Protein AF-A0A168PJG1-F1 (afdb_monomer_lite)

pLDDT: mean 75.65, std 23.26, range [30.0, 97.81]

Organism: Absidia glauca (NCBI:txid4829)

Foldseek 3Di:
DDALLRLLVVCVVVLVVLCVLLVCLVVLVVVLVVLVVVLVVLVVVLVVLVVVLVVLVVQLVVLVVVLVCLVPVDCVPPVPPCVPVSVVVNVVSVVSSVVSVVVSVVSVVVSVVSVVVSVVSVVVSVVSVVSNVVNVVSVVVNLVSLCVSPVDPDPVDDVLVVLVVVLVQLVVQLVVLVLVLVLLVLLLVLLVVLLVLLVVLLVLLVCLLPDDDPDPPPPDPHDPVSVVSLVVSLVSLVSSQVSLVVSCVSCVVQPPSVQLHLDVVQLSNVDDDDPPDDPNCNSVSSVSSSVSSVSNSVSSVVSSVVSVVSSVVSVVLSVLSVVVSVVSSVVSSVVSVVVSVVSVVCVPDDHDDPDPPPPPPPPDPPPDPRRRDDDRDPPPPPDPDPPDPDDDPPPDDPDPDDDDDDDDDDDDDDDDDDDDDDDDDDDDDDDDDDDDDDDDDDDDDDDDDDDDDDDDDDPPDDPPPDPPPPDDDDDDDD

Secondary structure (DSSP, 8-state):
---HHHHHHHHHHHHHHHHHHHTTHHHHHHHHHHHHHHHHHHHHHHHHHHHHHHHHHHHHHHHHHHHHHHHHS-TTTTTTT-TTHHHHHHHHHHHHHHHHHHHHHHHHHHHHHHHHHHHHHHHHHHHHHHHHHHHHHHHHHHHHHHHHHTSS--TT-SHHHHHHHHHHHHHHHHHHHHHHHHHHHHHHHHHHHHHHHHHHHHHHHHHHHH-----SSS--SS-HHHHHHHHHHHHHHHHHHHHHHHHHHH-TTSS-GGGG-SSTT-GGGG---BTTB--TTHHHHHHHHHHHHHHHHHHHHHHHHHHHHHHHHHHHHHHHHHHHHHHHHHHHHHHHHHHHHHHHHTTTSSPPP--------------PPP---PPP--TT------PPPP-----------------------------------------PPPP-PPPPPPPPPP--------------------GGG----PPPP-

Structure (mmCIF, N/CA/C/O backbone):
data_AF-A0A168PJG1-F1
#
_entry.id   AF-A0A168PJG1-F1
#
loop_
_atom_site.group_PDB
_atom_site.id
_atom_site.type_symbol
_atom_site.label_atom_id
_atom_site.label_alt_id
_atom_site.label_comp_id
_atom_site.label_asym_id
_atom_site.label_entity_id
_atom_site.label_seq_id
_atom_site.pdbx_PDB_ins_code
_atom_site.Cartn_x
_atom_site.Cartn_y
_atom_site.Cartn_z
_atom_site.occupancy
_atom_site.B_iso_or_equiv
_atom_site.auth_seq_id
_atom_site.auth_comp_id
_atom_site.auth_asym_id
_atom_site.auth_atom_id
_atom_site.pdbx_PDB_model_num
ATOM 1 N N . MET A 1 1 ? 34.626 4.688 29.038 1.00 59.41 1 MET A N 1
ATOM 2 C CA . MET A 1 1 ? 33.259 4.328 28.610 1.00 59.41 1 MET A CA 1
ATOM 3 C C . MET A 1 1 ? 32.623 3.544 29.743 1.00 59.41 1 MET A C 1
ATOM 5 O O . MET A 1 1 ? 33.361 2.862 30.448 1.00 59.41 1 MET A O 1
ATOM 9 N N . ALA A 1 2 ? 31.321 3.702 29.976 1.00 73.81 2 ALA A N 1
ATOM 10 C CA . ALA A 1 2 ? 30.605 2.845 30.920 1.00 73.81 2 ALA A CA 1
ATOM 11 C C . ALA A 1 2 ? 30.409 1.465 30.273 1.00 73.81 2 ALA A C 1
ATOM 13 O O . ALA A 1 2 ? 30.165 1.398 29.072 1.00 73.81 2 ALA A O 1
ATOM 14 N N . THR A 1 3 ? 30.541 0.384 31.040 1.00 87.06 3 THR A N 1
ATOM 15 C CA . THR A 1 3 ? 30.226 -0.970 30.550 1.00 87.06 3 THR A CA 1
ATOM 16 C C . THR A 1 3 ? 28.721 -1.121 30.335 1.00 87.06 3 THR A C 1
ATOM 18 O O . THR A 1 3 ? 27.938 -0.377 30.939 1.00 87.06 3 THR A O 1
ATOM 21 N N . LEU A 1 4 ? 28.295 -2.096 29.520 1.00 87.00 4 LEU A N 1
ATOM 22 C CA . LEU A 1 4 ? 26.872 -2.400 29.348 1.00 87.00 4 LEU A CA 1
ATOM 23 C C . LEU A 1 4 ? 26.176 -2.634 30.699 1.00 87.00 4 LEU A C 1
ATOM 25 O O . LEU A 1 4 ? 25.155 -2.001 30.964 1.00 87.00 4 LEU A O 1
ATOM 29 N N . ASP A 1 5 ? 26.792 -3.412 31.596 1.00 87.88 5 ASP A N 1
ATOM 30 C CA . ASP A 1 5 ? 26.292 -3.650 32.958 1.00 87.88 5 ASP A CA 1
ATOM 31 C C . ASP A 1 5 ? 26.050 -2.349 33.733 1.00 87.88 5 ASP A C 1
ATOM 33 O O . ASP A 1 5 ? 25.015 -2.185 34.374 1.00 87.88 5 ASP A O 1
ATOM 37 N N . SER A 1 6 ? 26.969 -1.379 33.650 1.00 87.88 6 SER A N 1
ATOM 38 C CA . SER A 1 6 ? 26.800 -0.089 34.327 1.00 87.88 6 SER A CA 1
ATOM 39 C C . SER A 1 6 ? 25.634 0.715 33.745 1.00 87.88 6 SER A C 1
ATOM 41 O O . SER A 1 6 ? 24.918 1.368 34.505 1.00 87.88 6 SER A O 1
ATOM 43 N N . ARG A 1 7 ? 25.406 0.659 32.425 1.00 90.50 7 ARG A N 1
ATOM 44 C CA . ARG A 1 7 ? 24.257 1.317 31.775 1.00 90.50 7 ARG A CA 1
ATOM 45 C C . ARG A 1 7 ? 22.933 0.645 32.141 1.00 90.50 7 ARG A C 1
ATOM 47 O O . ARG A 1 7 ? 21.959 1.353 32.386 1.00 90.50 7 ARG A O 1
ATOM 54 N N . ILE A 1 8 ? 22.913 -0.685 32.236 1.00 91.25 8 ILE A N 1
ATOM 55 C CA . ILE A 1 8 ? 21.762 -1.470 32.703 1.00 91.25 8 ILE A CA 1
ATOM 56 C C . ILE A 1 8 ? 21.432 -1.115 34.161 1.00 91.25 8 ILE A C 1
ATOM 58 O O . ILE A 1 8 ? 20.304 -0.726 34.458 1.00 91.25 8 ILE A O 1
ATOM 62 N N . GLN A 1 9 ? 22.422 -1.152 35.060 1.00 90.81 9 GLN A N 1
ATOM 63 C CA . GLN A 1 9 ? 22.239 -0.838 36.484 1.00 90.81 9 GLN A CA 1
ATOM 64 C C . GLN A 1 9 ? 21.721 0.587 36.716 1.00 90.81 9 GLN A C 1
ATOM 66 O O . GLN A 1 9 ? 20.787 0.785 37.493 1.00 90.81 9 GLN A O 1
ATOM 71 N N . ASN A 1 10 ? 22.252 1.576 35.989 1.00 92.31 10 ASN A N 1
ATOM 72 C CA . ASN A 1 10 ? 21.782 2.964 36.073 1.00 92.31 10 ASN A CA 1
ATOM 73 C C . ASN A 1 10 ? 20.305 3.129 35.658 1.00 92.31 10 ASN A C 1
ATOM 75 O O . ASN A 1 10 ? 19.645 4.058 36.118 1.00 92.31 10 ASN A O 1
ATOM 79 N N . ASN A 1 11 ? 19.779 2.229 34.819 1.00 94.00 11 ASN A N 1
ATOM 80 C CA . ASN A 1 11 ? 18.418 2.277 34.280 1.00 94.00 11 ASN A CA 1
ATOM 81 C C . ASN A 1 11 ? 17.455 1.242 34.897 1.00 94.00 11 ASN A C 1
ATOM 83 O O . ASN A 1 11 ? 16.268 1.231 34.562 1.00 94.00 11 ASN A O 1
ATOM 87 N N . ALA A 1 12 ? 17.926 0.414 35.836 1.00 92.06 12 ALA A N 1
ATOM 88 C CA . ALA A 1 12 ? 17.182 -0.693 36.443 1.00 92.06 12 ALA A CA 1
ATOM 89 C C . ALA A 1 12 ? 15.795 -0.294 36.980 1.00 92.06 12 ALA A C 1
ATOM 91 O O . ALA A 1 12 ? 14.799 -0.976 36.739 1.00 92.06 12 ALA A O 1
ATOM 92 N N . GLN A 1 13 ? 15.716 0.840 37.685 1.00 92.19 13 GLN A N 1
ATOM 93 C CA . GLN A 1 13 ? 14.469 1.328 38.287 1.00 92.19 13 GLN A CA 1
ATOM 94 C C . GLN A 1 13 ? 13.431 1.740 37.235 1.00 92.19 13 GLN A C 1
ATOM 96 O O . GLN A 1 13 ? 12.239 1.490 37.414 1.00 92.19 13 GLN A O 1
ATOM 101 N N . LEU A 1 14 ? 13.879 2.359 36.137 1.00 93.31 14 LEU A N 1
ATOM 102 C CA . LEU A 1 14 ? 13.007 2.766 35.038 1.00 93.31 14 LEU A CA 1
ATOM 103 C C . LEU A 1 14 ? 12.503 1.536 34.277 1.00 93.31 14 LEU A C 1
ATOM 105 O O . LEU A 1 14 ? 11.301 1.397 34.074 1.00 93.31 14 LEU A O 1
ATOM 109 N N . TYR A 1 15 ? 13.402 0.610 33.947 1.00 93.88 15 TYR A N 1
ATOM 110 C CA . TYR A 1 15 ? 13.080 -0.652 33.282 1.00 93.88 15 TYR A CA 1
ATOM 111 C C . TYR A 1 15 ? 12.046 -1.486 34.060 1.00 93.88 15 TYR A C 1
ATOM 113 O O . TYR A 1 15 ? 11.013 -1.861 33.503 1.00 93.88 15 TYR A O 1
ATOM 121 N N . HIS A 1 16 ? 12.259 -1.704 35.365 1.00 92.50 16 HIS A N 1
ATOM 122 C CA . HIS A 1 16 ? 11.302 -2.433 36.204 1.00 92.50 16 HIS A CA 1
ATOM 123 C C . HIS A 1 16 ? 9.927 -1.764 36.252 1.00 92.50 16 HIS A C 1
ATOM 125 O O . HIS A 1 16 ? 8.914 -2.459 36.177 1.00 92.50 16 HIS A O 1
ATOM 131 N N . ARG A 1 17 ? 9.878 -0.429 36.336 1.00 93.88 17 ARG A N 1
ATOM 132 C CA . ARG A 1 17 ? 8.617 0.317 36.301 1.00 93.88 17 ARG A CA 1
ATOM 133 C C . ARG A 1 17 ? 7.884 0.121 34.972 1.00 93.88 17 ARG A C 1
ATOM 135 O O . ARG A 1 17 ? 6.704 -0.205 34.988 1.00 93.88 17 ARG A O 1
ATOM 142 N N . LEU A 1 18 ? 8.574 0.288 33.842 1.00 93.50 18 LEU A N 1
ATOM 143 C CA . LEU A 1 18 ? 7.972 0.142 32.511 1.00 93.50 18 LEU A CA 1
ATOM 144 C C . LEU A 1 18 ? 7.424 -1.280 32.295 1.00 93.50 18 LEU A C 1
ATOM 146 O O . LEU A 1 18 ? 6.314 -1.436 31.794 1.00 93.50 18 LEU A O 1
ATOM 150 N N . ILE A 1 19 ? 8.144 -2.317 32.740 1.00 92.62 19 ILE A N 1
ATOM 151 C CA . ILE A 1 19 ? 7.652 -3.706 32.695 1.00 92.62 19 ILE A CA 1
ATOM 152 C C . ILE A 1 19 ? 6.450 -3.921 33.621 1.00 92.62 19 ILE A C 1
ATOM 154 O O . ILE A 1 19 ? 5.499 -4.595 33.228 1.00 92.62 19 ILE A O 1
ATOM 158 N N . GLN A 1 20 ? 6.466 -3.356 34.831 1.00 92.50 20 GLN A N 1
ATOM 159 C CA . GLN A 1 20 ? 5.343 -3.464 35.762 1.00 92.50 20 GLN A CA 1
ATOM 160 C C . GLN A 1 20 ? 4.078 -2.793 35.205 1.00 92.50 20 GLN A C 1
ATOM 162 O O . GLN A 1 20 ? 2.995 -3.368 35.300 1.00 92.50 20 GLN A O 1
ATOM 167 N N . ASP A 1 21 ? 4.214 -1.618 34.587 1.00 89.94 21 ASP A N 1
ATOM 168 C CA . ASP A 1 21 ? 3.096 -0.897 33.975 1.00 89.94 21 ASP A CA 1
ATOM 169 C C . ASP A 1 21 ? 2.549 -1.635 32.723 1.00 89.94 21 ASP A C 1
ATOM 171 O O . ASP A 1 21 ? 1.348 -1.573 32.445 1.00 89.94 21 ASP A O 1
ATOM 175 N N . LEU A 1 22 ? 3.388 -2.402 32.006 1.00 92.44 22 LEU A N 1
ATOM 176 C CA . LEU A 1 22 ? 2.989 -3.264 30.876 1.00 92.44 22 LEU A CA 1
ATOM 177 C C . LEU A 1 22 ? 2.434 -4.643 31.279 1.00 92.44 22 LEU A C 1
ATOM 179 O O . LEU A 1 22 ? 1.875 -5.336 30.430 1.00 92.44 22 LEU A O 1
ATOM 183 N N . ALA A 1 23 ? 2.536 -5.058 32.546 1.00 91.25 23 ALA A N 1
ATOM 184 C CA . ALA A 1 23 ? 2.161 -6.413 32.975 1.00 91.25 23 ALA A CA 1
ATOM 185 C C . ALA A 1 23 ? 0.697 -6.788 32.660 1.00 91.25 23 ALA A C 1
ATOM 187 O O . ALA A 1 23 ? 0.403 -7.953 32.407 1.00 91.25 23 ALA A O 1
ATOM 188 N N . ASN A 1 24 ? -0.200 -5.797 32.621 1.00 90.38 24 ASN A N 1
ATOM 189 C CA . ASN A 1 24 ? -1.634 -5.977 32.362 1.00 90.38 24 ASN A CA 1
ATOM 190 C C . ASN A 1 24 ? -2.036 -5.662 30.901 1.00 90.38 24 ASN A C 1
ATOM 192 O O . ASN A 1 24 ? -3.224 -5.529 30.607 1.00 90.38 24 ASN A O 1
ATOM 196 N N . GLU A 1 25 ? -1.082 -5.472 29.979 1.00 91.06 25 GLU A N 1
ATOM 197 C CA . GLU A 1 25 ? -1.367 -5.012 28.606 1.00 91.06 25 GLU A CA 1
ATOM 198 C C . GLU A 1 25 ? -2.222 -6.002 27.802 1.00 91.06 25 GLU A C 1
ATOM 200 O O . GLU A 1 25 ? -3.107 -5.592 27.040 1.00 91.06 25 GLU A O 1
ATOM 205 N N . HIS A 1 26 ? -1.989 -7.303 27.993 1.00 91.38 26 HIS A N 1
ATOM 206 C CA . HIS A 1 26 ? -2.779 -8.350 27.351 1.00 91.38 26 HIS A CA 1
ATOM 207 C C . HIS A 1 26 ? -4.241 -8.304 27.817 1.00 91.38 26 HIS A C 1
ATOM 209 O O . HIS A 1 26 ? -5.141 -8.224 26.983 1.00 91.38 26 HIS A O 1
ATOM 215 N N . ASP A 1 27 ? -4.468 -8.243 29.131 1.00 92.88 27 ASP A N 1
ATOM 216 C CA . ASP A 1 27 ? -5.805 -8.201 29.733 1.00 92.88 27 ASP A CA 1
ATOM 217 C C . ASP A 1 27 ? -6.596 -6.965 29.277 1.00 92.88 27 ASP A C 1
ATOM 219 O O . ASP A 1 27 ? -7.749 -7.084 28.865 1.00 92.88 27 ASP A O 1
ATOM 223 N N . VAL A 1 28 ? -5.965 -5.781 29.269 1.00 93.81 28 VAL A N 1
ATOM 224 C CA . VAL A 1 28 ? -6.583 -4.533 28.776 1.00 93.81 28 VAL A CA 1
ATOM 225 C C . VAL A 1 28 ? -6.914 -4.622 27.283 1.00 93.81 28 VAL A C 1
ATOM 227 O O . VAL A 1 28 ? -7.952 -4.119 26.849 1.00 93.81 28 VAL A O 1
ATOM 230 N N . SER A 1 29 ? -6.057 -5.268 26.486 1.00 92.69 29 SER A N 1
ATOM 231 C CA . SER A 1 29 ? -6.284 -5.443 25.047 1.00 92.69 29 SER A CA 1
ATOM 232 C C . SER A 1 29 ? -7.447 -6.394 24.759 1.00 92.69 29 SER A C 1
ATOM 234 O O . SER A 1 29 ? -8.304 -6.052 23.944 1.00 92.69 29 SER A O 1
ATOM 236 N N . MET A 1 30 ? -7.516 -7.526 25.467 1.00 94.25 30 MET A N 1
ATOM 237 C CA . MET A 1 30 ? -8.627 -8.480 25.383 1.00 94.25 30 MET A CA 1
ATOM 238 C C . MET A 1 30 ? -9.945 -7.844 25.848 1.00 94.25 30 MET A C 1
ATOM 240 O O . MET A 1 30 ? -10.942 -7.894 25.129 1.00 94.25 30 MET A O 1
ATOM 244 N N . GLU A 1 31 ? -9.950 -7.157 26.998 1.00 95.19 31 GLU A N 1
ATOM 245 C CA . GLU A 1 31 ? -11.154 -6.497 27.519 1.00 95.19 31 GLU A CA 1
ATOM 246 C C . GLU A 1 31 ? -11.650 -5.381 26.579 1.00 95.19 31 GLU A C 1
ATOM 248 O O . GLU A 1 31 ? -12.858 -5.177 26.433 1.00 95.19 31 GLU A O 1
ATOM 253 N N . TYR A 1 32 ? -10.741 -4.668 25.902 1.00 95.06 32 TYR A N 1
ATOM 254 C CA . TYR A 1 32 ? -11.103 -3.682 24.880 1.00 95.06 32 TYR A CA 1
ATOM 255 C C . TYR A 1 32 ? -11.816 -4.325 23.681 1.00 95.06 32 TYR A C 1
ATOM 257 O O . TYR A 1 32 ? -12.836 -3.800 23.225 1.00 95.06 32 TYR A O 1
ATOM 265 N N . GLU A 1 33 ? -11.311 -5.453 23.178 1.00 95.50 33 GLU A N 1
ATOM 266 C CA . GLU A 1 33 ? -11.893 -6.160 22.030 1.00 95.50 33 GLU A CA 1
ATOM 267 C C . GLU A 1 33 ? -13.270 -6.753 22.370 1.00 95.50 33 GLU A C 1
ATOM 269 O O . GLU A 1 33 ? -14.236 -6.515 21.634 1.00 95.50 33 GLU A O 1
ATOM 274 N N . ASP A 1 34 ? -13.407 -7.387 23.538 1.00 95.44 34 ASP A N 1
ATOM 275 C CA . ASP A 1 34 ? -14.684 -7.897 24.054 1.00 95.44 34 ASP A CA 1
ATOM 276 C C . ASP A 1 34 ? -15.732 -6.782 24.216 1.00 95.44 34 ASP A C 1
ATOM 278 O O . ASP A 1 34 ? -16.891 -6.929 23.806 1.00 95.44 34 ASP A O 1
ATOM 282 N N . ILE A 1 35 ? -15.345 -5.635 24.786 1.00 95.75 35 ILE A N 1
ATOM 283 C CA . ILE A 1 35 ? -16.255 -4.500 24.989 1.00 95.75 35 ILE A CA 1
ATOM 284 C C . ILE A 1 35 ? -16.623 -3.822 23.668 1.00 95.75 35 ILE A C 1
ATOM 286 O O . ILE A 1 35 ? -17.788 -3.456 23.494 1.00 95.75 35 ILE A O 1
ATOM 290 N N . SER A 1 36 ? -15.692 -3.683 22.720 1.00 95.00 36 SER A N 1
ATOM 291 C CA . SER A 1 36 ? -15.994 -3.092 21.410 1.00 95.00 36 SER A CA 1
ATOM 292 C C . SER A 1 36 ? -16.929 -3.997 20.589 1.00 95.00 36 SER A C 1
ATOM 294 O O . SER A 1 36 ? -17.920 -3.518 20.028 1.00 95.00 36 SER A O 1
ATOM 296 N N . SER A 1 37 ? -16.712 -5.318 20.627 1.00 95.56 37 SER A N 1
ATOM 297 C CA . SER A 1 37 ? -17.612 -6.329 20.047 1.00 95.56 37 SER A CA 1
ATOM 298 C C . SER A 1 37 ? -19.011 -6.290 20.683 1.00 95.56 37 SER A C 1
ATOM 300 O O . SER A 1 37 ? -20.025 -6.150 19.990 1.00 95.56 37 SER A O 1
ATOM 302 N N . THR A 1 38 ? -19.084 -6.292 22.019 1.00 95.75 38 THR A N 1
ATOM 303 C CA . THR A 1 38 ? -20.353 -6.208 22.765 1.00 95.75 38 THR A CA 1
ATOM 304 C C . THR A 1 38 ? -21.109 -4.917 22.441 1.00 95.75 38 THR A C 1
ATOM 306 O O . THR A 1 38 ? -22.315 -4.936 22.185 1.00 95.75 38 THR A O 1
ATOM 309 N N . ARG A 1 39 ? -20.406 -3.779 22.379 1.00 95.56 39 ARG A N 1
ATOM 310 C CA . ARG A 1 39 ? -20.974 -2.481 21.993 1.00 95.56 39 ARG A CA 1
ATOM 311 C C . ARG A 1 39 ? -21.528 -2.499 20.568 1.00 95.56 39 ARG A C 1
ATOM 313 O O . ARG A 1 39 ? -22.590 -1.915 20.340 1.00 95.56 39 ARG A O 1
ATOM 320 N N . ALA A 1 40 ? -20.856 -3.153 19.619 1.00 95.38 40 ALA A N 1
ATOM 321 C CA . ALA A 1 40 ? -21.353 -3.294 18.252 1.00 95.38 40 ALA A CA 1
ATOM 322 C C . ALA A 1 40 ? -22.688 -4.064 18.218 1.00 95.38 40 ALA A C 1
ATOM 324 O O . ALA A 1 40 ? -23.660 -3.567 17.643 1.00 95.38 40 ALA A O 1
ATOM 325 N N . ALA A 1 41 ? -22.778 -5.194 18.927 1.00 96.00 41 ALA A N 1
ATOM 326 C CA . ALA A 1 41 ? -24.008 -5.982 19.038 1.00 96.00 41 ALA A CA 1
ATOM 327 C C . ALA A 1 41 ? -25.157 -5.209 19.724 1.00 96.00 41 ALA A C 1
ATOM 329 O O . ALA A 1 41 ? -26.295 -5.213 19.247 1.00 96.00 41 ALA A O 1
ATOM 330 N N . VAL A 1 42 ? -24.875 -4.481 20.812 1.00 95.94 42 VAL A N 1
ATOM 331 C CA . VAL A 1 42 ? -25.871 -3.635 21.502 1.00 95.94 42 VAL A CA 1
ATOM 332 C C . VAL A 1 42 ? -26.318 -2.456 20.620 1.00 95.94 42 VAL A C 1
ATOM 334 O O . VAL A 1 42 ? -27.495 -2.100 20.621 1.00 95.94 42 VAL A O 1
ATOM 337 N N . SER A 1 43 ? -25.424 -1.891 19.803 1.00 96.06 43 SER A N 1
ATOM 338 C CA . SER A 1 43 ? -25.742 -0.846 18.816 1.00 96.06 43 SER A CA 1
ATOM 339 C C . SER A 1 43 ? -26.664 -1.349 17.702 1.00 96.06 43 SER A C 1
ATOM 341 O O . SER A 1 43 ? -27.600 -0.653 17.304 1.00 96.06 43 SER A O 1
ATOM 343 N N . GLU A 1 44 ? -26.464 -2.576 17.223 1.00 96.12 44 GLU A N 1
ATOM 344 C CA . GLU A 1 44 ? -27.371 -3.213 16.265 1.00 96.12 44 GLU A CA 1
ATOM 345 C C . GLU A 1 44 ? -28.747 -3.505 16.884 1.00 96.12 44 GLU A C 1
ATOM 347 O O . GLU A 1 44 ? -29.776 -3.146 16.306 1.00 96.12 44 GLU A O 1
ATOM 352 N N . LYS A 1 45 ? -28.775 -4.042 18.110 1.00 94.94 45 LYS A N 1
ATOM 353 C CA . LYS A 1 45 ? -30.001 -4.259 18.898 1.00 94.94 45 LYS A CA 1
ATOM 354 C C . LYS A 1 45 ? -30.777 -2.961 19.159 1.00 94.94 45 LYS A C 1
ATOM 356 O O . LYS A 1 45 ? -32.005 -2.958 19.130 1.00 94.94 45 LYS A O 1
ATOM 361 N N . LEU A 1 46 ? -30.086 -1.843 19.388 1.00 95.50 46 LEU A N 1
ATOM 362 C CA . LEU A 1 46 ? -30.716 -0.528 19.522 1.00 95.50 46 LEU A CA 1
ATOM 363 C C . LEU A 1 46 ? -31.389 -0.096 18.209 1.00 95.50 46 LEU A C 1
ATOM 365 O O . LEU A 1 46 ? -32.535 0.350 18.233 1.00 95.50 46 LEU A O 1
ATOM 369 N N . LYS A 1 47 ? -30.713 -0.258 17.064 1.00 95.94 47 LYS A N 1
ATOM 370 C CA . LYS A 1 47 ? -31.267 0.090 15.743 1.00 95.94 47 LYS A CA 1
ATOM 371 C C . LYS A 1 47 ? -32.515 -0.731 15.415 1.00 95.94 47 LYS A C 1
ATOM 373 O O . LYS A 1 47 ? -33.502 -0.163 14.952 1.00 95.94 47 LYS A O 1
ATOM 378 N N . THR A 1 48 ? -32.505 -2.040 15.674 1.00 96.12 48 THR A N 1
ATOM 379 C CA . THR A 1 48 ? -33.675 -2.899 15.421 1.00 96.12 48 THR A CA 1
ATOM 380 C C . THR A 1 48 ? -34.857 -2.527 16.319 1.00 96.12 48 THR A C 1
ATOM 382 O O . THR A 1 48 ? -35.962 -2.346 15.808 1.00 96.12 48 THR A O 1
ATOM 385 N N . LEU A 1 49 ? -34.627 -2.280 17.615 1.00 95.31 49 LEU A N 1
ATOM 386 C CA . LEU A 1 49 ? -35.664 -1.791 18.536 1.00 95.31 49 LEU A CA 1
ATOM 387 C C . LEU A 1 49 ? -36.197 -0.395 18.164 1.00 95.31 49 LEU A C 1
ATOM 389 O O . LEU A 1 49 ? -37.378 -0.122 18.357 1.00 95.31 49 LEU A O 1
ATOM 393 N N . GLN A 1 50 ? -35.368 0.494 17.605 1.00 95.50 50 GLN A N 1
ATOM 394 C CA . GLN A 1 50 ? -35.825 1.793 17.091 1.00 95.50 50 GLN A CA 1
ATOM 395 C C . GLN A 1 50 ? -36.734 1.644 15.860 1.00 95.50 50 GLN A C 1
ATOM 397 O O . GLN A 1 50 ? -37.716 2.375 15.734 1.00 95.50 50 GLN A O 1
ATOM 402 N N . VAL A 1 51 ? -36.450 0.691 14.965 1.00 96.12 51 VAL A N 1
ATOM 403 C CA . VAL A 1 51 ? -37.336 0.371 13.830 1.00 96.12 51 VAL A CA 1
ATOM 404 C C . VAL A 1 51 ? -38.663 -0.220 14.322 1.00 96.12 51 VAL A C 1
ATOM 406 O O . VAL A 1 51 ? -39.719 0.228 13.875 1.00 96.12 51 VAL A O 1
ATOM 409 N N . GLU A 1 52 ? -38.626 -1.148 15.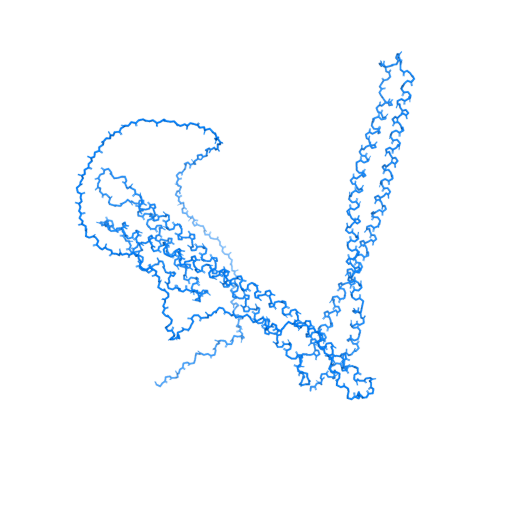285 1.00 95.12 52 GLU A N 1
ATOM 410 C CA . GLU A 1 52 ? -39.824 -1.712 15.931 1.00 95.12 52 GLU A CA 1
ATOM 411 C C . GLU A 1 52 ? -40.674 -0.615 16.595 1.00 95.12 52 GLU A C 1
ATOM 413 O O . GLU A 1 52 ? -41.877 -0.530 16.351 1.00 95.12 52 GLU A O 1
ATOM 418 N N . LEU A 1 53 ? -40.051 0.285 17.364 1.00 95.19 53 LEU A N 1
ATOM 419 C CA . LEU A 1 53 ? -40.728 1.410 18.012 1.00 95.19 53 LEU A CA 1
ATOM 420 C C . LEU A 1 53 ? -41.392 2.351 17.001 1.00 95.19 53 LEU A C 1
ATOM 422 O O . LEU A 1 53 ? -42.533 2.757 17.207 1.00 95.19 53 LEU A O 1
ATOM 426 N N . ASN A 1 54 ? -40.717 2.675 15.895 1.00 94.69 54 ASN A N 1
ATOM 427 C CA . ASN A 1 54 ? -41.295 3.514 14.843 1.00 94.69 54 ASN A CA 1
ATOM 428 C C . ASN A 1 54 ? -42.525 2.854 14.193 1.00 94.69 54 ASN A C 1
ATOM 430 O O . ASN A 1 54 ? -43.511 3.537 13.913 1.00 94.69 54 ASN A O 1
ATOM 434 N N . PHE A 1 55 ? -42.498 1.534 13.986 1.00 95.50 55 PHE A N 1
ATOM 435 C CA . PHE A 1 55 ? -43.637 0.771 13.468 1.00 95.50 55 PHE A CA 1
ATOM 436 C C . PHE A 1 55 ? -44.804 0.705 14.471 1.00 95.50 55 PHE A C 1
ATOM 438 O O . PHE A 1 55 ? -45.959 0.942 14.102 1.00 95.50 55 PHE A O 1
ATOM 445 N N . LEU A 1 56 ? -44.518 0.447 15.751 1.00 93.19 56 LEU A N 1
ATOM 446 C CA . LEU A 1 56 ? -45.527 0.441 16.815 1.00 93.19 56 LEU A CA 1
ATOM 447 C C . LEU A 1 56 ? -46.158 1.826 17.007 1.00 93.19 56 LEU A C 1
ATOM 449 O O . LEU A 1 56 ? -47.375 1.914 17.115 1.00 93.19 56 LEU A O 1
ATOM 453 N N . SER A 1 57 ? -45.373 2.905 16.948 1.00 93.38 57 SER A N 1
ATOM 454 C CA . SER A 1 57 ? -45.880 4.281 17.051 1.00 93.38 57 SER A CA 1
ATOM 455 C C . SER A 1 57 ? -46.785 4.662 15.869 1.00 93.38 57 SER A C 1
ATOM 457 O O . SER A 1 57 ? -47.845 5.263 16.052 1.00 93.38 57 SER A O 1
ATOM 459 N N . GLN A 1 58 ? -46.444 4.235 14.644 1.00 94.81 58 GLN A N 1
ATOM 460 C CA . GLN A 1 58 ? -47.340 4.371 13.485 1.00 94.81 58 GLN A CA 1
ATOM 461 C C . GLN A 1 58 ? -48.641 3.573 13.661 1.00 94.81 58 GLN A C 1
ATOM 463 O O . GLN A 1 58 ? -49.712 4.064 13.301 1.00 94.81 58 GLN A O 1
ATOM 468 N N . THR A 1 59 ? -48.560 2.373 14.241 1.00 92.88 59 THR A N 1
ATOM 469 C CA . THR A 1 59 ? -49.725 1.520 14.515 1.00 92.88 59 THR A CA 1
ATOM 470 C C . THR A 1 59 ? -50.627 2.148 15.580 1.00 92.88 59 THR A C 1
ATOM 472 O O . THR A 1 59 ? -51.802 2.379 15.313 1.00 92.88 59 THR A O 1
ATOM 475 N N . ALA A 1 60 ? -50.083 2.534 16.737 1.00 90.88 60 ALA A N 1
ATOM 476 C CA . ALA A 1 60 ? -50.825 3.196 17.812 1.00 90.88 60 ALA A CA 1
ATOM 477 C C . ALA A 1 60 ? -51.483 4.506 17.344 1.00 90.88 60 ALA A C 1
ATOM 479 O O . ALA A 1 60 ? -52.638 4.771 17.677 1.00 90.88 60 ALA A O 1
ATOM 480 N N . LYS A 1 61 ? -50.799 5.290 16.497 1.00 94.19 61 LYS A N 1
ATOM 481 C CA . LYS A 1 61 ? -51.379 6.481 15.863 1.00 94.19 61 LYS A CA 1
ATOM 482 C C . LYS A 1 61 ? -52.545 6.146 14.925 1.00 94.19 61 LYS A C 1
ATOM 484 O O . LYS A 1 61 ? -53.545 6.858 14.935 1.00 94.19 61 LYS A O 1
ATOM 489 N N . LYS A 1 62 ? -52.442 5.077 14.130 1.00 94.12 62 LYS A N 1
ATOM 490 C CA . LYS A 1 62 ? -53.536 4.627 13.258 1.00 94.12 62 LYS A CA 1
ATOM 491 C C . LYS A 1 62 ? -54.758 4.198 14.078 1.00 94.12 62 LYS A C 1
ATOM 493 O O . LYS A 1 62 ? -55.857 4.662 13.787 1.00 94.12 62 LYS A O 1
ATOM 498 N N . GLU A 1 63 ? -54.569 3.373 15.108 1.00 89.94 63 GLU A N 1
ATOM 499 C CA . GLU A 1 63 ? -55.669 2.931 15.978 1.00 89.94 63 GLU A CA 1
ATOM 500 C C . GLU A 1 63 ? -56.298 4.113 16.744 1.00 89.94 63 GLU A C 1
ATOM 502 O O . GLU A 1 63 ? -57.516 4.173 16.898 1.00 89.94 63 GLU A O 1
ATOM 507 N N . TYR A 1 64 ? -55.503 5.120 17.134 1.00 90.94 64 TYR A N 1
ATOM 508 C CA . TYR A 1 64 ? -56.012 6.382 17.685 1.00 90.94 64 TYR A CA 1
ATOM 509 C C . TYR A 1 64 ? -56.889 7.153 16.686 1.00 90.94 64 TYR A C 1
ATOM 511 O O . TYR A 1 64 ? -57.980 7.610 17.038 1.00 90.94 64 TYR A O 1
ATOM 519 N N . ASP A 1 65 ? -56.432 7.299 15.437 1.00 90.50 65 ASP A N 1
ATOM 520 C CA . ASP A 1 65 ? -57.182 7.984 14.381 1.00 90.50 65 ASP A CA 1
ATOM 521 C C . ASP A 1 65 ? -58.491 7.244 14.049 1.00 90.50 65 ASP A C 1
ATOM 523 O O . ASP A 1 65 ? -59.501 7.889 13.754 1.00 90.50 65 ASP A O 1
ATOM 527 N N . ASP A 1 66 ? -58.502 5.909 14.101 1.00 86.12 66 ASP A N 1
ATOM 528 C CA . ASP A 1 66 ? -59.694 5.083 13.878 1.00 86.12 66 ASP A CA 1
ATOM 529 C C . ASP A 1 66 ? -60.686 5.186 15.060 1.00 86.12 66 ASP A C 1
ATOM 531 O O . ASP A 1 66 ? -61.841 5.563 14.835 1.00 86.12 66 ASP A O 1
ATOM 535 N N . LEU A 1 67 ? -60.223 5.073 16.314 1.00 86.81 67 LEU A N 1
ATOM 536 C CA . LEU A 1 67 ? -61.020 5.356 17.521 1.00 86.81 67 LEU A CA 1
ATOM 537 C C . LEU A 1 67 ? -61.637 6.767 17.493 1.00 86.81 67 LEU A C 1
ATOM 539 O O . LEU A 1 67 ? -62.815 6.975 17.820 1.00 86.81 67 LEU A O 1
ATOM 543 N N . HIS A 1 68 ? -60.856 7.766 17.071 1.00 86.44 68 HIS A N 1
ATOM 544 C CA . HIS A 1 68 ? -61.334 9.135 16.902 1.00 86.44 68 HIS A CA 1
ATOM 545 C C . HIS A 1 68 ? -62.420 9.215 15.813 1.00 86.44 68 HIS A C 1
ATOM 547 O O . HIS A 1 68 ? -63.453 9.862 16.022 1.00 86.44 68 HIS A O 1
ATOM 553 N N . LYS A 1 69 ? -62.268 8.509 14.683 1.00 85.12 69 LYS A N 1
ATOM 554 C CA . LYS A 1 69 ? -63.312 8.410 13.648 1.00 85.12 69 LYS A CA 1
ATOM 555 C C . LYS A 1 69 ? -64.593 7.782 14.203 1.00 85.12 69 LYS A C 1
ATOM 557 O O . LYS A 1 69 ? -65.641 8.411 14.063 1.00 85.12 69 LYS A O 1
ATOM 562 N N . ALA A 1 70 ? -64.580 6.623 14.866 1.00 79.12 70 ALA A N 1
ATOM 563 C CA . ALA A 1 70 ? -65.829 6.022 15.365 1.00 79.12 70 ALA A CA 1
ATOM 564 C C . ALA A 1 70 ? -66.525 6.872 16.441 1.00 79.12 70 ALA A C 1
ATOM 566 O O . ALA A 1 70 ? -67.766 6.942 16.497 1.00 79.12 70 ALA A O 1
ATOM 567 N N . ARG A 1 71 ? -65.744 7.586 17.261 1.00 78.25 71 ARG A N 1
ATOM 568 C CA . ARG A 1 71 ? -66.261 8.570 18.219 1.00 78.25 71 ARG A CA 1
ATOM 569 C C . ARG A 1 71 ? -66.953 9.738 17.504 1.00 78.25 71 ARG A C 1
ATOM 571 O O . ARG A 1 71 ? -68.097 10.049 17.847 1.00 78.25 71 ARG A O 1
ATOM 578 N N . HIS A 1 72 ? -66.319 10.318 16.481 1.00 73.75 72 HIS A N 1
ATOM 579 C CA . HIS A 1 72 ? -66.747 11.567 15.834 1.00 73.75 72 HIS A CA 1
ATOM 580 C C . HIS A 1 72 ? -67.570 11.425 14.534 1.00 73.75 72 HIS A C 1
ATOM 582 O O . HIS A 1 72 ? -68.146 12.418 14.085 1.00 73.75 72 HIS A O 1
ATOM 588 N N . PHE A 1 73 ? -67.722 10.227 13.953 1.00 63.78 73 PHE A N 1
ATOM 589 C CA . PHE A 1 73 ? -68.593 10.014 12.787 1.00 63.78 73 PHE A CA 1
ATOM 590 C C . PHE A 1 73 ? -70.047 10.409 13.107 1.00 63.78 73 PHE A C 1
ATOM 592 O O . PHE A 1 73 ? -70.653 9.935 14.079 1.00 63.78 73 PHE A O 1
ATOM 599 N N . SER A 1 74 ? -70.583 11.314 12.280 1.00 54.91 74 SER A N 1
ATOM 600 C CA . SER A 1 74 ? -71.791 12.089 12.576 1.00 54.91 74 SER A CA 1
ATOM 601 C C . SER A 1 74 ? -73.044 11.229 12.739 1.00 54.91 74 SER A C 1
ATOM 603 O O . SER A 1 74 ? -73.393 10.397 11.905 1.00 54.9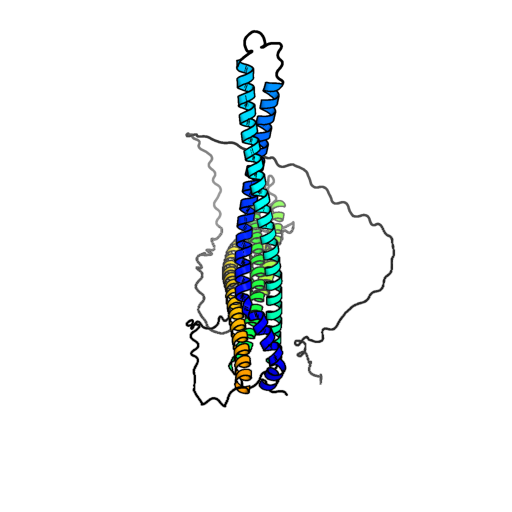1 74 SER A O 1
ATOM 605 N N . VAL A 1 75 ? -73.775 11.496 13.820 1.00 50.97 75 VAL A N 1
ATOM 606 C CA . VAL A 1 75 ? -74.934 10.716 14.279 1.00 50.97 75 VAL A CA 1
ATOM 607 C C . VAL A 1 75 ? -76.149 10.829 13.337 1.00 50.97 75 VAL A C 1
ATOM 609 O O . VAL A 1 75 ? -77.063 10.013 13.422 1.00 50.97 75 VAL A O 1
ATOM 612 N N . ARG A 1 76 ? -76.188 11.803 12.415 1.00 49.50 76 ARG A N 1
ATOM 613 C CA . ARG A 1 76 ? -77.439 12.204 11.741 1.00 49.50 76 ARG A CA 1
ATOM 614 C C . ARG A 1 76 ? -77.947 11.265 10.633 1.00 49.50 76 ARG A C 1
ATOM 616 O O . ARG A 1 76 ? -79.143 11.304 10.372 1.00 49.50 76 ARG A O 1
ATOM 623 N N . SER A 1 77 ? -77.113 10.413 10.022 1.00 48.28 77 SER A N 1
ATOM 624 C CA . SER A 1 77 ? -77.562 9.442 8.994 1.00 48.28 77 SER A CA 1
ATOM 625 C C . SER A 1 77 ? -77.718 7.997 9.496 1.00 48.28 77 SER A C 1
ATOM 627 O O . SER A 1 77 ? -78.422 7.215 8.865 1.00 48.28 77 SER A O 1
ATOM 629 N N . ALA A 1 78 ? -77.121 7.636 10.640 1.00 52.66 78 ALA A N 1
ATOM 630 C CA . ALA A 1 78 ? -77.138 6.267 11.183 1.00 52.66 78 ALA A CA 1
ATOM 631 C C . ALA A 1 78 ? -78.036 6.080 12.430 1.00 52.66 78 ALA A C 1
ATOM 633 O O . ALA A 1 78 ? -78.174 4.967 12.944 1.00 52.66 78 ALA A O 1
ATOM 634 N N . ALA A 1 79 ? -78.655 7.151 12.945 1.00 50.06 79 ALA A N 1
ATOM 635 C CA . ALA A 1 79 ? -79.406 7.123 14.206 1.00 50.06 79 ALA A CA 1
ATOM 636 C C . ALA A 1 79 ? -80.699 6.280 14.198 1.00 50.06 79 ALA A C 1
ATOM 638 O O . ALA A 1 79 ? -81.215 5.985 15.275 1.00 50.06 79 ALA A O 1
ATOM 639 N N . ALA A 1 80 ? -81.218 5.879 13.033 1.00 49.06 80 ALA A N 1
ATOM 640 C CA . ALA A 1 80 ? -82.506 5.186 12.936 1.00 49.06 80 ALA A CA 1
ATOM 641 C C . ALA A 1 80 ? -82.479 3.703 13.373 1.00 49.06 80 ALA A C 1
ATOM 643 O O . ALA A 1 80 ? -83.532 3.165 13.701 1.00 49.06 80 ALA A O 1
ATOM 644 N N . THR A 1 81 ? -81.317 3.030 13.393 1.00 53.16 81 THR A N 1
ATOM 645 C CA . THR A 1 81 ? -81.258 1.555 13.568 1.00 53.16 81 THR A CA 1
ATOM 646 C C . THR A 1 81 ? -80.097 0.999 14.415 1.00 53.16 81 THR A C 1
ATOM 648 O O . THR A 1 81 ? -80.068 -0.204 14.666 1.00 53.16 81 THR A O 1
ATOM 651 N N . LEU A 1 82 ? -79.138 1.812 14.891 1.00 53.66 82 LEU A N 1
ATOM 652 C CA . LEU A 1 82 ? -77.823 1.301 15.351 1.00 53.66 82 LEU A CA 1
ATOM 653 C C . LEU A 1 82 ? -77.396 1.603 16.809 1.00 53.66 82 LEU A C 1
ATOM 655 O O . LEU A 1 82 ? -76.231 1.411 17.167 1.00 53.66 82 LEU A O 1
ATOM 659 N N . LYS A 1 83 ? -78.321 2.029 17.682 1.00 55.47 83 LYS A N 1
ATOM 660 C CA . LYS A 1 83 ? -78.012 2.603 19.016 1.00 55.47 83 LYS A CA 1
ATOM 661 C C . LYS A 1 83 ? -77.253 1.679 19.998 1.00 55.47 83 LYS A C 1
ATOM 663 O O . LYS A 1 83 ? -76.613 2.187 20.914 1.00 55.47 83 LYS A O 1
ATOM 668 N N . GLY A 1 84 ? -77.287 0.354 19.806 1.00 60.16 84 GLY A N 1
ATOM 669 C CA . GLY A 1 84 ? -76.500 -0.619 20.588 1.00 60.16 84 GLY A CA 1
ATOM 670 C C . GLY A 1 84 ? -75.127 -0.949 19.985 1.00 60.16 84 GLY A C 1
ATOM 671 O O . GLY A 1 84 ? -74.114 -0.902 20.681 1.00 60.16 84 GLY A O 1
ATOM 672 N N . LYS A 1 85 ? -75.071 -1.216 18.671 1.00 69.94 85 LYS A N 1
ATOM 673 C CA . LYS A 1 85 ? -73.842 -1.636 17.970 1.00 69.94 85 LYS A CA 1
ATOM 674 C C . LYS A 1 85 ? -72.735 -0.571 18.003 1.00 69.94 85 LYS A C 1
ATOM 676 O O . LYS A 1 85 ? -71.571 -0.940 18.110 1.00 69.94 85 LYS A O 1
ATOM 681 N N . LYS A 1 86 ? -73.069 0.733 18.006 1.00 70.50 86 LYS A N 1
ATOM 682 C CA . LYS A 1 86 ? -72.058 1.811 18.113 1.00 70.50 86 LYS A CA 1
ATOM 683 C C . LYS A 1 86 ? -71.257 1.759 19.425 1.00 70.50 86 LYS A C 1
ATOM 685 O O . LYS A 1 86 ? -70.059 2.007 19.392 1.00 70.50 86 LYS A O 1
ATOM 690 N N . LYS A 1 87 ? -71.879 1.415 20.564 1.00 74.88 87 LYS A N 1
ATOM 691 C CA . LYS A 1 87 ? -71.150 1.296 21.844 1.00 74.88 87 LYS A CA 1
ATOM 692 C C . LYS A 1 87 ? -70.157 0.132 21.831 1.00 74.88 87 LYS A C 1
ATOM 694 O O . LYS A 1 87 ? -69.037 0.305 22.285 1.00 74.88 87 LYS A O 1
ATOM 699 N N . ALA A 1 88 ? -70.563 -1.016 21.287 1.00 77.38 88 ALA A N 1
ATOM 700 C CA . ALA A 1 88 ? -69.690 -2.184 21.164 1.00 77.38 88 ALA A CA 1
ATOM 701 C C . ALA A 1 88 ? -68.504 -1.929 20.218 1.00 77.38 88 ALA A C 1
ATOM 703 O O . ALA A 1 88 ? -67.402 -2.387 20.489 1.00 77.38 88 ALA A O 1
ATOM 704 N N . LEU A 1 89 ? -68.722 -1.170 19.138 1.00 78.62 89 LEU A N 1
ATOM 705 C CA . LEU A 1 89 ? -67.676 -0.815 18.177 1.00 78.62 89 LEU A CA 1
ATOM 706 C C . LEU A 1 89 ? -66.647 0.152 18.793 1.00 78.62 89 LEU A C 1
ATOM 708 O O . LEU A 1 89 ? -65.459 -0.134 18.736 1.00 78.62 89 LEU A O 1
ATOM 712 N N . ILE A 1 90 ? -67.096 1.212 19.482 1.00 82.19 90 ILE A N 1
ATOM 713 C CA . ILE A 1 90 ? -66.190 2.126 20.207 1.00 82.19 90 ILE A CA 1
ATOM 714 C C . ILE A 1 90 ? -65.402 1.380 21.292 1.00 82.19 90 ILE A C 1
ATOM 716 O O . ILE A 1 90 ? -64.196 1.552 21.373 1.00 82.19 90 ILE A O 1
ATOM 720 N N . ALA A 1 91 ? -66.050 0.524 22.089 1.00 85.50 91 ALA A N 1
ATOM 721 C CA . ALA A 1 91 ? -65.364 -0.238 23.137 1.00 85.50 91 ALA A CA 1
ATOM 722 C C . ALA A 1 91 ? -64.327 -1.235 22.579 1.00 85.50 91 ALA A C 1
ATOM 724 O O . ALA A 1 91 ? -63.351 -1.546 23.258 1.00 85.50 91 ALA A O 1
ATOM 725 N N . LYS A 1 92 ? -64.524 -1.730 21.348 1.00 87.50 92 LYS A N 1
ATOM 726 C CA . LYS A 1 92 ? -63.545 -2.568 20.647 1.00 87.50 92 LYS A CA 1
ATOM 727 C C . LYS A 1 92 ? -62.328 -1.747 20.213 1.00 87.50 92 LYS A C 1
ATOM 729 O O . LYS A 1 92 ? -61.214 -2.117 20.558 1.00 87.50 92 LYS A O 1
ATOM 734 N N . GLU A 1 93 ? -62.542 -0.628 19.523 1.00 86.00 93 GLU A N 1
ATOM 735 C CA . GLU A 1 93 ? -61.449 0.248 19.069 1.00 86.00 93 GLU A CA 1
ATOM 736 C C . GLU A 1 93 ? -60.694 0.896 20.244 1.00 86.00 93 GLU A C 1
ATOM 738 O O . GLU A 1 93 ? -59.487 1.097 20.172 1.00 86.00 93 GLU A O 1
ATOM 743 N N . GLU A 1 94 ? -61.373 1.173 21.362 1.00 88.44 94 GLU A N 1
ATOM 744 C CA . GLU A 1 94 ? -60.752 1.667 22.598 1.00 88.44 94 GLU A CA 1
ATOM 745 C C . GLU A 1 94 ? -59.812 0.619 23.214 1.00 88.44 94 GLU A C 1
ATOM 747 O O . GLU A 1 94 ? -58.709 0.963 23.638 1.00 88.44 94 GLU A O 1
ATOM 752 N N . ALA A 1 95 ? -60.195 -0.663 23.193 1.00 90.88 95 ALA A N 1
ATOM 753 C CA . ALA A 1 95 ? -59.331 -1.761 23.626 1.00 90.88 95 ALA A CA 1
ATOM 754 C C . ALA A 1 95 ? -58.150 -2.000 22.664 1.00 90.88 95 ALA A C 1
ATOM 756 O O . ALA A 1 95 ? -57.028 -2.216 23.122 1.00 90.88 95 ALA A O 1
ATOM 757 N N . GLU A 1 96 ? -58.379 -1.922 21.348 1.00 88.50 96 GLU A N 1
ATOM 758 C CA . GLU A 1 96 ? -57.333 -2.070 20.321 1.00 88.50 96 GLU A CA 1
ATOM 759 C C . GLU A 1 96 ? -56.299 -0.928 20.405 1.00 88.50 96 GLU A C 1
ATOM 761 O O . GLU A 1 96 ? -55.094 -1.193 20.433 1.00 88.50 96 GLU A O 1
ATOM 766 N N . TYR A 1 97 ? -56.744 0.324 20.573 1.00 91.88 97 TYR A N 1
ATOM 767 C CA . TYR A 1 97 ? -55.860 1.464 20.836 1.00 91.88 97 TYR A CA 1
ATOM 768 C C . TYR A 1 97 ? -55.094 1.321 22.160 1.00 91.88 97 TYR A C 1
ATOM 770 O O . TYR A 1 97 ? -53.881 1.531 22.182 1.00 91.88 97 TYR A O 1
ATOM 778 N N . GLN A 1 98 ? -55.764 0.946 23.257 1.00 93.06 98 GLN A N 1
ATOM 779 C CA . GLN A 1 98 ? -55.115 0.789 24.564 1.00 93.06 98 GLN A CA 1
ATOM 780 C C . GLN A 1 98 ? -54.003 -0.272 24.511 1.00 93.06 98 GLN A C 1
ATOM 782 O O . GLN A 1 98 ? -52.900 -0.031 25.001 1.00 93.06 98 GLN A O 1
ATOM 787 N N . GLN A 1 99 ? -54.252 -1.407 23.848 1.00 94.00 99 GLN A N 1
ATOM 788 C CA . GLN A 1 99 ? -53.247 -2.449 23.631 1.00 94.00 99 GLN A CA 1
ATOM 789 C C . GLN A 1 99 ? -52.074 -1.942 22.771 1.00 94.00 99 GLN A C 1
ATOM 791 O O . GLN A 1 99 ? -50.910 -2.158 23.124 1.00 94.00 99 GLN A O 1
ATOM 796 N N . ALA A 1 100 ? -52.351 -1.239 21.667 1.00 90.25 100 ALA A N 1
ATOM 797 C CA . ALA A 1 100 ? -51.311 -0.667 20.811 1.00 90.25 100 ALA A CA 1
ATOM 798 C C . ALA A 1 100 ? -50.436 0.347 21.576 1.00 90.25 100 ALA A C 1
ATOM 800 O O . ALA A 1 100 ? -49.209 0.263 21.531 1.00 90.25 100 ALA A O 1
ATOM 801 N N . PHE A 1 101 ? -51.047 1.236 22.360 1.00 92.94 101 PHE A N 1
ATOM 802 C CA . PHE A 1 101 ? -50.340 2.211 23.188 1.00 92.94 101 PHE A CA 1
ATOM 803 C C . PHE A 1 101 ? -49.491 1.553 24.291 1.00 92.94 101 PHE A C 1
ATOM 805 O O . PHE A 1 101 ? -48.345 1.944 24.506 1.00 92.94 101 PHE A O 1
ATOM 812 N N . GLU A 1 102 ? -49.997 0.521 24.973 1.00 94.62 102 GLU A N 1
ATOM 813 C CA . GLU A 1 102 ? -49.223 -0.205 25.991 1.00 94.62 102 GLU A CA 1
ATOM 814 C C . GLU A 1 102 ? -47.998 -0.913 25.391 1.00 94.62 102 GLU A C 1
ATOM 816 O O . GLU A 1 102 ? -46.907 -0.856 25.970 1.00 94.62 102 GLU A O 1
ATOM 821 N N . THR A 1 103 ? -48.138 -1.509 24.200 1.00 93.69 103 THR A N 1
ATOM 822 C CA . THR A 1 103 ? -47.004 -2.119 23.480 1.00 93.69 103 THR A CA 1
ATOM 823 C C . THR A 1 103 ? -45.974 -1.089 23.007 1.00 93.69 103 THR A C 1
ATOM 825 O O . THR A 1 103 ? -44.776 -1.320 23.184 1.00 93.69 103 THR A O 1
ATOM 828 N N . GLU A 1 104 ? -46.400 0.081 22.516 1.00 92.69 104 GLU A N 1
ATOM 829 C CA . GLU A 1 104 ? -45.508 1.207 22.196 1.00 92.69 104 GLU A CA 1
ATOM 830 C C . GLU A 1 104 ? -44.725 1.676 23.437 1.00 92.69 104 GLU A C 1
ATOM 832 O O . GLU A 1 104 ? -43.498 1.795 23.396 1.00 92.69 104 GLU A O 1
ATOM 837 N N . GLN A 1 105 ? -45.400 1.882 24.575 1.00 95.06 105 GLN A N 1
ATOM 838 C CA . GLN A 1 105 ? -44.742 2.298 25.821 1.00 95.06 105 GLN A CA 1
ATOM 839 C C . GLN A 1 105 ? -43.769 1.234 26.349 1.00 95.06 105 GLN A C 1
ATOM 841 O O . GLN A 1 105 ? -42.710 1.573 26.887 1.00 95.06 105 GLN A O 1
ATOM 846 N N . GLN A 1 106 ? -44.081 -0.055 26.184 1.00 94.50 106 GLN A N 1
ATOM 847 C CA . GLN A 1 106 ? -43.161 -1.135 26.538 1.00 94.50 106 GLN A CA 1
ATOM 848 C C . GLN A 1 106 ? -41.929 -1.151 25.619 1.00 94.50 106 GLN A C 1
ATOM 850 O O . GLN A 1 106 ? -40.809 -1.291 26.115 1.00 94.50 106 GLN A O 1
ATOM 855 N N . ALA A 1 107 ? -42.107 -0.972 24.307 1.00 92.94 107 ALA A N 1
ATOM 856 C CA . ALA A 1 107 ? -41.005 -0.860 23.351 1.00 92.94 107 ALA A CA 1
ATOM 857 C C . ALA A 1 107 ? -40.114 0.355 23.652 1.00 92.94 107 ALA A C 1
ATOM 859 O O . ALA A 1 107 ? -38.890 0.229 23.668 1.00 92.94 107 ALA A O 1
ATOM 860 N N . LYS A 1 108 ? -40.709 1.499 24.010 1.00 95.19 108 LYS A N 1
ATOM 861 C CA . LYS A 1 108 ? -39.976 2.702 24.423 1.00 95.19 108 LYS A CA 1
ATOM 862 C C . LYS A 1 108 ? -39.071 2.453 25.627 1.00 95.19 108 LYS A C 1
ATOM 864 O O . LYS A 1 108 ? -37.878 2.723 25.550 1.00 95.19 108 LYS A O 1
ATOM 869 N N . ARG A 1 109 ? -39.586 1.813 26.684 1.00 95.56 109 ARG A N 1
ATOM 870 C CA . ARG A 1 109 ? -38.770 1.425 27.852 1.00 95.56 109 ARG A CA 1
ATOM 871 C C . ARG A 1 109 ? -37.618 0.480 27.486 1.00 95.56 109 ARG A C 1
ATOM 873 O O . ARG A 1 109 ? -36.543 0.597 28.069 1.00 95.56 109 ARG A O 1
ATOM 880 N N . LYS A 1 110 ? -37.811 -0.440 26.527 1.00 94.62 110 LYS A N 1
ATOM 881 C CA . LYS A 1 110 ? -36.727 -1.307 26.019 1.00 94.62 110 LYS A CA 1
ATOM 882 C C . LYS A 1 110 ? -35.654 -0.493 25.287 1.00 94.62 110 LYS A C 1
ATOM 884 O O . LYS A 1 110 ? -34.474 -0.732 25.525 1.00 94.62 110 LYS A O 1
ATOM 889 N N . VAL A 1 111 ? -36.045 0.462 24.436 1.00 95.75 111 VAL A N 1
ATOM 890 C CA . VAL A 1 111 ? -35.109 1.373 23.748 1.00 95.75 111 VAL A CA 1
ATOM 891 C C . VAL A 1 111 ? -34.326 2.206 24.764 1.00 95.75 111 VAL A C 1
ATOM 893 O O . VAL A 1 111 ? -33.101 2.233 24.691 1.00 95.75 111 VAL A O 1
ATOM 896 N N . ASP A 1 112 ? -34.998 2.807 25.749 1.00 95.81 112 ASP A N 1
ATOM 897 C CA . ASP A 1 112 ? -34.357 3.624 26.787 1.00 95.81 112 ASP A CA 1
ATOM 898 C C . ASP A 1 112 ? -33.340 2.797 27.603 1.00 95.81 112 ASP A C 1
ATOM 900 O O . ASP A 1 112 ? -32.205 3.230 27.811 1.00 95.81 112 ASP A O 1
ATOM 904 N N . MET A 1 113 ? -33.697 1.563 27.981 1.00 96.12 113 MET A N 1
ATOM 905 C CA . MET A 1 113 ? -32.812 0.625 28.684 1.00 96.12 113 MET A CA 1
ATOM 906 C C . MET A 1 113 ? -31.569 0.258 27.855 1.00 96.12 113 MET A C 1
ATOM 908 O O . MET A 1 113 ? -30.449 0.381 28.348 1.00 96.12 113 MET A O 1
ATOM 912 N N . VAL A 1 114 ? -31.750 -0.144 26.592 1.00 95.81 114 VAL A N 1
ATOM 913 C CA . VAL A 1 114 ? -30.644 -0.518 25.689 1.00 95.81 114 VAL A CA 1
ATOM 914 C C . VAL A 1 114 ? -29.786 0.701 25.315 1.00 95.81 114 VAL A C 1
ATOM 916 O O . VAL A 1 114 ? -28.581 0.571 25.116 1.00 95.81 114 VAL A O 1
ATOM 919 N N . SER A 1 115 ? -30.359 1.908 25.288 1.00 96.19 115 SER A N 1
ATOM 920 C CA . SER A 1 115 ? -29.603 3.151 25.080 1.00 96.19 115 SER A CA 1
ATOM 921 C C . SER A 1 115 ? -28.712 3.504 26.276 1.00 96.19 115 SER A C 1
ATOM 923 O O . SER A 1 115 ? -27.580 3.949 26.089 1.00 96.19 115 SER A O 1
ATOM 925 N N . SER A 1 116 ? -29.182 3.228 27.498 1.00 95.75 116 SER A N 1
ATOM 926 C CA . SER A 1 116 ? -28.400 3.374 28.729 1.00 95.75 116 SER A CA 1
ATOM 927 C C . SER A 1 116 ? -27.255 2.355 28.788 1.00 95.75 116 SER A C 1
ATOM 929 O O . SER A 1 116 ? -26.111 2.724 29.047 1.00 95.75 116 SER A O 1
ATOM 931 N N . GLU A 1 117 ? -27.530 1.091 28.443 1.00 95.50 117 GLU A N 1
ATOM 932 C CA . GLU A 1 117 ? -26.522 0.028 28.293 1.00 95.50 117 GLU A CA 1
ATOM 933 C C . GLU A 1 117 ? -25.441 0.407 27.261 1.00 95.50 117 GLU A C 1
ATOM 935 O O . GLU A 1 117 ? -24.244 0.313 27.529 1.00 95.50 117 GLU A O 1
ATOM 940 N N . LEU A 1 118 ? -25.838 0.933 26.098 1.00 95.62 118 LEU A N 1
ATOM 941 C CA . LEU A 1 118 ? -24.897 1.406 25.081 1.00 95.62 118 LEU A CA 1
ATOM 942 C C . LEU A 1 118 ? -24.033 2.578 25.573 1.00 95.62 118 LEU A C 1
ATOM 944 O O . LEU A 1 118 ? -22.851 2.661 25.221 1.00 95.62 118 LEU A O 1
ATOM 948 N N . ALA A 1 119 ? -24.595 3.481 26.380 1.00 96.00 119 ALA A N 1
ATOM 949 C CA . ALA A 1 119 ? -23.858 4.600 26.959 1.00 96.00 119 ALA A CA 1
ATOM 950 C C . ALA A 1 119 ? -22.806 4.130 27.981 1.00 96.00 119 ALA A C 1
ATOM 952 O O . ALA A 1 119 ? -21.671 4.611 27.939 1.00 96.00 119 ALA A O 1
ATOM 953 N N . THR A 1 120 ? -23.130 3.158 28.845 1.00 96.06 120 THR A N 1
ATOM 954 C CA . THR A 1 120 ? -22.158 2.598 29.803 1.00 96.06 120 THR A CA 1
ATOM 955 C C . THR A 1 120 ? -21.048 1.819 29.098 1.00 96.06 120 THR A C 1
ATOM 957 O O . THR A 1 120 ? -19.874 2.024 29.414 1.00 96.06 120 THR A O 1
ATOM 960 N N . LEU A 1 121 ? -21.380 1.012 28.083 1.00 95.94 121 LEU A N 1
ATOM 961 C CA . LEU A 1 121 ? -20.392 0.317 27.249 1.00 95.94 121 LEU A CA 1
ATOM 962 C C . LEU A 1 121 ? -19.482 1.295 26.497 1.00 95.94 121 LEU A C 1
ATOM 964 O O . LEU A 1 121 ? -18.271 1.105 26.486 1.00 95.94 121 LEU A O 1
ATOM 968 N N . SER A 1 122 ? -20.028 2.375 25.929 1.00 95.44 122 SER A N 1
ATOM 969 C CA . SER A 1 122 ? -19.229 3.390 25.220 1.00 95.44 122 SER A CA 1
ATOM 970 C C . SER A 1 122 ? -18.295 4.168 26.160 1.00 95.44 122 SER A C 1
ATOM 972 O O . SER A 1 122 ? -17.176 4.506 25.779 1.00 95.44 122 SER A O 1
ATOM 974 N N . ALA A 1 123 ? -18.711 4.422 27.407 1.00 96.31 123 ALA A N 1
ATOM 975 C CA . ALA A 1 123 ? -17.839 5.016 28.422 1.00 96.31 123 ALA A CA 1
ATOM 976 C C . ALA A 1 123 ? -16.705 4.060 28.844 1.00 96.31 123 ALA A C 1
ATOM 978 O O . ALA A 1 123 ? -15.564 4.498 29.015 1.00 96.31 123 ALA A O 1
ATOM 979 N N . LYS A 1 124 ? -16.998 2.756 28.969 1.00 95.81 124 LYS A N 1
ATOM 980 C CA . LYS A 1 124 ? -15.997 1.724 29.279 1.00 95.81 124 LYS A CA 1
ATOM 981 C C . LYS A 1 124 ? -15.008 1.514 28.126 1.00 95.81 124 LYS A C 1
ATOM 983 O O . LYS A 1 124 ? -13.808 1.514 28.375 1.00 95.81 124 LYS A O 1
ATOM 988 N N . GLU A 1 125 ? -15.493 1.417 26.887 1.00 95.56 125 GLU A N 1
ATOM 989 C CA . GLU A 1 125 ? -14.669 1.326 25.671 1.00 95.56 125 GLU A CA 1
ATOM 990 C C . GLU A 1 125 ? -13.687 2.500 25.588 1.00 95.56 125 GLU A C 1
ATOM 992 O O . GLU A 1 125 ? -12.496 2.287 25.377 1.00 95.56 125 GLU A O 1
ATOM 997 N N . LYS A 1 126 ? -14.159 3.734 25.829 1.00 96.19 126 LYS A N 1
ATOM 998 C CA . LYS A 1 126 ? -13.286 4.912 25.848 1.00 96.19 126 LYS A CA 1
ATOM 999 C C . LYS A 1 126 ? -12.187 4.790 26.908 1.00 96.19 126 LYS A C 1
ATOM 1001 O O . LYS A 1 126 ? -11.027 5.007 26.586 1.00 96.19 126 LYS A O 1
ATOM 1006 N N . LYS A 1 127 ? -12.529 4.407 28.144 1.00 96.00 127 LYS A N 1
ATOM 1007 C CA . LYS A 1 127 ? -11.539 4.230 29.219 1.00 96.00 127 LYS A CA 1
ATOM 1008 C C . LYS A 1 127 ? -10.488 3.172 28.854 1.00 96.00 127 LYS A C 1
ATOM 1010 O O . LYS A 1 127 ? -9.302 3.411 29.053 1.00 96.00 127 LYS A O 1
ATOM 1015 N N . LEU A 1 128 ? -10.916 2.030 28.314 1.00 94.69 128 LEU A N 1
ATOM 1016 C CA . LEU A 1 128 ? -10.014 0.960 27.879 1.00 94.69 128 LEU A CA 1
ATOM 1017 C C . LEU A 1 128 ? -9.132 1.402 26.707 1.00 94.69 128 LEU A C 1
ATOM 1019 O O . LEU A 1 128 ? -7.953 1.066 26.675 1.00 94.69 128 LEU A O 1
ATOM 1023 N N . LYS A 1 129 ? -9.665 2.218 25.791 1.00 95.56 129 LYS A N 1
ATOM 1024 C CA . LYS A 1 129 ? -8.871 2.847 24.735 1.00 95.56 129 LYS A CA 1
ATOM 1025 C C . LYS A 1 129 ? -7.804 3.779 25.307 1.00 95.56 129 LYS A C 1
ATOM 1027 O O . LYS A 1 129 ? -6.642 3.631 24.957 1.00 95.56 129 LYS A O 1
ATOM 1032 N N . ASP A 1 130 ? -8.181 4.682 26.213 1.00 95.62 130 ASP A N 1
ATOM 1033 C CA . ASP A 1 130 ? -7.246 5.614 26.855 1.00 95.62 130 ASP A CA 1
ATOM 1034 C C . ASP A 1 130 ? -6.124 4.840 27.602 1.00 95.62 130 ASP A C 1
ATOM 1036 O O . ASP A 1 130 ? -4.968 5.263 27.605 1.00 95.62 130 ASP A O 1
ATOM 1040 N N . GLN A 1 131 ? -6.434 3.667 28.179 1.00 93.94 131 GLN A N 1
ATOM 1041 C CA . GLN A 1 131 ? -5.448 2.753 28.782 1.00 93.94 131 GLN A CA 1
ATOM 1042 C C . GLN A 1 131 ? -4.561 2.044 27.740 1.00 93.94 131 GLN A C 1
ATOM 1044 O O . GLN A 1 131 ? -3.349 1.974 27.934 1.00 93.94 131 GLN A O 1
ATOM 1049 N N . LYS A 1 132 ? -5.127 1.565 26.625 1.00 93.88 132 LYS A N 1
ATOM 1050 C CA . LYS A 1 132 ? -4.381 0.939 25.518 1.00 93.88 132 LYS A CA 1
ATOM 1051 C C . LYS A 1 132 ? -3.416 1.930 24.856 1.00 93.88 132 LYS A C 1
ATOM 1053 O O . LYS A 1 132 ? -2.245 1.613 24.672 1.00 93.88 132 LYS A O 1
ATOM 1058 N N . ASP A 1 133 ? -3.872 3.153 24.588 1.00 93.56 133 ASP A N 1
ATOM 1059 C CA . ASP A 1 133 ? -3.050 4.239 24.039 1.00 93.56 133 ASP A CA 1
ATOM 1060 C C . ASP A 1 133 ? -1.918 4.635 25.019 1.00 93.56 133 ASP A C 1
ATOM 1062 O O . ASP A 1 133 ? -0.793 4.923 24.600 1.00 93.56 133 ASP A O 1
ATOM 1066 N N . HIS A 1 134 ? -2.167 4.580 26.335 1.00 93.81 134 HIS A N 1
ATOM 1067 C CA . HIS A 1 134 ? -1.130 4.763 27.357 1.00 93.81 134 HIS A CA 1
ATOM 1068 C C . HIS A 1 134 ? -0.090 3.630 27.353 1.00 93.81 134 HIS A C 1
ATOM 1070 O O . HIS A 1 134 ? 1.106 3.914 27.398 1.00 93.81 134 HIS A O 1
ATOM 1076 N N . MET A 1 135 ? -0.514 2.368 27.242 1.00 93.31 135 MET A N 1
ATOM 1077 C CA . MET A 1 135 ? 0.390 1.211 27.190 1.00 93.31 135 MET A CA 1
ATOM 1078 C C . MET A 1 135 ? 1.256 1.195 25.924 1.00 93.31 135 MET A C 1
ATOM 1080 O O . MET A 1 135 ? 2.451 0.928 26.021 1.00 93.31 135 MET A O 1
ATOM 1084 N N . ILE A 1 136 ? 0.719 1.609 24.771 1.00 92.94 136 ILE A N 1
ATOM 1085 C CA . ILE A 1 136 ? 1.505 1.809 23.538 1.00 92.94 136 ILE A CA 1
ATOM 1086 C C . ILE A 1 136 ? 2.632 2.836 23.759 1.00 92.94 136 ILE A C 1
ATOM 1088 O O . ILE A 1 136 ? 3.761 2.626 23.317 1.00 92.94 136 ILE A O 1
ATOM 1092 N N . ASN A 1 137 ? 2.361 3.927 24.486 1.00 93.69 137 ASN A N 1
ATOM 1093 C CA . ASN A 1 137 ? 3.380 4.920 24.843 1.00 93.69 137 ASN A CA 1
ATOM 1094 C C . ASN A 1 137 ? 4.450 4.325 25.783 1.00 93.69 137 ASN A C 1
ATOM 1096 O O . ASN A 1 137 ? 5.642 4.508 25.545 1.00 93.69 137 ASN A O 1
ATOM 1100 N N . ILE A 1 138 ? 4.050 3.554 26.800 1.00 93.81 138 ILE A N 1
ATOM 1101 C CA . ILE A 1 138 ? 4.985 2.872 27.715 1.00 93.81 138 ILE A CA 1
ATOM 1102 C C . ILE A 1 138 ? 5.857 1.852 26.968 1.00 93.81 138 ILE A C 1
ATOM 1104 O O . ILE A 1 138 ? 7.062 1.798 27.209 1.00 93.81 138 ILE A O 1
ATOM 1108 N N . ARG A 1 139 ? 5.295 1.101 26.012 1.00 92.12 139 ARG A N 1
ATOM 1109 C CA . ARG A 1 139 ? 6.069 0.205 25.142 1.00 92.12 139 ARG A CA 1
ATOM 1110 C C . ARG A 1 139 ? 7.108 0.978 24.327 1.00 92.12 139 ARG A C 1
ATOM 1112 O O . ARG A 1 139 ? 8.270 0.593 24.335 1.00 92.12 139 ARG A O 1
ATOM 1119 N N . GLY A 1 140 ? 6.732 2.108 23.724 1.00 92.94 140 GLY A N 1
ATOM 1120 C CA . GLY A 1 140 ? 7.678 2.982 23.019 1.00 92.94 140 GLY A CA 1
ATOM 1121 C C . GLY A 1 140 ? 8.783 3.554 23.921 1.00 92.94 140 GLY A C 1
ATOM 1122 O O . GLY A 1 140 ? 9.924 3.687 23.485 1.00 92.94 140 GLY A O 1
ATOM 1123 N N . GLN A 1 141 ? 8.485 3.842 25.194 1.00 93.75 141 GLN A N 1
ATOM 1124 C CA . GLN A 1 141 ? 9.496 4.239 26.186 1.00 93.75 141 GLN A CA 1
ATOM 1125 C C . GLN A 1 141 ? 10.444 3.085 26.542 1.00 93.75 141 GLN A C 1
ATOM 1127 O O . GLN A 1 141 ? 11.639 3.316 26.708 1.00 93.75 141 GLN A O 1
ATOM 1132 N N . LEU A 1 142 ? 9.937 1.852 26.639 1.00 93.81 142 LEU A N 1
ATOM 1133 C CA . LEU A 1 142 ? 10.749 0.664 26.904 1.00 93.81 142 LEU A CA 1
ATOM 1134 C C . LEU A 1 142 ? 11.644 0.308 25.709 1.00 93.81 142 LEU A C 1
ATOM 1136 O O . LEU A 1 142 ? 12.834 0.077 25.896 1.00 93.81 142 LEU A O 1
ATOM 1140 N N . GLU A 1 143 ? 11.107 0.326 24.489 1.00 93.00 143 GLU A N 1
ATOM 1141 C CA . GLU A 1 143 ? 11.883 0.146 23.255 1.00 93.00 143 GLU A CA 1
ATOM 1142 C C . GLU A 1 143 ? 12.982 1.214 23.134 1.00 93.00 143 GLU A C 1
ATOM 1144 O O . GLU A 1 143 ? 14.147 0.866 22.946 1.00 93.00 143 GLU A O 1
ATOM 1149 N N . GLY A 1 144 ? 12.651 2.493 23.360 1.00 92.62 144 GLY A N 1
ATOM 1150 C CA . GLY A 1 144 ? 13.625 3.589 23.353 1.00 92.62 144 GLY A CA 1
ATOM 1151 C C . GLY A 1 144 ? 14.710 3.463 24.430 1.00 92.62 144 GLY A C 1
ATOM 1152 O O . GLY A 1 144 ? 15.876 3.741 24.156 1.00 92.62 144 GLY A O 1
ATOM 1153 N N . LEU A 1 145 ? 14.361 2.986 25.631 1.00 93.88 145 LEU A N 1
ATOM 1154 C CA . LEU A 1 145 ? 15.326 2.704 26.699 1.00 93.88 145 LEU A CA 1
ATOM 1155 C C . LEU A 1 145 ? 16.291 1.573 26.315 1.00 93.88 145 LEU A C 1
ATOM 1157 O O . LEU A 1 145 ? 17.491 1.660 26.583 1.00 93.88 145 LEU A O 1
ATOM 1161 N N . LEU A 1 146 ? 15.780 0.512 25.685 1.00 93.12 146 LEU A N 1
ATOM 1162 C CA . LEU A 1 146 ? 16.610 -0.580 25.179 1.00 93.12 146 LEU A CA 1
ATOM 1163 C C . LEU A 1 146 ? 17.512 -0.093 24.032 1.00 93.12 146 LEU A C 1
ATOM 1165 O O . LEU A 1 146 ? 18.699 -0.407 24.029 1.00 93.12 146 LEU A O 1
ATOM 1169 N N . ASP A 1 147 ? 17.013 0.723 23.103 1.00 91.62 147 ASP A N 1
ATOM 1170 C CA . ASP A 1 147 ? 17.847 1.331 22.056 1.00 91.62 147 ASP A CA 1
ATOM 1171 C C . ASP A 1 147 ? 18.959 2.232 22.625 1.00 91.62 147 ASP A C 1
ATOM 1173 O O . ASP A 1 147 ? 20.086 2.186 22.130 1.00 91.62 147 ASP A O 1
ATOM 1177 N N . GLU A 1 148 ? 18.691 3.010 23.681 1.00 91.81 148 GLU A N 1
ATOM 1178 C CA . GLU A 1 148 ? 19.695 3.859 24.339 1.00 91.81 148 GLU A CA 1
ATOM 1179 C C . GLU A 1 148 ? 20.777 3.029 25.053 1.00 91.81 148 GLU A C 1
ATOM 1181 O O . GLU A 1 148 ? 21.974 3.262 24.867 1.00 91.81 148 GLU A O 1
ATOM 1186 N N . VAL A 1 149 ? 20.382 2.021 25.839 1.00 91.50 149 VAL A N 1
ATOM 1187 C CA . VAL A 1 149 ? 21.320 1.182 26.608 1.00 91.50 149 VAL A CA 1
ATOM 1188 C C . VAL A 1 149 ? 22.191 0.303 25.703 1.00 91.50 149 VAL A C 1
ATOM 1190 O O . VAL A 1 149 ? 23.360 0.073 26.023 1.00 91.50 149 VAL A O 1
ATOM 1193 N N . PHE A 1 150 ? 21.661 -0.142 24.560 1.00 90.94 150 PHE A N 1
ATOM 1194 C CA . PHE A 1 150 ? 22.380 -0.930 23.552 1.00 90.94 150 PHE A CA 1
ATOM 1195 C C . PHE A 1 150 ? 22.927 -0.074 22.387 1.00 90.94 150 PHE A C 1
ATOM 1197 O O . PHE A 1 150 ? 23.370 -0.610 21.368 1.00 90.94 150 PHE A O 1
ATOM 1204 N N . ALA A 1 151 ? 22.951 1.260 22.518 1.00 87.50 151 ALA A N 1
ATOM 1205 C CA . ALA A 1 151 ? 23.404 2.157 21.454 1.00 87.50 151 ALA A CA 1
ATOM 1206 C C . ALA A 1 151 ? 24.862 1.894 21.037 1.00 87.50 151 ALA A C 1
ATOM 1208 O O . ALA A 1 151 ? 25.127 1.725 19.841 1.00 87.50 151 ALA A O 1
ATOM 1209 N N . GLU A 1 152 ? 25.785 1.813 22.009 1.00 84.38 152 GLU A N 1
ATOM 1210 C CA . GLU A 1 152 ? 27.190 1.439 21.779 1.00 84.38 152 GLU A CA 1
ATOM 1211 C C . GLU A 1 152 ? 27.375 -0.079 21.984 1.00 84.38 152 GLU A C 1
ATOM 1213 O O . GLU A 1 152 ? 26.983 -0.578 23.048 1.00 84.38 152 GLU A O 1
ATOM 1218 N N . PRO A 1 153 ? 27.995 -0.801 21.030 1.00 75.62 153 PRO A N 1
ATOM 1219 C CA . PRO A 1 153 ? 28.184 -2.247 21.115 1.00 75.62 153 PRO A CA 1
ATOM 1220 C C . PRO A 1 153 ? 29.179 -2.626 22.219 1.00 75.62 153 PRO A C 1
ATOM 1222 O O . PRO A 1 153 ? 30.258 -2.042 22.324 1.00 75.62 153 PRO A O 1
ATOM 1225 N N . ASP A 1 154 ? 28.833 -3.645 23.003 1.00 75.44 154 ASP A N 1
ATOM 1226 C CA . ASP A 1 154 ? 29.713 -4.256 24.001 1.00 75.44 154 ASP A CA 1
ATOM 1227 C C . ASP A 1 154 ? 30.210 -5.611 23.469 1.00 75.44 154 ASP A C 1
ATOM 1229 O O . ASP A 1 154 ? 29.421 -6.435 23.007 1.00 75.44 154 ASP A O 1
ATOM 1233 N N . GLY A 1 155 ? 31.525 -5.845 23.511 1.00 69.25 155 GLY A N 1
ATOM 1234 C CA . GLY A 1 155 ? 32.155 -7.055 22.962 1.00 69.25 155 GLY A CA 1
ATOM 1235 C C . GLY A 1 155 ? 31.858 -8.343 23.739 1.00 69.25 155 GLY A C 1
ATOM 1236 O O . GLY A 1 155 ? 32.311 -9.411 23.335 1.00 69.25 155 GLY A O 1
ATOM 1237 N N . SER A 1 156 ? 31.129 -8.247 24.853 1.00 73.38 156 SER A N 1
ATOM 1238 C CA . SER A 1 156 ? 30.647 -9.385 25.641 1.00 73.38 156 SER A CA 1
ATOM 1239 C C . SER A 1 156 ? 29.445 -10.111 25.020 1.00 73.38 156 SER A C 1
ATOM 1241 O O . SER A 1 156 ? 29.237 -11.285 25.325 1.00 73.38 156 SER A O 1
ATOM 1243 N N . GLN A 1 157 ? 28.676 -9.452 24.144 1.00 77.00 157 GLN A N 1
ATOM 1244 C CA . GLN A 1 157 ? 27.445 -9.992 23.556 1.00 77.00 157 GLN A CA 1
ATOM 1245 C C . GLN A 1 157 ? 27.613 -10.239 22.053 1.00 77.00 157 GLN A C 1
ATOM 1247 O O . GLN A 1 157 ? 27.989 -9.340 21.305 1.00 77.00 157 GLN A O 1
ATOM 1252 N N . VAL A 1 158 ? 27.321 -11.462 21.597 1.00 78.69 158 VAL A N 1
ATOM 1253 C CA . VAL A 1 158 ? 27.504 -11.865 20.185 1.00 78.69 158 VAL A CA 1
ATOM 1254 C C . VAL A 1 158 ? 26.197 -11.792 19.386 1.00 78.69 158 VAL A C 1
ATOM 1256 O O . VAL A 1 158 ? 26.220 -11.431 18.211 1.00 78.69 158 VAL A O 1
ATOM 1259 N N . LEU A 1 159 ? 25.056 -12.096 20.016 1.00 86.69 159 LEU A N 1
ATOM 1260 C CA . LEU A 1 159 ? 23.771 -12.246 19.325 1.00 86.69 159 LEU A CA 1
ATOM 1261 C C . LEU A 1 159 ? 23.067 -10.906 19.036 1.00 86.69 159 LEU A C 1
ATOM 1263 O O . LEU A 1 159 ? 22.583 -10.711 17.923 1.00 86.69 159 LEU A O 1
ATOM 1267 N N . GLU A 1 160 ? 23.061 -9.952 19.977 1.00 89.88 160 GLU A N 1
ATOM 1268 C CA . GLU A 1 160 ? 22.460 -8.619 19.757 1.00 89.88 160 GLU A CA 1
ATOM 1269 C C . GLU A 1 160 ? 23.090 -7.876 18.558 1.00 89.88 160 GLU A C 1
ATOM 1271 O O . GLU A 1 160 ? 22.331 -7.450 17.679 1.00 89.88 160 GLU A O 1
ATOM 1276 N N . PRO A 1 161 ? 24.434 -7.801 18.408 1.00 87.81 161 PRO A N 1
ATOM 1277 C CA . PRO A 1 161 ? 25.040 -7.152 17.247 1.00 87.81 161 PRO A CA 1
ATOM 1278 C C . PRO A 1 161 ? 24.739 -7.871 15.927 1.00 87.81 161 PRO A C 1
ATOM 1280 O O . PRO A 1 161 ? 24.599 -7.211 14.896 1.00 87.81 161 PRO A O 1
ATOM 1283 N N . GLN A 1 162 ? 24.609 -9.204 15.947 1.00 89.31 162 GLN A N 1
ATOM 1284 C CA . GLN A 1 162 ? 24.236 -9.993 14.771 1.00 89.31 162 GLN A CA 1
ATOM 1285 C C . GLN A 1 162 ? 22.804 -9.671 14.323 1.00 89.31 162 GLN A C 1
ATOM 1287 O O . GLN A 1 162 ? 22.605 -9.312 13.163 1.00 89.31 162 GLN A O 1
ATOM 1292 N N . LEU A 1 163 ? 21.827 -9.714 15.236 1.00 91.19 163 LEU A N 1
ATOM 1293 C CA . LEU A 1 163 ? 20.426 -9.378 14.948 1.00 91.19 163 LEU A CA 1
ATOM 1294 C C . LEU A 1 163 ? 20.271 -7.922 14.479 1.00 91.19 163 LEU A C 1
ATOM 1296 O O . LEU A 1 163 ? 19.496 -7.632 13.567 1.00 91.19 163 LEU A O 1
ATOM 1300 N N . ARG A 1 164 ? 21.047 -6.993 15.052 1.00 90.69 164 ARG A N 1
ATOM 1301 C CA . ARG A 1 164 ? 21.073 -5.583 14.635 1.00 90.69 164 ARG A CA 1
ATOM 1302 C C . ARG A 1 164 ? 21.643 -5.400 13.223 1.00 90.69 164 ARG A C 1
ATOM 1304 O O . ARG A 1 164 ? 21.105 -4.604 12.452 1.00 90.69 164 ARG A O 1
ATOM 1311 N N . ALA A 1 165 ? 22.701 -6.131 12.869 1.00 90.81 165 ALA A N 1
ATOM 1312 C CA . ALA A 1 165 ? 23.272 -6.122 11.521 1.00 90.81 165 ALA A CA 1
ATOM 1313 C C . ALA A 1 165 ? 22.333 -6.777 10.489 1.00 90.81 165 ALA A C 1
ATOM 1315 O O . ALA A 1 165 ? 22.185 -6.269 9.378 1.00 90.81 165 ALA A O 1
ATOM 1316 N N . GLU A 1 166 ? 21.657 -7.862 10.867 1.00 92.31 166 GLU A N 1
ATOM 1317 C CA . GLU A 1 166 ? 20.660 -8.540 10.036 1.00 92.31 166 GLU A CA 1
ATOM 1318 C C . GLU A 1 166 ? 19.443 -7.640 9.762 1.00 92.31 166 GLU A C 1
ATOM 1320 O O . GLU A 1 166 ? 19.017 -7.498 8.615 1.00 92.31 166 GLU A O 1
ATOM 1325 N N . LEU A 1 167 ? 18.941 -6.941 10.785 1.00 93.44 167 LEU A N 1
ATOM 1326 C CA . LEU A 1 167 ? 17.856 -5.973 10.631 1.00 93.44 167 LEU A CA 1
ATOM 1327 C C . LEU A 1 167 ? 18.231 -4.833 9.670 1.00 93.44 167 LEU A C 1
ATOM 1329 O O . LEU A 1 167 ? 17.420 -4.461 8.819 1.00 93.44 167 LEU A O 1
ATOM 1333 N N . LEU A 1 168 ? 19.455 -4.300 9.770 1.00 93.75 168 LEU A N 1
ATOM 1334 C CA . LEU A 1 168 ? 19.958 -3.280 8.844 1.00 93.75 168 LEU A CA 1
ATOM 1335 C C . LEU A 1 168 ? 20.010 -3.815 7.402 1.00 93.75 168 LEU A C 1
ATOM 1337 O O . LEU A 1 168 ? 19.514 -3.162 6.486 1.00 93.75 168 LEU A O 1
ATOM 1341 N N . ASN A 1 169 ? 20.518 -5.035 7.214 1.00 94.31 169 ASN A N 1
ATOM 1342 C CA . ASN A 1 169 ? 20.557 -5.717 5.920 1.00 94.31 169 ASN A CA 1
ATOM 1343 C C . ASN A 1 169 ? 19.150 -5.880 5.305 1.00 94.31 169 ASN A C 1
ATOM 1345 O O . ASN A 1 169 ? 18.953 -5.557 4.133 1.00 94.31 169 ASN A O 1
ATOM 1349 N N . TYR A 1 170 ? 18.136 -6.292 6.077 1.00 94.69 170 TYR A N 1
ATOM 1350 C CA . TYR A 1 170 ? 16.761 -6.369 5.562 1.00 94.69 170 TYR A CA 1
ATOM 1351 C C . TYR A 1 170 ? 16.151 -4.999 5.234 1.00 94.69 170 TYR A C 1
ATOM 1353 O O . TYR A 1 170 ? 15.314 -4.908 4.328 1.00 94.69 170 TYR A O 1
ATOM 1361 N N . VAL A 1 171 ? 16.538 -3.931 5.940 1.00 94.56 171 VAL A N 1
ATOM 1362 C CA . VAL A 1 171 ? 16.132 -2.554 5.607 1.00 94.56 171 VAL A CA 1
ATOM 1363 C C . VAL A 1 171 ? 16.751 -2.129 4.275 1.00 94.56 171 VAL A C 1
ATOM 1365 O O . VAL A 1 171 ? 16.023 -1.684 3.385 1.00 94.56 171 VAL A O 1
ATOM 1368 N N . ASP A 1 172 ? 18.051 -2.348 4.086 1.00 94.94 172 ASP A N 1
ATOM 1369 C CA . ASP A 1 172 ? 18.754 -2.014 2.845 1.00 94.94 172 ASP A CA 1
ATOM 1370 C C . ASP A 1 172 ? 18.229 -2.815 1.643 1.00 94.94 172 ASP A C 1
ATOM 1372 O O . ASP A 1 172 ? 17.957 -2.238 0.586 1.00 94.94 172 ASP A O 1
ATOM 1376 N N . GLN A 1 173 ? 17.966 -4.115 1.811 1.00 94.06 173 GLN A N 1
ATOM 1377 C CA . GLN A 1 173 ? 17.327 -4.941 0.780 1.00 94.06 173 GLN A CA 1
ATOM 1378 C C . GLN A 1 173 ? 15.901 -4.479 0.453 1.00 94.06 173 GLN A C 1
ATOM 1380 O O . GLN A 1 173 ? 15.512 -4.465 -0.714 1.00 94.06 173 GLN A O 1
ATOM 1385 N N . THR A 1 174 ? 15.125 -4.038 1.449 1.00 95.81 174 THR A N 1
ATOM 1386 C CA . THR A 1 174 ? 13.771 -3.498 1.217 1.00 95.81 174 THR A CA 1
ATOM 1387 C C . THR A 1 174 ? 13.818 -2.180 0.453 1.00 95.81 174 THR A C 1
ATOM 1389 O O . THR A 1 174 ? 12.996 -1.953 -0.438 1.00 95.81 174 THR A O 1
ATOM 1392 N N . ASN A 1 175 ? 14.799 -1.324 0.749 1.00 94.69 175 ASN A N 1
ATOM 1393 C CA . ASN A 1 175 ? 15.041 -0.089 0.007 1.00 94.69 175 ASN A CA 1
ATOM 1394 C C . ASN A 1 175 ? 15.441 -0.384 -1.450 1.00 94.69 175 ASN A C 1
ATOM 1396 O O . ASN A 1 175 ? 14.910 0.246 -2.369 1.00 94.69 175 ASN A O 1
ATOM 1400 N N . LEU A 1 176 ? 16.313 -1.377 -1.673 1.00 95.19 176 LEU A N 1
ATOM 1401 C CA . LEU A 1 176 ? 16.719 -1.838 -3.005 1.00 95.19 176 LEU A CA 1
ATOM 1402 C C . LEU A 1 176 ? 15.516 -2.358 -3.809 1.00 95.19 176 LEU A C 1
ATOM 1404 O O . LEU A 1 176 ? 15.233 -1.850 -4.895 1.00 95.19 176 LEU A O 1
ATOM 1408 N N . ALA A 1 177 ? 14.749 -3.286 -3.233 1.00 94.88 177 ALA A N 1
ATOM 1409 C CA . ALA A 1 177 ? 13.557 -3.854 -3.852 1.00 94.88 177 ALA A CA 1
ATOM 1410 C C . ALA A 1 177 ? 12.481 -2.786 -4.127 1.00 94.88 177 ALA A C 1
ATOM 1412 O O . ALA A 1 177 ? 11.856 -2.791 -5.183 1.00 94.88 177 ALA A O 1
ATOM 1413 N N . THR A 1 178 ? 12.293 -1.811 -3.231 1.00 95.81 178 THR A N 1
ATOM 1414 C CA . THR A 1 178 ? 11.338 -0.703 -3.437 1.00 95.81 178 THR A CA 1
ATOM 1415 C C . THR A 1 178 ? 11.756 0.206 -4.598 1.00 95.81 178 THR A C 1
ATOM 1417 O O . THR A 1 178 ? 10.911 0.618 -5.398 1.00 95.81 178 THR A O 1
ATOM 1420 N N . ARG A 1 179 ? 13.058 0.492 -4.740 1.00 95.25 179 ARG A N 1
ATOM 1421 C CA . ARG A 1 179 ? 13.605 1.234 -5.887 1.00 95.25 179 ARG A CA 1
ATOM 1422 C C . ARG A 1 179 ? 13.380 0.471 -7.193 1.00 95.25 179 ARG A C 1
ATOM 1424 O O . ARG A 1 179 ? 12.937 1.060 -8.180 1.00 95.25 179 ARG A O 1
ATOM 1431 N N . ASP A 1 180 ? 13.667 -0.826 -7.204 1.00 94.81 180 ASP A N 1
ATOM 1432 C CA . ASP A 1 180 ? 13.546 -1.650 -8.407 1.00 94.81 180 ASP A CA 1
ATOM 1433 C C . ASP A 1 180 ? 12.073 -1.884 -8.790 1.00 94.81 180 ASP A C 1
ATOM 1435 O O . ASP A 1 180 ? 11.727 -1.785 -9.966 1.00 94.81 180 ASP A O 1
ATOM 1439 N N . LEU A 1 181 ? 11.164 -2.011 -7.815 1.00 96.12 181 LEU A N 1
ATOM 1440 C CA . LEU A 1 181 ? 9.713 -2.002 -8.040 1.00 96.12 181 LEU A CA 1
ATOM 1441 C C . LEU A 1 181 ? 9.251 -0.749 -8.800 1.00 96.12 181 LEU A C 1
ATOM 1443 O O . LEU A 1 181 ? 8.450 -0.850 -9.733 1.00 96.12 181 LEU A O 1
ATOM 1447 N N . GLN A 1 182 ? 9.765 0.429 -8.436 1.00 96.19 182 GLN A N 1
ATOM 1448 C CA . GLN A 1 182 ? 9.447 1.667 -9.146 1.00 96.19 182 GLN A CA 1
ATOM 1449 C C . GLN A 1 182 ? 9.996 1.647 -10.584 1.00 96.19 182 GLN A C 1
ATOM 1451 O O . GLN A 1 182 ? 9.249 1.952 -11.515 1.00 96.19 182 GLN A O 1
ATOM 1456 N N . ARG A 1 183 ? 11.243 1.186 -10.793 1.00 95.81 183 ARG A N 1
ATOM 1457 C CA . ARG A 1 183 ? 11.827 0.997 -12.140 1.00 95.81 183 ARG A CA 1
ATOM 1458 C C . ARG A 1 183 ? 10.966 0.070 -13.007 1.00 95.81 183 ARG A C 1
ATOM 1460 O O . ARG A 1 183 ? 10.695 0.398 -14.164 1.00 95.81 183 ARG A O 1
ATOM 1467 N N . PHE A 1 184 ? 10.483 -1.051 -12.463 1.00 96.44 184 PHE A N 1
ATOM 1468 C CA . PHE A 1 184 ? 9.606 -1.978 -13.187 1.00 96.44 184 PHE A CA 1
ATOM 1469 C C . PHE A 1 184 ? 8.242 -1.358 -13.522 1.00 96.44 184 PHE A C 1
ATOM 1471 O O . PHE A 1 184 ? 7.774 -1.504 -14.651 1.00 96.44 184 PHE A O 1
ATOM 1478 N N . ARG A 1 185 ? 7.621 -0.618 -12.592 1.00 97.38 185 ARG A N 1
ATOM 1479 C CA . ARG A 1 185 ? 6.330 0.063 -12.813 1.00 97.38 185 ARG A CA 1
ATOM 1480 C C . ARG A 1 185 ? 6.413 1.146 -13.891 1.00 97.38 185 ARG A C 1
ATOM 1482 O O . ARG A 1 185 ? 5.577 1.169 -14.798 1.00 97.38 185 ARG A O 1
ATOM 1489 N N . ASP A 1 186 ? 7.441 1.991 -13.846 1.00 96.44 186 ASP A N 1
ATOM 1490 C CA . ASP A 1 186 ? 7.677 3.019 -14.870 1.00 96.44 186 ASP A CA 1
ATOM 1491 C C . ASP A 1 186 ? 7.981 2.394 -16.240 1.00 96.44 186 ASP A C 1
ATOM 1493 O O . ASP A 1 186 ? 7.582 2.920 -17.288 1.00 96.44 186 ASP A O 1
ATOM 1497 N N . THR A 1 187 ? 8.633 1.231 -16.247 1.00 96.00 187 THR A N 1
ATOM 1498 C CA . THR A 1 187 ? 8.924 0.488 -17.472 1.00 96.00 187 THR A CA 1
ATOM 1499 C C . THR A 1 187 ? 7.678 -0.174 -18.070 1.00 96.00 187 THR A C 1
ATOM 1501 O O . THR A 1 187 ? 7.437 0.005 -19.266 1.00 96.00 187 THR A O 1
ATOM 1504 N N . ASP A 1 188 ? 6.836 -0.859 -17.279 1.00 97.12 188 ASP A N 1
ATOM 1505 C CA . ASP A 1 188 ? 5.556 -1.414 -17.763 1.00 97.12 188 ASP A CA 1
ATOM 1506 C C . ASP A 1 188 ? 4.661 -0.305 -18.325 1.00 97.12 188 ASP A C 1
ATOM 1508 O O . ASP A 1 188 ? 4.143 -0.439 -19.435 1.00 97.12 188 ASP A O 1
ATOM 1512 N N . HIS A 1 189 ? 4.564 0.837 -17.629 1.00 97.19 189 HIS A N 1
ATOM 1513 C CA . HIS A 1 189 ? 3.821 1.992 -18.127 1.00 97.19 189 HIS A CA 1
ATOM 1514 C C . HIS A 1 189 ? 4.302 2.409 -19.522 1.00 97.19 189 HIS A C 1
ATOM 1516 O O . HIS A 1 189 ? 3.494 2.548 -20.444 1.00 97.19 189 HIS A O 1
ATOM 1522 N N . ASN A 1 190 ? 5.612 2.595 -19.711 1.00 96.44 190 ASN A N 1
ATOM 1523 C CA . ASN A 1 190 ? 6.149 3.005 -21.006 1.00 96.44 190 ASN A CA 1
ATOM 1524 C C . ASN A 1 190 ? 5.945 1.934 -22.090 1.00 96.44 190 ASN A C 1
ATOM 1526 O O . ASN A 1 190 ? 5.539 2.290 -23.198 1.00 96.44 190 ASN A O 1
ATOM 1530 N N . LEU A 1 191 ? 6.126 0.645 -21.782 1.00 96.06 191 LEU A N 1
ATOM 1531 C CA . LEU A 1 191 ? 5.864 -0.464 -22.711 1.00 96.06 191 LEU A CA 1
ATOM 1532 C C . LEU A 1 191 ? 4.383 -0.532 -23.131 1.00 96.06 191 LEU A C 1
ATOM 1534 O O . LEU A 1 191 ? 4.085 -0.699 -24.315 1.00 96.06 191 LEU A O 1
ATOM 1538 N N . VAL A 1 192 ? 3.440 -0.310 -22.209 1.00 97.81 192 VAL A N 1
ATOM 1539 C CA . VAL A 1 192 ? 2.000 -0.233 -22.516 1.00 97.81 192 VAL A CA 1
ATOM 1540 C C . VAL A 1 192 ? 1.684 0.943 -23.448 1.00 97.81 192 VAL A C 1
ATOM 1542 O O . VAL A 1 192 ? 0.915 0.779 -24.401 1.00 97.81 192 VAL A O 1
ATOM 1545 N N . GLN A 1 193 ? 2.286 2.120 -23.234 1.00 97.62 193 GLN A N 1
ATOM 1546 C CA . GLN A 1 193 ? 2.108 3.255 -24.154 1.00 97.62 193 GLN A CA 1
ATOM 1547 C C . GLN A 1 193 ? 2.741 2.985 -25.527 1.00 97.62 193 GLN A C 1
ATOM 1549 O O . GLN A 1 193 ? 2.156 3.351 -26.546 1.00 97.62 193 GLN A O 1
ATOM 1554 N N . VAL A 1 194 ? 3.888 2.297 -25.582 1.00 96.94 194 VAL A N 1
ATOM 1555 C CA . VAL A 1 194 ? 4.494 1.853 -26.847 1.00 96.94 194 VAL A CA 1
ATOM 1556 C C . VAL A 1 194 ? 3.551 0.920 -27.603 1.00 96.94 194 VAL A C 1
ATOM 1558 O O . VAL A 1 194 ? 3.315 1.157 -28.783 1.00 96.94 194 VAL A O 1
ATOM 1561 N N . LEU A 1 195 ? 2.952 -0.089 -26.957 1.00 96.94 195 LEU A N 1
ATOM 1562 C CA . LEU A 1 195 ? 2.008 -0.996 -27.629 1.00 96.94 195 LEU A CA 1
ATOM 1563 C C . LEU A 1 195 ? 0.804 -0.253 -28.222 1.00 96.94 195 LEU A C 1
ATOM 1565 O O . LEU A 1 195 ? 0.392 -0.555 -29.343 1.00 96.94 195 LEU A O 1
ATOM 1569 N N . ARG A 1 196 ? 0.270 0.750 -27.515 1.00 97.56 196 ARG A N 1
ATOM 1570 C CA . ARG A 1 196 ? -0.812 1.614 -28.024 1.00 97.56 196 ARG A CA 1
ATOM 1571 C C . ARG A 1 196 ? -0.368 2.420 -29.248 1.00 97.56 196 ARG A C 1
ATOM 1573 O O . ARG A 1 196 ? -1.092 2.464 -30.242 1.00 97.56 196 ARG A O 1
ATOM 1580 N N . SER A 1 197 ? 0.823 3.015 -29.204 1.00 96.62 197 SER A N 1
ATOM 1581 C CA . SER A 1 197 ? 1.381 3.777 -30.328 1.00 96.62 197 SER A CA 1
ATOM 1582 C C . SER A 1 197 ? 1.723 2.888 -31.529 1.00 96.62 197 SER A C 1
ATOM 1584 O O . SER A 1 197 ? 1.409 3.266 -32.655 1.00 96.62 197 SER A O 1
ATOM 1586 N N . ILE A 1 198 ? 2.256 1.678 -31.319 1.00 96.56 198 ILE A N 1
ATOM 1587 C CA . ILE A 1 198 ? 2.493 0.691 -32.384 1.00 96.56 198 ILE A CA 1
ATOM 1588 C C . ILE A 1 198 ? 1.165 0.264 -33.018 1.00 96.56 198 ILE A C 1
ATOM 1590 O O . ILE A 1 198 ? 1.054 0.261 -34.242 1.00 96.56 198 ILE A O 1
ATOM 1594 N N . ALA A 1 199 ? 0.134 -0.041 -32.222 1.00 97.50 199 ALA A N 1
ATOM 1595 C CA . ALA A 1 199 ? -1.189 -0.387 -32.746 1.00 97.50 199 ALA A CA 1
ATOM 1596 C C . ALA A 1 199 ? -1.778 0.748 -33.606 1.00 97.50 199 ALA A C 1
ATOM 1598 O O . ALA A 1 199 ? -2.262 0.495 -34.710 1.00 97.50 199 ALA A O 1
ATOM 1599 N N . LYS A 1 200 ? -1.654 2.004 -33.152 1.00 97.31 200 LYS A N 1
ATOM 1600 C CA . LYS A 1 200 ? -2.056 3.193 -33.918 1.00 97.31 200 LYS A CA 1
ATOM 1601 C C . LYS A 1 200 ? -1.256 3.348 -35.219 1.00 97.31 200 LYS A C 1
ATOM 1603 O O . LYS A 1 200 ? -1.856 3.550 -36.270 1.00 97.31 200 LYS A O 1
ATOM 1608 N N . ALA A 1 201 ? 0.073 3.230 -35.173 1.00 95.94 201 ALA A N 1
ATOM 1609 C CA . ALA A 1 201 ? 0.938 3.330 -36.352 1.00 95.94 201 ALA A CA 1
ATOM 1610 C C . ALA A 1 201 ? 0.619 2.239 -37.390 1.00 95.94 201 ALA A C 1
ATOM 1612 O O . ALA A 1 201 ? 0.505 2.524 -38.583 1.00 95.94 201 ALA A O 1
ATOM 1613 N N . LYS A 1 202 ? 0.392 1.001 -36.934 1.00 96.38 202 LYS A N 1
ATOM 1614 C CA . LYS A 1 202 ? -0.048 -0.115 -37.779 1.00 96.38 202 LYS A CA 1
ATOM 1615 C C . LYS A 1 202 ? -1.385 0.164 -38.457 1.00 96.38 202 LYS A C 1
ATOM 1617 O O . LYS A 1 202 ? -1.522 -0.146 -39.635 1.00 96.38 202 LYS A O 1
ATOM 1622 N N . GLU A 1 203 ? -2.358 0.734 -37.750 1.00 97.44 203 GLU A N 1
ATOM 1623 C CA . GLU A 1 203 ? -3.668 1.015 -38.344 1.00 97.44 203 GLU A CA 1
ATOM 1624 C C . GLU A 1 203 ? -3.592 2.150 -39.374 1.00 97.44 203 GLU A C 1
ATOM 1626 O O . GLU A 1 203 ? -4.080 1.990 -40.489 1.00 97.44 203 GLU A O 1
ATOM 1631 N N . ILE A 1 204 ? -2.866 3.234 -39.074 1.00 96.12 204 ILE A N 1
ATOM 1632 C CA . ILE A 1 204 ? -2.600 4.312 -40.044 1.00 96.12 204 ILE A CA 1
ATOM 1633 C C . ILE A 1 204 ? -1.862 3.763 -41.282 1.00 96.12 204 ILE A C 1
ATOM 1635 O O . ILE A 1 204 ? -2.226 4.092 -42.410 1.00 96.12 204 ILE A O 1
ATOM 1639 N N . SER A 1 205 ? -0.878 2.875 -41.090 1.00 93.69 205 SER A N 1
ATOM 1640 C CA . SER A 1 205 ? -0.168 2.202 -42.191 1.00 93.69 205 SER A CA 1
ATOM 1641 C C . SER A 1 205 ? -1.111 1.387 -43.078 1.00 93.69 205 SER A C 1
ATOM 1643 O O . SER A 1 205 ? -1.020 1.477 -44.298 1.00 93.69 205 SER A O 1
ATOM 1645 N N . LYS A 1 206 ? -2.034 0.606 -42.495 1.00 94.81 206 LYS A N 1
ATOM 1646 C CA . LYS A 1 206 ? -3.032 -0.150 -43.272 1.00 94.81 206 LYS A CA 1
ATOM 1647 C C . LYS A 1 206 ? -3.945 0.773 -44.068 1.00 94.81 206 LYS A C 1
ATOM 1649 O O . LYS A 1 206 ? -4.216 0.475 -45.226 1.00 94.81 206 LYS A O 1
ATOM 1654 N N . VAL A 1 207 ? -4.413 1.870 -43.465 1.00 94.50 207 VAL A N 1
ATOM 1655 C CA . VAL A 1 207 ? -5.246 2.860 -44.161 1.00 94.50 207 VAL A CA 1
ATOM 1656 C C . VAL A 1 207 ? -4.484 3.427 -45.359 1.00 94.50 207 VAL A C 1
ATOM 1658 O O . VAL A 1 207 ? -5.015 3.391 -46.461 1.00 94.50 207 VAL A O 1
ATOM 1661 N N . ALA A 1 208 ? -3.219 3.829 -45.194 1.00 91.06 208 ALA A N 1
ATOM 1662 C CA . ALA A 1 208 ? -2.384 4.307 -46.302 1.00 91.06 208 ALA A CA 1
ATOM 1663 C C . ALA A 1 208 ? -2.167 3.247 -47.407 1.00 91.06 208 ALA A C 1
ATOM 1665 O O . ALA A 1 208 ? -2.275 3.561 -48.591 1.00 91.06 208 ALA A O 1
ATOM 1666 N N . LEU A 1 209 ? -1.894 1.989 -47.035 1.00 90.19 209 LEU A N 1
ATOM 1667 C CA . LEU A 1 209 ? -1.643 0.874 -47.966 1.00 90.19 209 LEU A CA 1
ATOM 1668 C C . LEU A 1 209 ? -2.885 0.437 -48.763 1.00 90.19 209 LEU A C 1
ATOM 1670 O O . LEU A 1 209 ? -2.751 -0.006 -49.911 1.00 90.19 209 LEU A O 1
ATOM 1674 N N . ASN A 1 210 ? -4.065 0.540 -48.147 1.00 90.12 210 ASN A N 1
ATOM 1675 C CA . ASN A 1 210 ? -5.356 0.153 -48.721 1.00 90.12 210 ASN A CA 1
ATOM 1676 C C . ASN A 1 210 ? -6.110 1.327 -49.363 1.00 90.12 210 ASN A C 1
ATOM 1678 O O . ASN A 1 210 ? -7.147 1.103 -49.984 1.00 90.12 210 ASN A O 1
ATOM 1682 N N . TYR A 1 211 ? -5.620 2.560 -49.216 1.00 88.06 211 TYR A N 1
ATOM 1683 C CA . TYR A 1 211 ? -6.210 3.728 -49.856 1.00 88.06 211 TYR A CA 1
ATOM 1684 C C . TYR A 1 211 ? -6.128 3.590 -51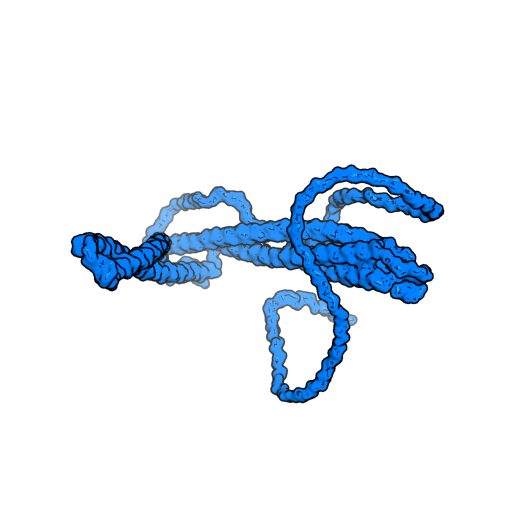.380 1.00 88.06 211 TYR A C 1
ATOM 1686 O O . TYR A 1 211 ? -5.053 3.356 -51.940 1.00 88.06 211 TYR A O 1
ATOM 1694 N N . VAL A 1 212 ? -7.275 3.740 -52.037 1.00 80.94 212 VAL A N 1
ATOM 1695 C CA . VAL A 1 212 ? -7.395 3.771 -53.495 1.00 80.94 212 VAL A CA 1
ATOM 1696 C C . VAL A 1 212 ? -7.608 5.232 -53.887 1.00 80.94 212 VAL A C 1
ATOM 1698 O O . VAL A 1 212 ? -8.669 5.768 -53.560 1.00 80.94 212 VAL A O 1
ATOM 1701 N N . PRO A 1 213 ? -6.634 5.897 -54.537 1.00 75.75 213 PRO A N 1
ATOM 1702 C CA . PRO A 1 213 ? -6.815 7.273 -54.978 1.00 75.75 213 PRO A CA 1
ATOM 1703 C C . PRO A 1 213 ? -7.924 7.347 -56.028 1.00 75.75 213 PRO A C 1
ATOM 1705 O O . PRO A 1 213 ? -7.998 6.523 -56.943 1.00 75.75 213 PRO A O 1
ATOM 1708 N N . PHE A 1 214 ? -8.799 8.341 -55.889 1.00 68.12 214 PHE A N 1
ATOM 1709 C CA . PHE A 1 214 ? -9.857 8.616 -56.855 1.00 68.12 214 PHE A CA 1
ATOM 1710 C C . PHE A 1 214 ? -9.296 9.463 -58.003 1.00 68.12 214 PHE A C 1
ATOM 1712 O O . PHE A 1 214 ? -9.486 10.676 -58.050 1.00 68.12 214 PHE A O 1
ATOM 1719 N N . ASP A 1 215 ? -8.563 8.820 -58.913 1.00 65.38 215 ASP A N 1
ATOM 1720 C CA . ASP A 1 215 ? -7.951 9.497 -60.056 1.00 65.38 215 ASP A CA 1
ATOM 1721 C C . ASP A 1 215 ? -8.792 9.321 -61.335 1.00 65.38 215 ASP A C 1
ATOM 1723 O O . ASP A 1 215 ? -8.877 8.233 -61.905 1.00 65.38 215 ASP A O 1
ATOM 1727 N N . ILE A 1 216 ? -9.426 10.411 -61.781 1.00 62.47 216 ILE A N 1
ATOM 1728 C CA . ILE A 1 216 ? -10.153 10.492 -63.063 1.00 62.47 216 ILE A CA 1
ATOM 1729 C C . ILE A 1 216 ? -9.203 10.840 -64.228 1.00 62.47 216 ILE A C 1
ATOM 1731 O O . ILE A 1 216 ? -9.531 10.573 -65.384 1.00 62.47 216 ILE A O 1
ATOM 1735 N N . PHE A 1 217 ? -8.039 11.436 -63.950 1.00 65.81 217 PHE A N 1
ATOM 1736 C CA . PHE A 1 217 ? -7.195 12.100 -64.953 1.00 65.81 217 PHE A CA 1
ATOM 1737 C C . PHE A 1 217 ? -5.797 11.476 -65.128 1.00 65.81 217 PHE A C 1
ATOM 1739 O O . PHE A 1 217 ? -5.086 11.838 -66.064 1.00 65.81 217 PHE A O 1
ATOM 1746 N N . GLY A 1 218 ? -5.437 10.487 -64.308 1.00 59.59 218 GLY A N 1
ATOM 1747 C CA . GLY A 1 218 ? -4.259 9.626 -64.465 1.00 59.59 218 GLY A CA 1
ATOM 1748 C C . GLY A 1 218 ? -2.928 10.281 -64.087 1.00 59.59 218 GLY A C 1
ATOM 1749 O O . GLY A 1 218 ? -1.884 9.869 -64.593 1.00 59.59 218 GLY A O 1
ATOM 1750 N N . THR A 1 219 ? -2.954 11.322 -63.254 1.00 60.41 219 THR A N 1
ATOM 1751 C CA . THR A 1 219 ? -1.805 12.207 -63.000 1.00 60.41 219 THR A CA 1
ATOM 1752 C C . THR A 1 219 ? -1.159 12.069 -61.620 1.00 60.41 219 THR A C 1
ATOM 1754 O O . THR A 1 219 ? -0.085 12.637 -61.429 1.00 60.41 219 THR A O 1
ATOM 1757 N N . ALA A 1 220 ? -1.739 11.324 -60.668 1.00 60.81 220 ALA A N 1
ATOM 1758 C CA . ALA A 1 220 ? -1.199 11.218 -59.304 1.00 60.81 220 ALA A CA 1
ATOM 1759 C C . ALA A 1 220 ? -0.999 9.760 -58.836 1.00 60.81 220 ALA A C 1
ATOM 1761 O O . ALA A 1 220 ? -1.937 9.056 -58.475 1.00 60.81 220 ALA A O 1
ATOM 1762 N N . LEU A 1 221 ? 0.265 9.317 -58.773 1.00 68.50 221 LEU A N 1
ATOM 1763 C CA . LEU A 1 221 ? 0.670 8.005 -58.222 1.00 68.50 221 LEU A CA 1
ATOM 1764 C C . LEU A 1 221 ? 0.524 7.898 -56.686 1.00 68.50 221 LEU A C 1
ATOM 1766 O O . LEU A 1 221 ? 0.630 6.800 -56.128 1.00 68.50 221 LEU A O 1
ATOM 1770 N N . ILE A 1 222 ? 0.339 9.030 -56.007 1.00 76.31 222 ILE A N 1
ATOM 1771 C CA . ILE A 1 222 ? 0.006 9.136 -54.587 1.00 76.31 222 ILE A CA 1
ATOM 1772 C C . ILE A 1 222 ? -0.846 10.394 -54.386 1.00 76.31 222 ILE A C 1
ATOM 1774 O O . ILE A 1 222 ? -0.574 11.420 -55.005 1.00 76.31 222 ILE A O 1
ATOM 1778 N N . ASP A 1 223 ? -1.871 10.298 -53.547 1.00 82.94 223 ASP A N 1
ATOM 1779 C CA . ASP A 1 223 ? -2.744 11.416 -53.175 1.00 82.94 223 ASP A CA 1
ATOM 1780 C C . ASP A 1 223 ? -2.253 12.131 -51.898 1.00 82.94 223 ASP A C 1
ATOM 1782 O O . ASP A 1 223 ? -1.622 11.513 -51.031 1.00 82.94 223 ASP A O 1
ATOM 1786 N N . ASP A 1 224 ? -2.588 13.415 -51.740 1.00 84.88 224 ASP A N 1
ATOM 1787 C CA . ASP A 1 224 ? -2.227 14.232 -50.571 1.00 84.88 224 ASP A CA 1
ATOM 1788 C C . ASP A 1 224 ? -2.696 13.573 -49.262 1.00 84.88 224 ASP A C 1
ATOM 1790 O O . ASP A 1 224 ? -1.968 13.545 -48.263 1.00 84.88 224 ASP A O 1
ATOM 1794 N N . GLN A 1 225 ? -3.880 12.947 -49.265 1.00 86.62 225 GLN A N 1
ATOM 1795 C CA . GLN A 1 225 ? -4.403 12.241 -48.098 1.00 86.62 225 GLN A CA 1
ATOM 1796 C C . GLN A 1 225 ? -3.538 11.021 -47.723 1.00 86.62 225 GLN A C 1
ATOM 1798 O O . GLN A 1 225 ? -3.369 10.720 -46.537 1.00 86.62 225 GLN A O 1
ATOM 1803 N N . GLN A 1 226 ? -2.936 10.333 -48.701 1.00 87.12 226 GLN A N 1
ATOM 1804 C CA . GLN A 1 226 ? -2.002 9.229 -48.446 1.00 87.12 226 GLN A CA 1
ATOM 1805 C C . GLN A 1 226 ? -0.687 9.735 -47.854 1.00 87.12 226 GLN A C 1
ATOM 1807 O O . GLN A 1 226 ? -0.190 9.134 -46.897 1.00 87.12 226 GLN A O 1
ATOM 1812 N N . VAL A 1 227 ? -0.156 10.852 -48.365 1.00 88.12 227 VAL A N 1
ATOM 1813 C CA . VAL A 1 227 ? 1.034 11.513 -47.802 1.00 88.12 227 VAL A CA 1
ATOM 1814 C C . VAL A 1 227 ? 0.786 11.871 -46.333 1.00 88.12 227 VAL A C 1
ATOM 1816 O O . VAL A 1 227 ? 1.561 11.459 -45.466 1.00 88.12 227 VAL A O 1
ATOM 1819 N N . MET A 1 228 ? -0.353 12.500 -46.018 1.00 90.56 228 MET A N 1
ATOM 1820 C CA . MET A 1 228 ? -0.742 12.823 -44.639 1.00 90.56 228 MET A CA 1
ATOM 1821 C C . MET A 1 228 ? -0.797 11.591 -43.719 1.00 90.56 228 MET A C 1
ATOM 1823 O O . MET A 1 228 ? -0.344 11.662 -42.570 1.00 90.56 228 MET A O 1
ATOM 1827 N N . TYR A 1 229 ? -1.326 10.451 -44.187 1.00 92.88 229 TYR A N 1
ATOM 1828 C CA . TYR A 1 229 ? -1.321 9.211 -43.400 1.00 92.88 229 TYR A CA 1
ATOM 1829 C C . TYR A 1 229 ? 0.099 8.670 -43.179 1.00 92.88 229 TYR A C 1
ATOM 1831 O O . TYR A 1 229 ? 0.429 8.268 -42.060 1.00 92.88 229 TYR A O 1
ATOM 1839 N N . ILE A 1 230 ? 0.963 8.690 -44.196 1.00 90.94 230 ILE A N 1
ATOM 1840 C CA . ILE A 1 230 ? 2.346 8.207 -44.070 1.00 90.94 230 ILE A CA 1
ATOM 1841 C C . ILE A 1 230 ? 3.129 9.085 -43.083 1.00 90.94 230 ILE A C 1
ATOM 1843 O O . ILE A 1 230 ? 3.737 8.549 -42.157 1.00 90.94 230 ILE A O 1
ATOM 1847 N N . GLU A 1 231 ? 3.031 10.412 -43.172 1.00 91.81 231 GLU A N 1
ATOM 1848 C CA . GLU A 1 231 ? 3.645 11.339 -42.209 1.00 91.81 231 GLU A CA 1
ATOM 1849 C C . GLU A 1 231 ? 3.100 11.175 -40.780 1.00 91.81 231 GLU A C 1
ATOM 1851 O O . GLU A 1 231 ? 3.837 11.284 -39.793 1.00 91.81 231 GLU A O 1
ATOM 1856 N N . ALA A 1 232 ? 1.797 10.921 -40.624 1.00 93.69 232 ALA A N 1
ATOM 1857 C CA . ALA A 1 232 ? 1.198 10.630 -39.322 1.00 93.69 232 ALA A CA 1
ATOM 1858 C C . ALA A 1 232 ? 1.725 9.304 -38.738 1.00 93.69 232 ALA A C 1
ATOM 1860 O O . ALA A 1 232 ? 1.961 9.203 -37.526 1.00 93.69 232 ALA A O 1
ATOM 1861 N N . CYS A 1 233 ? 1.971 8.303 -39.586 1.00 93.69 233 CYS A N 1
ATOM 1862 C CA . CYS A 1 233 ? 2.590 7.046 -39.185 1.00 93.69 233 CYS A CA 1
ATOM 1863 C C . CYS A 1 233 ? 4.073 7.219 -38.811 1.00 93.69 233 CYS A C 1
ATOM 1865 O O . CYS A 1 233 ? 4.494 6.739 -37.755 1.00 93.69 233 CYS A O 1
ATOM 1867 N N . GLN A 1 234 ? 4.852 7.958 -39.611 1.00 93.12 234 GLN A N 1
ATOM 1868 C CA . GLN A 1 234 ? 6.251 8.293 -39.312 1.00 93.12 234 GLN A CA 1
ATOM 1869 C C . GLN A 1 234 ? 6.366 8.983 -37.943 1.00 93.12 234 GLN A C 1
ATOM 1871 O O . GLN A 1 234 ? 7.111 8.518 -37.081 1.00 93.12 234 GLN A O 1
ATOM 1876 N N . ARG A 1 235 ? 5.558 10.026 -37.688 1.00 94.12 235 ARG A N 1
ATOM 1877 C CA . ARG A 1 235 ? 5.495 10.717 -36.383 1.00 94.12 235 ARG A CA 1
ATOM 1878 C C . ARG A 1 235 ? 5.157 9.770 -35.228 1.00 94.12 235 ARG A C 1
ATOM 1880 O O . ARG A 1 235 ? 5.792 9.831 -34.178 1.00 94.12 235 ARG A O 1
ATOM 1887 N N . THR A 1 236 ? 4.196 8.865 -35.422 1.00 94.44 236 THR A N 1
ATOM 1888 C CA . THR A 1 236 ? 3.816 7.880 -34.392 1.00 94.44 236 THR A CA 1
ATOM 1889 C C . THR A 1 236 ? 4.937 6.859 -34.138 1.00 94.44 236 THR A C 1
ATOM 1891 O O . THR A 1 236 ? 5.165 6.463 -32.996 1.00 94.44 236 THR A O 1
ATOM 1894 N N . THR A 1 237 ? 5.690 6.474 -35.172 1.00 94.50 237 THR A N 1
ATOM 1895 C CA . THR A 1 237 ? 6.842 5.560 -35.067 1.00 94.50 237 THR A CA 1
ATOM 1896 C C . THR A 1 237 ? 8.005 6.196 -34.297 1.00 94.50 237 THR A C 1
ATOM 1898 O O . THR A 1 237 ? 8.589 5.549 -33.427 1.00 94.50 237 THR A O 1
ATOM 1901 N N . TRP A 1 238 ? 8.293 7.481 -34.529 1.00 93.56 238 TRP A N 1
ATOM 1902 C CA . TRP A 1 238 ? 9.286 8.228 -33.745 1.00 93.56 238 TRP A CA 1
ATOM 1903 C C . TRP A 1 238 ? 8.925 8.314 -32.255 1.00 93.56 238 TRP A C 1
ATOM 1905 O O . TRP A 1 238 ? 9.794 8.134 -31.402 1.00 93.56 238 TRP A O 1
ATOM 1915 N N . GLU A 1 239 ? 7.645 8.505 -31.926 1.00 94.56 239 GLU A N 1
ATOM 1916 C CA . GLU A 1 239 ? 7.163 8.483 -30.537 1.00 94.56 239 GLU A CA 1
ATOM 1917 C C . GLU A 1 239 ? 7.290 7.086 -29.892 1.00 94.56 239 GLU A C 1
ATOM 1919 O O . GLU A 1 239 ? 7.624 6.983 -28.708 1.00 94.56 239 GLU A O 1
ATOM 1924 N N . CYS A 1 240 ? 7.106 6.001 -30.661 1.00 94.56 240 CYS A N 1
ATOM 1925 C CA . CYS A 1 240 ? 7.402 4.641 -30.188 1.00 94.56 240 CYS A CA 1
ATOM 1926 C C . CYS A 1 240 ? 8.884 4.506 -29.808 1.00 94.56 240 CYS A C 1
ATOM 1928 O O . CYS A 1 240 ? 9.192 4.082 -28.693 1.00 94.56 240 CYS A O 1
ATOM 1930 N N . GLN A 1 241 ? 9.797 4.918 -30.695 1.00 94.25 241 GLN A N 1
ATOM 1931 C CA . GLN A 1 241 ? 11.239 4.831 -30.445 1.00 94.25 241 GLN A CA 1
ATOM 1932 C C . GLN A 1 241 ? 11.673 5.680 -29.250 1.00 94.25 241 GLN A C 1
ATOM 1934 O O . GLN A 1 241 ? 12.445 5.213 -28.416 1.00 94.25 241 GLN A O 1
ATOM 1939 N N . ARG A 1 242 ? 11.153 6.909 -29.127 1.00 94.75 242 ARG A N 1
ATOM 1940 C CA . ARG A 1 242 ? 11.418 7.787 -27.978 1.00 94.75 242 ARG A CA 1
ATOM 1941 C C . ARG A 1 242 ? 11.109 7.072 -26.660 1.00 94.75 242 ARG A C 1
ATOM 1943 O O . ARG A 1 242 ? 11.922 7.113 -25.741 1.00 94.75 242 ARG A O 1
ATOM 1950 N N . ARG A 1 243 ? 9.958 6.401 -26.566 1.00 94.94 243 ARG A N 1
ATOM 1951 C CA . ARG A 1 243 ? 9.559 5.659 -25.359 1.00 94.94 243 ARG A CA 1
ATOM 1952 C C . ARG A 1 243 ? 10.380 4.394 -25.140 1.00 94.94 243 ARG A C 1
ATOM 1954 O O . ARG A 1 243 ? 10.717 4.100 -24.001 1.00 94.94 243 ARG A O 1
ATOM 1961 N N . LEU A 1 244 ? 10.767 3.691 -26.202 1.00 94.44 244 LEU A N 1
ATOM 1962 C CA . LEU A 1 244 ? 11.655 2.527 -26.098 1.00 94.44 244 LEU A CA 1
ATOM 1963 C C . LEU A 1 244 ? 13.073 2.921 -25.654 1.00 94.44 244 LEU A C 1
ATOM 1965 O O . LEU A 1 244 ? 13.703 2.187 -24.900 1.00 94.44 244 LEU A O 1
ATOM 1969 N N . ASN A 1 245 ? 13.542 4.118 -26.009 1.00 93.06 245 ASN A N 1
ATOM 1970 C CA . ASN A 1 245 ? 14.783 4.680 -25.471 1.00 93.06 245 ASN A CA 1
ATOM 1971 C C . ASN A 1 245 ? 14.665 5.047 -23.981 1.00 93.06 245 ASN A C 1
ATOM 1973 O O . ASN A 1 245 ? 15.610 4.814 -23.235 1.00 93.06 245 ASN A O 1
ATOM 1977 N N . ILE A 1 246 ? 13.511 5.557 -23.527 1.00 94.19 246 ILE A N 1
ATOM 1978 C CA . ILE A 1 246 ? 13.242 5.768 -22.091 1.00 94.19 246 ILE A CA 1
ATOM 1979 C C . ILE A 1 246 ? 13.272 4.427 -21.343 1.00 94.19 246 ILE A C 1
ATOM 1981 O O . ILE A 1 246 ? 13.950 4.317 -20.328 1.00 94.19 246 ILE A O 1
ATOM 1985 N N . VAL A 1 247 ? 12.611 3.393 -21.879 1.00 94.44 247 VAL A N 1
ATOM 1986 C CA . VAL A 1 247 ? 12.632 2.026 -21.326 1.00 94.44 247 VAL A CA 1
ATOM 1987 C C . VAL A 1 247 ? 14.063 1.500 -21.176 1.00 94.44 247 VAL A C 1
ATOM 1989 O O . VAL A 1 247 ? 14.437 1.094 -20.082 1.00 94.44 247 VAL A O 1
ATOM 1992 N N . ARG A 1 248 ? 14.888 1.583 -22.230 1.00 91.38 248 ARG A N 1
ATOM 1993 C CA . ARG A 1 248 ? 16.310 1.180 -22.190 1.00 91.38 248 ARG A CA 1
ATOM 1994 C C . ARG A 1 248 ? 17.132 1.951 -21.151 1.00 91.38 248 ARG A C 1
ATOM 1996 O O . ARG A 1 248 ? 18.089 1.404 -20.622 1.00 91.38 248 ARG A O 1
ATOM 2003 N N . GLY A 1 249 ? 16.788 3.213 -20.884 1.00 91.00 249 GLY A N 1
ATOM 2004 C CA . GLY A 1 249 ? 17.466 4.038 -19.880 1.00 91.00 249 GLY A CA 1
ATOM 2005 C C . GLY A 1 249 ? 17.068 3.716 -18.436 1.00 91.00 249 GLY A C 1
ATOM 2006 O O . GLY A 1 249 ? 17.886 3.877 -17.537 1.00 91.00 249 GLY A O 1
ATOM 2007 N N . ILE A 1 250 ? 15.833 3.258 -18.205 1.00 92.88 250 ILE A N 1
ATOM 2008 C CA . ILE A 1 250 ? 15.350 2.838 -16.876 1.00 92.88 250 ILE A CA 1
ATOM 2009 C C . ILE A 1 250 ? 15.799 1.405 -16.563 1.00 92.88 250 ILE A C 1
ATOM 2011 O O . ILE A 1 250 ? 16.176 1.111 -15.424 1.00 92.88 250 ILE A O 1
ATOM 2015 N N . LEU A 1 251 ? 15.737 0.525 -17.565 1.00 92.50 251 LEU A N 1
ATOM 2016 C CA . LEU A 1 251 ? 15.880 -0.921 -17.429 1.00 92.50 251 LEU A CA 1
ATOM 2017 C C . LEU A 1 251 ? 16.741 -1.498 -18.578 1.00 92.50 251 LEU A C 1
ATOM 2019 O O . LEU A 1 251 ? 16.209 -2.163 -19.476 1.00 92.50 251 LEU A O 1
ATOM 2023 N N . PRO A 1 252 ? 18.061 -1.209 -18.605 1.00 88.00 252 PRO A N 1
ATOM 2024 C CA . PRO A 1 252 ? 18.987 -1.768 -19.595 1.00 88.00 252 PRO A CA 1
ATOM 2025 C C . PRO A 1 252 ? 19.024 -3.305 -19.594 1.00 88.00 252 PRO A C 1
ATOM 2027 O O . PRO A 1 252 ? 19.290 -3.897 -20.637 1.00 88.00 252 PRO A O 1
ATOM 2030 N N . GLU A 1 253 ? 18.694 -3.939 -18.464 1.00 86.25 253 GLU A N 1
ATOM 2031 C CA . GLU A 1 253 ? 18.650 -5.391 -18.268 1.00 86.25 253 GLU A CA 1
ATOM 2032 C C . GLU A 1 253 ? 17.471 -6.109 -18.964 1.00 86.25 253 GLU A C 1
ATOM 2034 O O . GLU A 1 253 ? 17.359 -7.334 -18.882 1.00 86.25 253 GLU A O 1
ATOM 2039 N N . ILE A 1 254 ? 16.596 -5.393 -19.689 1.00 86.00 254 ILE A N 1
ATOM 2040 C CA . ILE A 1 254 ? 15.550 -6.036 -20.503 1.00 86.00 254 ILE A CA 1
ATOM 2041 C C . ILE A 1 254 ? 16.171 -6.963 -21.563 1.00 86.00 254 ILE A C 1
ATOM 2043 O O . ILE A 1 254 ? 17.040 -6.525 -22.319 1.00 86.00 254 ILE A O 1
ATOM 2047 N N . PRO A 1 255 ? 15.663 -8.204 -21.725 1.00 78.81 255 PRO A N 1
ATOM 2048 C CA . PRO A 1 255 ? 16.134 -9.122 -22.754 1.00 78.81 255 PRO A CA 1
ATOM 2049 C C . PRO A 1 255 ? 16.121 -8.517 -24.165 1.00 78.81 255 PRO A C 1
ATOM 2051 O O . PRO A 1 255 ? 15.103 -8.018 -24.645 1.00 78.81 255 PRO A O 1
ATOM 2054 N N . TYR A 1 256 ? 17.257 -8.639 -24.855 1.00 75.00 256 TYR A N 1
ATOM 2055 C CA . TYR A 1 256 ? 17.452 -8.218 -26.246 1.00 75.00 256 TYR A CA 1
ATOM 2056 C C . TYR A 1 256 ? 17.082 -6.742 -26.522 1.00 75.00 256 TYR A C 1
ATOM 2058 O O . TYR A 1 256 ? 16.270 -6.472 -27.416 1.00 75.00 256 TYR A O 1
ATOM 2066 N N . PRO A 1 257 ? 17.709 -5.754 -25.850 1.00 71.56 257 PRO A N 1
ATOM 2067 C CA . PRO A 1 257 ? 17.320 -4.342 -25.957 1.00 71.56 257 PRO A CA 1
ATOM 2068 C C . PRO A 1 257 ? 17.494 -3.779 -27.378 1.00 71.56 257 PRO A C 1
ATOM 2070 O O . PRO A 1 257 ? 16.793 -2.844 -27.771 1.00 71.56 257 PRO A O 1
ATOM 2073 N N . ASN A 1 258 ? 18.362 -4.388 -28.192 1.00 72.44 258 ASN A N 1
ATOM 2074 C CA . ASN A 1 258 ? 18.547 -4.071 -29.612 1.00 72.44 258 ASN A CA 1
ATOM 2075 C C . ASN A 1 258 ? 17.315 -4.430 -30.470 1.00 72.44 258 ASN A C 1
ATOM 2077 O O . ASN A 1 258 ? 17.065 -3.788 -31.483 1.00 72.44 258 ASN A O 1
ATOM 2081 N N . THR A 1 259 ? 16.507 -5.414 -30.058 1.00 76.56 259 THR A N 1
ATOM 2082 C CA . THR A 1 259 ? 15.294 -5.846 -30.787 1.00 76.56 259 THR A CA 1
ATOM 2083 C C . THR A 1 259 ? 14.082 -4.943 -30.541 1.00 76.56 259 THR A C 1
ATOM 2085 O O . THR A 1 259 ? 13.077 -5.041 -31.244 1.00 76.56 259 THR A O 1
ATOM 2088 N N . LEU A 1 260 ? 14.183 -4.029 -29.574 1.00 76.19 260 LEU A N 1
ATOM 2089 C CA . LEU A 1 260 ? 13.203 -2.978 -29.292 1.00 76.19 260 LEU A CA 1
ATOM 2090 C C . LEU A 1 260 ? 13.411 -1.730 -30.173 1.00 76.19 260 LEU A C 1
ATOM 2092 O O . LEU A 1 260 ? 13.086 -0.616 -29.770 1.00 76.19 260 LEU A O 1
ATOM 2096 N N . ASP A 1 261 ? 14.050 -1.870 -31.335 1.00 84.50 261 ASP A N 1
ATOM 2097 C CA . ASP A 1 261 ? 14.249 -0.782 -32.294 1.00 84.50 261 ASP A CA 1
ATOM 2098 C C . ASP A 1 261 ? 13.181 -0.835 -33.395 1.00 84.50 261 ASP A C 1
ATOM 2100 O O . ASP A 1 261 ? 12.933 -1.878 -33.998 1.00 84.50 261 ASP A O 1
ATOM 2104 N N . VAL A 1 262 ? 12.526 0.301 -33.628 1.00 82.69 262 VAL A N 1
ATOM 2105 C CA . VAL A 1 262 ? 11.447 0.488 -34.611 1.00 82.69 262 VAL A CA 1
ATOM 2106 C C . VAL A 1 262 ? 11.862 1.474 -35.714 1.00 82.69 262 VAL A C 1
ATOM 2108 O O . VAL A 1 262 ? 11.122 1.685 -36.678 1.00 82.69 262 VAL A O 1
ATOM 2111 N N . VAL A 1 263 ? 13.038 2.095 -35.575 1.00 83.94 263 VAL A N 1
ATOM 2112 C CA . VAL A 1 263 ? 13.571 3.130 -36.471 1.00 83.94 263 VAL A CA 1
ATOM 2113 C C . VAL A 1 263 ? 14.694 2.579 -37.341 1.00 83.94 263 VAL A C 1
ATOM 2115 O O . VAL A 1 263 ? 14.679 2.793 -38.555 1.00 83.94 263 VAL A O 1
ATOM 2118 N N . THR A 1 264 ? 15.653 1.855 -36.763 1.00 82.31 264 THR A N 1
ATOM 2119 C CA . THR A 1 264 ? 16.782 1.313 -37.531 1.00 82.31 264 THR A CA 1
ATOM 2120 C C . THR A 1 264 ? 16.290 0.276 -38.544 1.00 82.31 264 THR A C 1
ATOM 2122 O O . THR A 1 264 ? 15.565 -0.655 -38.205 1.00 82.31 264 THR A O 1
ATOM 2125 N N . GLY A 1 265 ? 16.651 0.460 -39.819 1.00 76.62 265 GLY A N 1
ATOM 2126 C CA . GLY A 1 265 ? 16.163 -0.369 -40.930 1.00 76.62 265 GLY A CA 1
ATOM 2127 C C . GLY A 1 265 ? 14.730 -0.063 -41.395 1.00 76.62 265 GLY A C 1
ATOM 2128 O O . GLY A 1 265 ? 14.233 -0.723 -42.310 1.00 76.62 265 GLY A O 1
ATOM 2129 N N . ASN A 1 266 ? 14.050 0.937 -40.820 1.00 83.31 266 ASN A N 1
ATOM 2130 C CA . ASN A 1 266 ? 12.682 1.280 -41.199 1.00 83.31 266 ASN A CA 1
ATOM 2131 C C . ASN A 1 266 ? 12.627 2.208 -42.424 1.00 83.31 266 ASN A C 1
ATOM 2133 O O . ASN A 1 266 ? 12.567 3.433 -42.316 1.00 83.31 266 ASN A O 1
ATOM 2137 N N . HIS A 1 267 ? 12.596 1.593 -43.608 1.00 83.81 267 HIS A N 1
ATOM 2138 C CA . HIS A 1 267 ? 12.549 2.261 -44.913 1.00 83.81 267 HIS A CA 1
ATOM 2139 C C . HIS A 1 267 ? 11.385 3.256 -45.085 1.00 83.81 267 HIS A C 1
ATOM 2141 O O . HIS A 1 267 ? 11.504 4.192 -45.873 1.00 83.81 267 HIS A O 1
ATOM 2147 N N . MET A 1 268 ? 10.287 3.111 -44.330 1.00 87.19 268 MET A N 1
ATOM 2148 C CA . MET A 1 268 ? 9.176 4.072 -44.322 1.00 87.19 268 MET A CA 1
ATOM 2149 C C . MET A 1 268 ? 9.598 5.449 -43.780 1.00 87.19 268 MET A C 1
ATOM 2151 O O . MET A 1 268 ? 9.070 6.467 -44.220 1.00 87.19 268 MET A O 1
ATOM 2155 N N . LEU A 1 269 ? 10.550 5.508 -42.842 1.00 85.00 269 LEU A N 1
ATOM 2156 C CA . LEU A 1 269 ? 11.020 6.766 -42.243 1.00 85.00 269 LEU A CA 1
ATOM 2157 C C . LEU A 1 269 ? 11.936 7.569 -43.178 1.00 85.00 269 LEU A C 1
ATOM 2159 O O . LEU A 1 269 ? 12.123 8.763 -42.969 1.00 85.00 269 LEU A O 1
ATOM 2163 N N . GLY A 1 270 ? 12.491 6.920 -44.207 1.00 82.31 270 GLY A N 1
ATOM 2164 C CA . GLY A 1 270 ? 13.276 7.562 -45.263 1.00 82.31 270 GLY A CA 1
ATOM 2165 C C . GLY A 1 270 ? 12.445 8.073 -46.445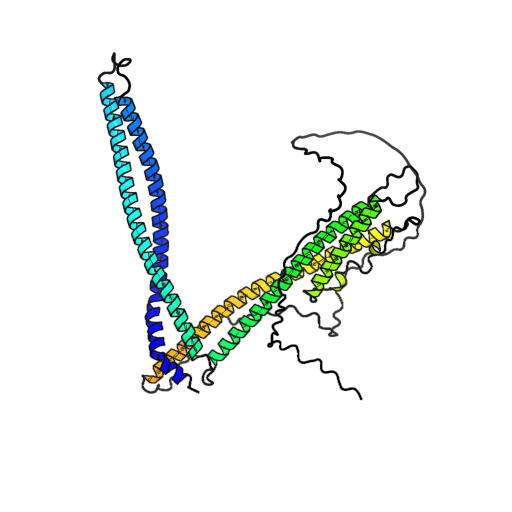 1.00 82.31 270 GLY A C 1
ATOM 2166 O O . GLY A 1 270 ? 13.020 8.627 -47.379 1.00 82.31 270 GLY A O 1
ATOM 2167 N N . LEU A 1 271 ? 11.120 7.876 -46.439 1.00 82.69 271 LEU A N 1
ATOM 2168 C CA . LEU A 1 271 ? 10.233 8.388 -47.486 1.00 82.69 271 LEU A CA 1
ATOM 2169 C C . LEU A 1 271 ? 10.175 9.917 -47.437 1.00 82.69 271 LEU A C 1
ATOM 2171 O O . LEU A 1 271 ? 9.806 10.495 -46.413 1.00 82.69 271 LEU A O 1
ATOM 2175 N N . ARG A 1 272 ? 10.500 10.546 -48.569 1.00 78.31 272 ARG A N 1
ATOM 2176 C CA . ARG A 1 272 ? 10.306 11.973 -48.838 1.00 78.31 272 ARG A CA 1
ATOM 2177 C C . ARG A 1 272 ? 9.427 12.112 -50.070 1.00 78.31 272 ARG A C 1
ATOM 2179 O O . ARG A 1 272 ? 9.713 11.493 -51.092 1.00 78.31 272 ARG A O 1
ATOM 2186 N N . PHE A 1 273 ? 8.382 12.922 -49.965 1.00 74.38 273 PHE A N 1
ATOM 2187 C CA . PHE A 1 273 ? 7.470 13.222 -51.063 1.00 74.38 273 PHE A CA 1
ATOM 2188 C C . PHE A 1 273 ? 7.792 14.627 -51.576 1.00 74.38 273 PHE A C 1
ATOM 2190 O O . PHE A 1 273 ? 7.244 15.618 -51.106 1.00 74.38 273 PHE A O 1
ATOM 2197 N N . GLU A 1 274 ? 8.758 14.715 -52.490 1.00 66.44 274 GLU A N 1
ATOM 2198 C CA . GLU A 1 274 ? 9.145 15.975 -53.132 1.00 66.44 274 GLU A CA 1
ATOM 2199 C C . GLU A 1 274 ? 8.369 16.116 -54.454 1.00 66.44 274 GLU A C 1
ATOM 2201 O O . GLU A 1 274 ? 8.325 15.184 -55.257 1.00 66.44 274 GLU A O 1
ATOM 2206 N N . GLY A 1 275 ? 7.731 17.274 -54.671 1.00 53.38 275 GLY A N 1
ATOM 2207 C CA . GLY A 1 275 ? 6.616 17.483 -55.619 1.00 53.38 275 GLY A CA 1
ATOM 2208 C C . GLY A 1 275 ? 6.889 17.332 -57.126 1.00 53.38 275 GLY A C 1
ATOM 2209 O O . GLY A 1 275 ? 6.107 17.829 -57.929 1.00 53.38 275 GLY A O 1
ATOM 2210 N N . GLY A 1 276 ? 7.983 16.680 -57.520 1.00 55.94 276 GLY A N 1
ATOM 2211 C CA . GLY A 1 276 ? 8.283 16.292 -58.902 1.00 55.94 276 GLY A CA 1
ATOM 2212 C C . GLY A 1 276 ? 8.538 14.792 -59.103 1.00 55.94 276 GLY A C 1
ATOM 2213 O O . GLY A 1 276 ? 8.705 14.367 -60.243 1.00 55.94 276 GLY A O 1
ATOM 2214 N N . TYR A 1 277 ? 8.586 13.985 -58.034 1.00 54.69 277 TYR A N 1
ATOM 2215 C CA . TYR A 1 277 ? 8.846 12.546 -58.125 1.00 54.69 277 TYR A CA 1
ATOM 2216 C C . TYR A 1 277 ? 8.048 11.779 -57.067 1.00 54.69 277 TYR A C 1
ATOM 2218 O O . TYR A 1 277 ? 8.351 11.832 -55.875 1.00 54.69 277 TYR A O 1
ATOM 2226 N N . VAL A 1 278 ? 7.049 11.009 -57.504 1.00 58.12 278 VAL A N 1
ATOM 2227 C CA . VAL A 1 278 ? 6.423 10.013 -56.629 1.00 58.12 278 VAL A CA 1
ATOM 2228 C C . VAL A 1 278 ? 7.328 8.789 -56.587 1.00 58.12 278 VAL A C 1
ATOM 2230 O O . VAL A 1 278 ? 7.597 8.170 -57.616 1.00 58.12 278 VAL A O 1
ATOM 2233 N N . ASP A 1 279 ? 7.799 8.430 -55.395 1.00 63.72 279 ASP A N 1
ATOM 2234 C CA . ASP A 1 279 ? 8.555 7.200 -55.175 1.00 63.72 279 ASP A CA 1
ATOM 2235 C C . ASP A 1 279 ? 7.679 5.989 -55.531 1.00 63.72 279 ASP A C 1
ATOM 2237 O O . ASP A 1 279 ? 6.806 5.594 -54.763 1.00 63.72 279 ASP A O 1
ATOM 2241 N N . ILE A 1 280 ? 7.908 5.383 -56.698 1.00 68.06 280 ILE A N 1
ATOM 2242 C CA . ILE A 1 280 ? 7.138 4.228 -57.194 1.00 68.06 280 ILE A CA 1
ATOM 2243 C C . ILE A 1 280 ? 7.214 3.043 -56.204 1.00 68.06 280 ILE A C 1
ATOM 2245 O O . ILE A 1 280 ? 6.308 2.212 -56.145 1.00 68.06 280 ILE A O 1
ATOM 2249 N N . ALA A 1 281 ? 8.252 2.988 -55.359 1.00 80.56 281 ALA A N 1
ATOM 2250 C CA . ALA A 1 281 ? 8.407 1.989 -54.309 1.00 80.56 281 ALA A CA 1
ATOM 2251 C C . ALA A 1 281 ? 7.774 2.388 -52.957 1.00 80.56 281 ALA A C 1
ATOM 2253 O O . ALA A 1 281 ? 7.941 1.642 -51.985 1.00 80.56 281 ALA A O 1
ATOM 2254 N N . TRP A 1 282 ? 7.026 3.502 -52.856 1.00 84.75 282 TRP A N 1
ATOM 2255 C CA . TRP A 1 282 ? 6.447 3.973 -51.586 1.00 84.75 282 TRP A CA 1
ATOM 2256 C C . TRP A 1 282 ? 5.628 2.881 -50.895 1.00 84.75 282 TRP A C 1
ATOM 2258 O O . TRP A 1 282 ? 5.817 2.621 -49.706 1.00 84.75 282 TRP A O 1
ATOM 2268 N N . LYS A 1 283 ? 4.787 2.165 -51.653 1.00 86.94 283 LYS A N 1
ATOM 2269 C CA . LYS A 1 283 ? 3.924 1.101 -51.124 1.00 86.94 283 LYS A CA 1
ATOM 2270 C C . LYS A 1 283 ? 4.734 -0.065 -50.551 1.00 86.94 283 LYS A C 1
ATOM 2272 O O . LYS A 1 283 ? 4.392 -0.588 -49.494 1.00 86.94 283 LYS A O 1
ATOM 2277 N N . VAL A 1 284 ? 5.850 -0.421 -51.192 1.00 88.62 284 VAL A N 1
ATOM 2278 C CA . VAL A 1 284 ? 6.779 -1.458 -50.709 1.00 88.62 284 VAL A CA 1
ATOM 2279 C C . VAL A 1 284 ? 7.479 -1.001 -49.425 1.00 88.62 284 VAL A C 1
ATOM 2281 O O . VAL A 1 284 ? 7.541 -1.762 -48.461 1.00 88.62 284 VAL A O 1
ATOM 2284 N N . LYS A 1 285 ? 7.942 0.253 -49.365 1.00 89.50 285 LYS A N 1
ATOM 2285 C CA . LYS A 1 285 ? 8.608 0.826 -48.181 1.00 89.50 285 LYS A CA 1
ATOM 2286 C C . LYS A 1 285 ? 7.661 0.963 -46.981 1.00 89.50 285 LYS A C 1
ATOM 2288 O O . LYS A 1 285 ? 8.052 0.624 -45.865 1.00 89.50 285 LYS A O 1
ATOM 2293 N N . VAL A 1 286 ? 6.406 1.376 -47.194 1.00 89.44 286 VAL A N 1
ATOM 2294 C CA . VAL A 1 286 ? 5.366 1.387 -46.144 1.00 89.44 286 VAL A CA 1
ATOM 2295 C C . VAL A 1 286 ? 5.029 -0.041 -45.697 1.00 89.44 286 VAL A C 1
ATOM 2297 O O . VAL A 1 286 ? 4.932 -0.290 -44.498 1.00 89.44 286 VAL A O 1
ATOM 2300 N N . GLN A 1 287 ? 4.929 -1.010 -46.615 1.00 93.12 287 GLN A N 1
ATOM 2301 C CA . GLN A 1 287 ? 4.691 -2.418 -46.269 1.00 93.12 287 GLN A CA 1
ATOM 2302 C C . GLN A 1 287 ? 5.844 -3.023 -45.444 1.00 93.12 287 GLN A C 1
ATOM 2304 O O . GLN A 1 287 ? 5.602 -3.768 -44.493 1.00 93.12 287 GLN A O 1
ATOM 2309 N N . GLN A 1 288 ? 7.096 -2.676 -45.758 1.00 91.00 288 GLN A N 1
ATOM 2310 C CA . GLN A 1 288 ? 8.266 -3.047 -44.956 1.00 91.00 288 GLN A CA 1
ATOM 2311 C C . GLN A 1 288 ? 8.227 -2.395 -43.564 1.00 91.00 288 GLN A C 1
ATOM 2313 O O . GLN A 1 288 ? 8.417 -3.089 -42.565 1.00 91.00 288 GLN A O 1
ATOM 2318 N N . GLY A 1 289 ? 7.909 -1.098 -43.475 1.00 90.06 289 GLY A N 1
ATOM 2319 C CA . GLY A 1 289 ? 7.738 -0.396 -42.197 1.00 90.06 289 GLY A CA 1
ATOM 2320 C C . GLY A 1 289 ? 6.620 -0.987 -41.329 1.00 90.06 289 GLY A C 1
ATOM 2321 O O . GLY A 1 289 ? 6.797 -1.168 -40.124 1.00 90.06 289 GLY A O 1
ATOM 2322 N N . TYR A 1 290 ? 5.504 -1.393 -41.942 1.00 93.62 290 TYR A N 1
ATOM 2323 C CA . TYR A 1 290 ? 4.429 -2.125 -41.269 1.00 93.62 290 TYR A CA 1
ATOM 2324 C C . TYR A 1 290 ? 4.911 -3.470 -40.702 1.00 93.62 290 TYR A C 1
ATOM 2326 O O . TYR A 1 290 ? 4.595 -3.808 -39.560 1.00 93.62 290 TYR A O 1
ATOM 2334 N N . ASN A 1 291 ? 5.711 -4.227 -41.459 1.00 92.38 291 ASN A N 1
ATOM 2335 C CA . ASN A 1 291 ? 6.264 -5.500 -40.989 1.00 92.38 291 ASN A CA 1
ATOM 2336 C C . ASN A 1 291 ? 7.233 -5.300 -39.805 1.00 92.38 291 ASN A C 1
ATOM 2338 O O . ASN A 1 291 ? 7.208 -6.087 -38.858 1.00 92.38 291 ASN A O 1
ATOM 2342 N N . ILE A 1 292 ? 8.021 -4.219 -39.801 1.00 91.94 292 ILE A N 1
ATOM 2343 C CA . ILE A 1 292 ? 8.873 -3.836 -38.661 1.00 91.94 292 ILE A CA 1
ATOM 2344 C C . ILE A 1 292 ? 8.016 -3.511 -37.430 1.00 91.94 292 ILE A C 1
ATOM 2346 O O . ILE A 1 292 ? 8.296 -4.022 -36.348 1.00 91.94 292 ILE A O 1
ATOM 2350 N N . LEU A 1 293 ? 6.920 -2.759 -37.589 1.00 93.56 293 LEU A N 1
ATOM 2351 C CA . LEU A 1 293 ? 5.964 -2.492 -36.504 1.00 93.56 293 LEU A CA 1
ATOM 2352 C C . LEU A 1 293 ? 5.319 -3.780 -35.949 1.00 93.56 293 LEU A C 1
ATOM 2354 O O . LEU A 1 293 ? 5.116 -3.887 -34.741 1.00 93.56 293 LEU A O 1
ATOM 2358 N N . VAL A 1 294 ? 5.023 -4.774 -36.797 1.00 94.50 294 VAL A N 1
ATOM 2359 C CA . VAL A 1 294 ? 4.519 -6.097 -36.366 1.00 94.50 294 VAL A CA 1
ATOM 2360 C C . VAL A 1 294 ? 5.558 -6.856 -35.533 1.00 94.50 294 VAL A C 1
ATOM 2362 O O . VAL A 1 294 ? 5.199 -7.463 -34.523 1.00 94.50 294 VAL A O 1
ATOM 2365 N N . THR A 1 295 ? 6.833 -6.828 -35.924 1.00 92.56 295 THR A N 1
ATOM 2366 C CA . THR A 1 295 ? 7.919 -7.469 -35.164 1.00 92.56 295 THR A CA 1
ATOM 2367 C C . THR A 1 295 ? 8.179 -6.743 -33.844 1.00 92.56 295 THR A C 1
ATOM 2369 O O . THR A 1 295 ? 8.217 -7.385 -32.795 1.00 92.56 295 THR A O 1
ATOM 2372 N N . ALA A 1 296 ? 8.243 -5.409 -33.863 1.00 91.50 296 ALA A N 1
ATOM 2373 C CA . ALA A 1 296 ? 8.381 -4.590 -32.662 1.00 91.50 296 ALA A CA 1
ATOM 2374 C C . ALA A 1 296 ? 7.248 -4.851 -31.654 1.00 91.50 296 ALA A C 1
ATOM 2376 O O . ALA A 1 296 ? 7.510 -4.983 -30.463 1.00 91.50 296 ALA A O 1
ATOM 2377 N N . GLU A 1 297 ? 5.999 -5.018 -32.109 1.00 94.88 297 GLU A N 1
ATOM 2378 C CA . GLU A 1 297 ? 4.874 -5.374 -31.233 1.00 94.88 297 GLU A CA 1
ATOM 2379 C C . GLU A 1 297 ? 5.107 -6.693 -30.474 1.00 94.88 297 GLU A C 1
ATOM 2381 O O . GLU A 1 297 ? 4.789 -6.785 -29.287 1.00 94.88 297 GLU A O 1
ATOM 2386 N N . LYS A 1 298 ? 5.668 -7.716 -31.136 1.00 93.81 298 LYS A N 1
ATOM 2387 C CA . LYS A 1 298 ? 5.995 -9.004 -30.500 1.00 93.81 298 LYS A CA 1
ATOM 2388 C C . LYS A 1 298 ? 7.101 -8.837 -29.457 1.00 93.81 298 LYS A C 1
ATOM 2390 O O . LYS A 1 298 ? 6.951 -9.319 -28.337 1.00 93.81 298 LYS A O 1
ATOM 2395 N N . ASN A 1 299 ? 8.162 -8.108 -29.801 1.00 92.00 299 ASN A N 1
ATOM 2396 C CA . ASN A 1 299 ? 9.311 -7.890 -28.918 1.00 92.00 299 ASN A CA 1
ATOM 2397 C C . ASN A 1 299 ? 8.905 -7.087 -27.670 1.00 92.00 299 ASN A C 1
ATOM 2399 O O . ASN A 1 299 ? 9.225 -7.476 -26.550 1.00 92.00 299 ASN A O 1
ATOM 2403 N N . VAL A 1 300 ? 8.100 -6.032 -27.843 1.00 94.31 300 VAL A N 1
ATOM 2404 C CA . VAL A 1 300 ? 7.553 -5.224 -26.740 1.00 94.31 300 VAL A CA 1
ATOM 2405 C C . VAL A 1 300 ? 6.612 -6.048 -25.851 1.00 94.31 300 VAL A C 1
ATOM 2407 O O . VAL A 1 300 ? 6.672 -5.913 -24.631 1.00 94.31 300 VAL A O 1
ATOM 2410 N N . LYS A 1 301 ? 5.784 -6.946 -26.411 1.00 95.00 301 LYS A N 1
ATOM 2411 C CA . LYS A 1 301 ? 4.964 -7.876 -25.606 1.00 95.00 301 LYS A CA 1
ATOM 2412 C C . LYS A 1 301 ? 5.814 -8.852 -24.791 1.00 95.00 301 LYS A C 1
ATOM 2414 O O . LYS A 1 301 ? 5.486 -9.080 -23.631 1.00 95.00 301 LYS A O 1
ATOM 2419 N N . SER A 1 302 ? 6.893 -9.384 -25.368 1.00 92.38 302 SER A N 1
ATOM 2420 C CA . SER A 1 302 ? 7.839 -10.264 -24.666 1.00 92.38 302 SER A CA 1
ATOM 2421 C C . SER A 1 302 ? 8.530 -9.532 -23.506 1.00 92.38 302 SER A C 1
ATOM 2423 O O . SER A 1 302 ? 8.482 -9.986 -22.364 1.00 92.38 302 SER A O 1
ATOM 2425 N N . GLY A 1 303 ? 9.057 -8.327 -23.759 1.00 92.00 303 GLY A N 1
ATOM 2426 C CA . GLY A 1 303 ? 9.633 -7.471 -22.716 1.00 92.00 303 GLY A CA 1
ATOM 2427 C C . GLY A 1 303 ? 8.627 -7.120 -21.614 1.00 92.00 303 GLY A C 1
ATOM 2428 O O . GLY A 1 303 ? 8.957 -7.188 -20.436 1.00 92.00 303 GLY A O 1
ATOM 2429 N N . MET A 1 304 ? 7.372 -6.829 -21.966 1.00 94.88 304 MET A N 1
ATOM 2430 C CA . MET A 1 304 ? 6.304 -6.554 -20.995 1.00 94.88 304 MET A CA 1
ATOM 2431 C C . MET A 1 304 ? 5.951 -7.781 -20.134 1.00 94.88 304 MET A C 1
ATOM 2433 O O . MET A 1 304 ? 5.688 -7.630 -18.943 1.00 94.88 304 MET A O 1
ATOM 2437 N N . GLN A 1 305 ? 5.965 -8.997 -20.692 1.00 95.12 305 GLN A N 1
ATOM 2438 C CA . GLN A 1 305 ? 5.785 -10.231 -19.911 1.00 95.12 305 GLN A CA 1
ATOM 2439 C C . GLN A 1 305 ? 6.923 -10.425 -18.900 1.00 95.12 305 GLN A C 1
ATOM 2441 O O . GLN A 1 305 ? 6.654 -10.710 -17.734 1.00 95.12 305 GLN A O 1
ATOM 2446 N N . TRP A 1 306 ? 8.169 -10.201 -19.326 1.00 94.06 306 TRP A N 1
ATOM 2447 C CA . TRP A 1 306 ? 9.346 -10.249 -18.457 1.00 94.06 306 TRP A CA 1
ATOM 2448 C C . TRP A 1 306 ? 9.258 -9.206 -17.328 1.00 94.06 306 TRP A C 1
ATOM 2450 O O . TRP A 1 306 ? 9.339 -9.566 -16.156 1.00 94.06 306 TRP A O 1
ATOM 2460 N N . VAL A 1 307 ? 8.967 -7.937 -17.647 1.00 95.62 307 VAL A N 1
ATOM 2461 C CA . VAL A 1 307 ? 8.832 -6.859 -16.644 1.00 95.62 307 VAL A CA 1
ATOM 2462 C C . VAL A 1 307 ? 7.740 -7.173 -15.619 1.00 95.62 307 VAL A C 1
ATOM 2464 O O . VAL A 1 307 ? 7.943 -6.959 -14.428 1.00 95.62 307 VAL A O 1
ATOM 2467 N N . ARG A 1 308 ? 6.599 -7.730 -16.044 1.00 96.38 308 ARG A N 1
ATOM 2468 C CA . ARG A 1 308 ? 5.503 -8.109 -15.133 1.00 96.38 308 ARG A CA 1
ATOM 2469 C C . ARG A 1 308 ? 5.852 -9.273 -14.216 1.00 96.38 308 ARG A C 1
ATOM 2471 O O . ARG A 1 308 ? 5.404 -9.283 -13.073 1.00 96.38 308 ARG A O 1
ATOM 2478 N N . HIS A 1 309 ? 6.652 -10.225 -14.692 1.00 95.12 309 HIS A N 1
ATOM 2479 C CA . HIS A 1 309 ? 7.167 -11.302 -13.852 1.00 95.12 309 HIS A CA 1
ATOM 2480 C C . HIS A 1 309 ? 8.069 -10.747 -12.737 1.00 95.12 309 HIS A C 1
ATOM 2482 O O . HIS A 1 309 ? 7.838 -11.038 -11.565 1.00 95.12 309 HIS A O 1
ATOM 2488 N N . TYR A 1 310 ? 9.020 -9.872 -13.081 1.00 94.00 310 TYR A N 1
ATOM 2489 C CA . TYR A 1 310 ? 9.909 -9.241 -12.099 1.00 94.00 310 TYR A CA 1
ATOM 2490 C C . TYR A 1 310 ? 9.198 -8.258 -11.160 1.00 94.00 310 TYR A C 1
ATOM 2492 O O . TYR A 1 310 ? 9.555 -8.175 -9.985 1.00 94.00 310 TYR A O 1
ATOM 2500 N N . LEU A 1 311 ? 8.154 -7.570 -11.633 1.00 94.94 311 LEU A N 1
ATOM 2501 C CA . LEU A 1 311 ? 7.284 -6.742 -10.796 1.00 94.94 311 LEU A CA 1
ATOM 2502 C C . LEU A 1 311 ? 6.628 -7.593 -9.697 1.00 94.94 311 LEU A C 1
ATOM 2504 O O . LEU A 1 311 ? 6.788 -7.277 -8.522 1.00 94.94 311 LEU A O 1
ATOM 2508 N N . GLY A 1 312 ? 5.988 -8.713 -10.056 1.00 94.31 312 GLY A N 1
ATOM 2509 C CA . GLY A 1 312 ? 5.376 -9.624 -9.080 1.00 94.31 312 GLY A CA 1
ATOM 2510 C C . GLY A 1 312 ? 6.391 -10.286 -8.137 1.00 94.31 312 GLY A C 1
ATOM 2511 O O . GLY A 1 312 ? 6.136 -10.398 -6.938 1.00 94.31 312 GLY A O 1
ATOM 2512 N N . TYR A 1 313 ? 7.571 -10.664 -8.645 1.00 94.44 313 TYR A N 1
ATOM 2513 C CA . TYR A 1 313 ? 8.675 -11.169 -7.818 1.00 94.44 313 TYR A CA 1
ATOM 2514 C C . TYR A 1 313 ? 9.122 -10.140 -6.770 1.00 94.44 313 TYR A C 1
ATOM 2516 O O . TYR A 1 313 ? 9.269 -10.482 -5.597 1.00 94.44 313 TYR A O 1
ATOM 2524 N N . THR A 1 314 ? 9.292 -8.879 -7.179 1.00 94.19 314 THR A N 1
ATOM 2525 C CA . THR A 1 314 ? 9.768 -7.795 -6.308 1.00 94.19 314 THR A CA 1
ATOM 2526 C C . THR A 1 314 ? 8.706 -7.377 -5.286 1.00 94.19 314 THR A C 1
ATOM 2528 O O . THR A 1 314 ? 9.043 -7.151 -4.127 1.00 94.19 314 THR A O 1
ATOM 2531 N N . GLU A 1 315 ? 7.421 -7.346 -5.659 1.00 95.69 315 GLU A N 1
ATOM 2532 C CA . GLU A 1 315 ? 6.320 -7.115 -4.707 1.00 95.69 315 GLU A CA 1
ATOM 2533 C C . GLU A 1 315 ? 6.282 -8.205 -3.622 1.00 95.69 315 GLU A C 1
ATOM 2535 O O . GLU A 1 315 ? 6.290 -7.882 -2.433 1.00 95.69 315 GLU A O 1
ATOM 2540 N N . GLY A 1 316 ? 6.363 -9.484 -4.009 1.00 93.69 316 GLY A N 1
ATOM 2541 C CA . GLY A 1 316 ? 6.435 -10.591 -3.050 1.00 93.69 316 GLY A CA 1
ATOM 2542 C C . GLY A 1 316 ? 7.733 -10.618 -2.230 1.00 93.69 316 GLY A C 1
ATOM 2543 O O . GLY A 1 316 ? 7.728 -11.070 -1.086 1.00 93.69 316 GLY A O 1
ATOM 2544 N N . ALA A 1 317 ? 8.855 -10.136 -2.776 1.00 93.62 317 ALA A N 1
ATOM 2545 C CA . ALA A 1 317 ? 10.106 -10.003 -2.029 1.00 93.62 317 ALA A CA 1
ATOM 2546 C C . ALA A 1 317 ? 10.008 -8.929 -0.936 1.00 93.62 317 ALA A C 1
ATOM 2548 O O . ALA A 1 317 ? 10.424 -9.183 0.191 1.00 93.62 317 ALA A O 1
ATOM 2549 N N . ILE A 1 318 ? 9.397 -7.774 -1.228 1.00 95.38 318 ILE A N 1
ATOM 2550 C CA . ILE A 1 318 ? 9.144 -6.716 -0.235 1.00 95.38 318 ILE A CA 1
ATOM 2551 C C . ILE A 1 318 ? 8.248 -7.229 0.899 1.00 95.38 318 ILE A C 1
ATOM 2553 O O . ILE A 1 318 ? 8.481 -6.892 2.057 1.00 95.38 318 ILE A O 1
ATOM 2557 N N . GLU A 1 319 ? 7.236 -8.044 0.596 1.00 95.19 319 GLU A N 1
ATOM 2558 C CA . GLU A 1 319 ? 6.371 -8.644 1.619 1.00 95.19 319 GLU A CA 1
ATOM 2559 C C . GLU A 1 319 ? 7.144 -9.610 2.531 1.00 95.19 319 GLU A C 1
ATOM 2561 O O . GLU A 1 319 ? 7.118 -9.444 3.751 1.00 95.19 319 GLU A O 1
ATOM 2566 N N . ARG A 1 320 ? 7.927 -10.542 1.962 1.00 94.06 320 ARG A N 1
ATOM 2567 C CA . ARG A 1 320 ? 8.787 -11.450 2.748 1.00 94.06 320 ARG A CA 1
ATOM 2568 C C . ARG A 1 320 ? 9.817 -10.698 3.595 1.00 94.06 320 ARG A C 1
ATOM 2570 O O . ARG A 1 320 ? 10.011 -11.042 4.756 1.00 94.06 320 ARG A O 1
ATOM 2577 N N . LEU A 1 321 ? 10.442 -9.656 3.043 1.00 94.19 321 LEU A N 1
ATOM 2578 C CA . LEU A 1 321 ? 11.408 -8.827 3.766 1.00 94.19 321 LEU A CA 1
ATOM 2579 C C . LEU A 1 321 ? 10.768 -8.057 4.929 1.00 94.19 321 LEU A C 1
ATOM 2581 O O . LEU A 1 321 ? 11.400 -7.918 5.970 1.00 94.19 321 LEU A O 1
ATOM 2585 N N . LYS A 1 322 ? 9.519 -7.589 4.801 1.00 95.19 322 LYS A N 1
ATOM 2586 C CA . LYS A 1 322 ? 8.794 -6.957 5.918 1.00 95.19 322 LYS A CA 1
ATOM 2587 C C . LYS A 1 322 ? 8.524 -7.939 7.053 1.00 95.19 322 LYS A C 1
ATOM 2589 O O . LYS A 1 322 ? 8.803 -7.606 8.200 1.00 95.19 322 LYS A O 1
ATOM 2594 N N . VAL A 1 323 ? 8.055 -9.147 6.732 1.00 94.75 323 VAL A N 1
ATOM 2595 C CA . VAL A 1 323 ? 7.842 -10.209 7.731 1.00 94.75 323 VAL A CA 1
ATOM 2596 C C . VAL A 1 323 ? 9.161 -10.565 8.427 1.00 94.75 323 VAL A C 1
ATOM 2598 O O . VAL A 1 323 ? 9.200 -10.638 9.652 1.00 94.75 323 VAL A O 1
ATOM 2601 N N . ALA A 1 324 ? 10.260 -10.688 7.673 1.00 92.94 324 ALA A N 1
ATOM 2602 C CA . ALA A 1 324 ? 11.592 -10.905 8.238 1.00 92.94 324 ALA A CA 1
ATOM 2603 C C . ALA A 1 324 ? 12.034 -9.745 9.153 1.00 92.94 324 ALA A C 1
ATOM 2605 O O . ALA A 1 324 ? 12.453 -9.990 10.278 1.00 92.94 324 ALA A O 1
ATOM 2606 N N . GLN A 1 325 ? 11.864 -8.480 8.742 1.00 94.50 325 GLN A N 1
ATOM 2607 C CA . GLN A 1 325 ? 12.158 -7.322 9.600 1.00 94.50 325 GLN A CA 1
ATOM 2608 C C . GLN A 1 325 ? 11.354 -7.328 10.903 1.00 94.50 325 GLN A C 1
ATOM 2610 O O . GLN A 1 325 ? 11.897 -6.978 11.947 1.00 94.50 325 GLN A O 1
ATOM 2615 N N . GLU A 1 326 ? 10.064 -7.663 10.856 1.00 94.31 326 GLU A N 1
ATOM 2616 C CA . GLU A 1 326 ? 9.207 -7.720 12.044 1.00 94.31 326 GLU A CA 1
ATOM 2617 C C . GLU A 1 326 ? 9.638 -8.853 12.986 1.00 94.31 326 GLU A C 1
ATOM 2619 O O . GLU A 1 326 ? 9.776 -8.621 14.190 1.00 94.31 326 GLU A O 1
ATOM 2624 N N . ALA A 1 327 ? 9.969 -10.029 12.443 1.00 92.94 327 ALA A N 1
ATOM 2625 C CA . ALA A 1 327 ? 10.528 -11.142 13.206 1.00 92.94 327 ALA A CA 1
ATOM 2626 C C . ALA A 1 327 ? 11.884 -10.787 13.847 1.00 92.94 327 ALA A C 1
ATOM 2628 O O . ALA A 1 327 ? 12.047 -10.940 15.057 1.00 92.94 327 ALA A O 1
ATOM 2629 N N . THR A 1 328 ? 12.839 -10.237 13.088 1.00 92.88 328 THR A N 1
ATOM 2630 C CA . THR A 1 328 ? 14.158 -9.840 13.614 1.00 92.88 328 THR A CA 1
ATOM 2631 C C . THR A 1 328 ? 14.049 -8.710 14.641 1.00 92.88 328 THR A C 1
ATOM 2633 O O . THR A 1 328 ? 14.774 -8.736 15.632 1.00 92.88 328 THR A O 1
ATOM 2636 N N . LYS A 1 329 ? 13.119 -7.752 14.483 1.00 93.56 329 LYS A N 1
ATOM 2637 C CA . LYS A 1 329 ? 12.828 -6.734 15.515 1.00 93.56 329 LYS A CA 1
ATOM 2638 C C . LYS A 1 329 ? 12.323 -7.366 16.810 1.00 93.56 329 LYS A C 1
ATOM 2640 O O . LYS A 1 329 ? 12.808 -7.003 17.879 1.00 93.56 329 LYS A O 1
ATOM 2645 N N . ALA A 1 330 ? 11.388 -8.314 16.725 1.00 92.38 330 ALA A N 1
ATOM 2646 C CA . ALA A 1 330 ? 10.874 -9.022 17.895 1.00 92.38 330 ALA A CA 1
ATOM 2647 C C . ALA A 1 330 ? 11.979 -9.836 18.595 1.00 92.38 330 ALA A C 1
ATOM 2649 O O . ALA A 1 330 ? 12.114 -9.760 19.816 1.00 92.38 330 ALA A O 1
ATOM 2650 N N . SER A 1 331 ? 12.821 -10.543 17.834 1.00 92.56 331 SER A N 1
ATOM 2651 C CA . SER A 1 331 ? 13.989 -11.261 18.363 1.00 92.56 331 SER A CA 1
ATOM 2652 C C . SER A 1 331 ? 15.001 -10.320 19.023 1.00 92.56 331 SER A C 1
ATOM 2654 O O . SER A 1 331 ? 15.439 -10.591 20.137 1.00 92.56 331 SER A O 1
ATOM 2656 N N . LEU A 1 332 ? 15.326 -9.185 18.394 1.00 92.50 332 LEU A N 1
ATOM 2657 C CA . LEU A 1 332 ? 16.243 -8.175 18.935 1.00 92.50 332 LEU A CA 1
ATOM 2658 C C . LEU A 1 332 ? 15.717 -7.560 20.242 1.00 92.50 332 LEU A C 1
ATOM 2660 O O . LEU A 1 332 ? 16.472 -7.395 21.199 1.00 92.50 332 LEU A O 1
ATOM 2664 N N . TYR A 1 333 ? 14.419 -7.250 20.303 1.00 92.69 333 TYR A N 1
ATOM 2665 C CA . TYR A 1 333 ? 13.759 -6.764 21.516 1.00 92.69 333 TYR A CA 1
ATOM 2666 C C . TYR A 1 333 ? 13.812 -7.802 22.648 1.00 92.69 333 TYR A C 1
ATOM 2668 O O . TYR A 1 333 ? 14.196 -7.471 23.772 1.00 92.69 333 TYR A O 1
ATOM 2676 N N . ASN A 1 334 ? 13.482 -9.063 22.348 1.00 91.88 334 ASN A N 1
ATOM 2677 C CA . ASN A 1 334 ? 13.506 -10.154 23.322 1.00 91.88 334 ASN A CA 1
ATOM 2678 C C . ASN A 1 334 ? 14.923 -10.430 23.848 1.00 91.88 334 ASN A C 1
ATOM 2680 O O . ASN A 1 334 ? 15.095 -10.571 25.056 1.00 91.88 334 ASN A O 1
ATOM 2684 N N . GLU A 1 335 ? 15.935 -10.438 22.977 1.00 91.56 335 GLU A N 1
ATOM 2685 C CA . GLU A 1 335 ? 17.340 -10.636 23.355 1.00 91.56 335 GLU A CA 1
ATOM 2686 C C . GLU A 1 335 ? 17.840 -9.509 24.271 1.00 91.56 335 GLU A C 1
ATOM 2688 O O . GLU A 1 335 ? 18.397 -9.760 25.339 1.00 91.56 335 GLU A O 1
ATOM 2693 N N . ARG A 1 336 ? 17.569 -8.246 23.918 1.00 93.00 336 ARG A N 1
ATOM 2694 C CA . ARG A 1 336 ? 17.937 -7.092 24.756 1.00 93.00 336 ARG A CA 1
ATOM 2695 C C . ARG A 1 336 ? 17.262 -7.131 26.122 1.00 93.00 336 ARG A C 1
ATOM 2697 O O . ARG A 1 336 ? 17.917 -6.861 27.128 1.00 93.00 336 ARG A O 1
ATOM 2704 N N . ARG A 1 337 ? 15.978 -7.501 26.168 1.00 91.62 337 ARG A N 1
ATOM 2705 C CA . ARG A 1 337 ? 15.232 -7.715 27.414 1.00 91.62 337 ARG A CA 1
ATOM 2706 C C . ARG A 1 337 ? 15.860 -8.835 28.251 1.00 91.62 337 ARG A C 1
ATOM 2708 O O . ARG A 1 337 ? 16.094 -8.644 29.440 1.00 91.62 337 ARG A O 1
ATOM 2715 N N . GLN A 1 338 ? 16.195 -9.967 27.631 1.00 90.88 338 GLN A N 1
ATOM 2716 C CA . GLN A 1 338 ? 16.847 -11.101 28.286 1.00 90.88 338 GLN A CA 1
ATOM 2717 C C . GLN A 1 338 ? 18.208 -10.716 28.886 1.00 90.88 338 GLN A C 1
ATOM 2719 O O . GLN A 1 338 ? 18.480 -11.060 30.035 1.00 90.88 338 GLN A O 1
ATOM 2724 N N . ILE A 1 339 ? 19.040 -9.966 28.158 1.00 90.25 339 ILE A N 1
ATOM 2725 C CA . ILE A 1 339 ? 20.324 -9.452 28.664 1.00 90.25 339 ILE A CA 1
ATOM 2726 C C . ILE A 1 339 ? 20.099 -8.513 29.864 1.00 90.25 339 ILE A C 1
ATOM 2728 O O . ILE A 1 339 ? 20.805 -8.617 30.869 1.00 90.25 339 ILE A O 1
ATOM 2732 N N . PHE A 1 340 ? 19.089 -7.637 29.796 1.00 91.31 340 PHE A N 1
ATOM 2733 C CA . PHE A 1 340 ? 18.715 -6.742 30.896 1.00 91.31 340 PHE A CA 1
ATOM 2734 C C . PHE A 1 340 ? 18.292 -7.537 32.147 1.00 91.31 340 PHE A C 1
ATOM 2736 O O . PHE A 1 340 ? 18.846 -7.335 33.228 1.00 91.31 340 PHE A O 1
ATOM 2743 N N . ASP A 1 341 ? 17.376 -8.499 31.994 1.00 89.56 341 ASP A N 1
ATOM 2744 C CA . ASP A 1 341 ? 16.883 -9.358 33.079 1.00 89.56 341 ASP A CA 1
ATOM 2745 C C . ASP A 1 341 ? 18.015 -10.199 33.712 1.00 89.56 341 ASP A C 1
ATOM 2747 O O . ASP A 1 341 ? 18.072 -10.344 34.939 1.00 89.56 341 ASP A O 1
ATOM 2751 N N . GLN A 1 342 ? 18.960 -10.704 32.908 1.00 87.88 342 GLN A N 1
ATOM 2752 C CA . GLN A 1 342 ? 20.136 -11.443 33.387 1.00 87.88 342 GLN A CA 1
ATOM 2753 C C . GLN A 1 342 ? 21.091 -10.564 34.209 1.00 87.88 342 GLN A C 1
ATOM 2755 O O . GLN A 1 342 ? 21.460 -10.944 35.323 1.00 87.88 342 GLN A O 1
ATOM 2760 N N . ALA A 1 343 ? 21.466 -9.386 33.703 1.00 88.12 343 ALA A N 1
ATOM 2761 C CA . ALA A 1 343 ? 22.404 -8.482 34.376 1.00 88.12 343 ALA A CA 1
ATOM 2762 C C . ALA A 1 343 ? 21.850 -7.926 35.705 1.00 88.12 343 ALA A C 1
ATOM 2764 O O . ALA A 1 343 ? 22.588 -7.778 36.687 1.00 88.12 343 ALA A O 1
ATOM 2765 N N . LEU A 1 344 ? 20.536 -7.682 35.780 1.00 87.75 344 LEU A N 1
ATOM 2766 C CA . LEU A 1 344 ? 19.872 -7.325 37.036 1.00 87.75 344 LEU A CA 1
ATOM 2767 C C . LEU A 1 344 ? 19.839 -8.505 38.021 1.00 87.75 344 LEU A C 1
ATOM 2769 O O . LEU A 1 344 ? 20.179 -8.334 39.193 1.00 87.75 344 LEU A O 1
ATOM 2773 N N . SER A 1 345 ? 19.511 -9.713 37.549 1.00 83.56 345 SER A N 1
ATOM 2774 C CA . SER A 1 345 ? 19.456 -10.920 38.390 1.00 83.56 345 SER A CA 1
ATOM 2775 C C . SER A 1 345 ? 20.822 -11.293 38.981 1.00 83.56 345 SER A C 1
ATOM 2777 O O . SER A 1 345 ? 20.912 -11.652 40.157 1.00 83.56 345 SER A O 1
ATOM 2779 N N . ALA A 1 346 ? 21.900 -11.145 38.204 1.00 71.00 346 ALA A N 1
ATOM 2780 C CA . ALA A 1 346 ? 23.272 -11.430 38.633 1.00 71.00 346 ALA A CA 1
ATOM 2781 C C . ALA A 1 346 ? 23.759 -10.546 39.800 1.00 71.00 346 ALA A C 1
ATOM 2783 O O . ALA A 1 346 ? 24.715 -10.902 40.484 1.00 71.00 346 ALA A O 1
ATOM 2784 N N . THR A 1 347 ? 23.095 -9.414 40.051 1.00 61.91 347 THR A N 1
ATOM 2785 C CA . THR A 1 347 ? 23.499 -8.430 41.070 1.00 61.91 347 THR A CA 1
ATOM 2786 C C . THR A 1 347 ? 22.872 -8.693 42.449 1.00 61.91 347 THR A C 1
ATOM 2788 O O . THR A 1 347 ? 23.357 -8.176 43.454 1.00 61.91 347 THR A O 1
ATOM 2791 N N . TYR A 1 348 ? 21.828 -9.530 42.525 1.00 53.78 348 TYR A N 1
ATOM 2792 C CA . TYR A 1 348 ? 21.073 -9.802 43.761 1.00 53.78 348 TYR A CA 1
ATOM 2793 C C . TYR A 1 348 ? 21.079 -11.276 44.215 1.00 53.78 348 TYR A C 1
ATOM 2795 O O . TYR A 1 348 ? 20.444 -11.607 45.218 1.00 53.78 348 TYR A O 1
ATOM 2803 N N . GLY A 1 349 ? 21.801 -12.164 43.522 1.00 42.75 349 GLY A N 1
ATOM 2804 C CA . GLY A 1 349 ? 21.940 -13.582 43.879 1.00 42.75 349 GLY A CA 1
ATOM 2805 C C . GLY A 1 349 ? 23.345 -13.964 44.377 1.00 42.75 349 GLY A C 1
ATOM 2806 O O . GLY A 1 349 ? 24.322 -13.302 44.027 1.00 42.75 349 GLY A O 1
ATOM 2807 N N . PRO A 1 350 ? 23.492 -15.048 45.170 1.00 39.91 350 PRO A N 1
ATOM 2808 C CA . PRO A 1 350 ? 24.799 -15.672 45.383 1.00 39.91 350 PRO A CA 1
ATOM 2809 C C . PRO A 1 350 ? 25.355 -16.186 44.039 1.00 39.91 350 PRO A C 1
ATOM 2811 O O . PRO A 1 350 ? 24.562 -16.497 43.145 1.00 39.91 350 PRO A O 1
ATOM 2814 N N . PRO A 1 351 ? 26.689 -16.292 43.873 1.00 40.47 351 PRO A N 1
ATOM 2815 C CA . PRO A 1 351 ? 27.294 -16.605 42.581 1.00 40.47 351 PRO A CA 1
ATOM 2816 C C . PRO A 1 351 ? 26.732 -17.923 42.030 1.00 40.47 351 PRO A C 1
ATOM 2818 O O . PRO A 1 351 ? 26.770 -18.932 42.743 1.00 40.47 351 PRO A O 1
ATOM 2821 N N . PRO A 1 352 ? 26.201 -17.941 40.793 1.00 43.06 352 PRO A N 1
ATOM 2822 C CA . PRO A 1 352 ? 25.598 -19.140 40.246 1.00 43.06 352 PRO A CA 1
ATOM 2823 C C . PRO A 1 352 ? 26.662 -20.224 40.098 1.00 43.06 352 PRO A C 1
ATOM 2825 O O . PRO A 1 352 ? 27.667 -20.052 39.405 1.00 43.06 352 PRO A O 1
ATOM 2828 N N . SER A 1 353 ? 26.412 -21.369 40.733 1.00 38.25 353 SER A N 1
ATOM 2829 C CA . SER A 1 353 ? 27.075 -22.621 40.388 1.00 38.25 353 SER A CA 1
ATOM 2830 C C . SER A 1 353 ? 26.970 -22.815 38.880 1.00 38.25 353 SER A C 1
ATOM 2832 O O . SER A 1 353 ? 25.893 -22.629 38.314 1.00 38.25 353 SER A O 1
ATOM 2834 N N . SER A 1 354 ? 28.067 -23.198 38.234 1.00 41.47 354 SER A N 1
ATOM 2835 C CA . SER A 1 354 ? 28.151 -23.426 36.793 1.00 41.47 354 SER A CA 1
ATOM 2836 C C . SER A 1 354 ? 27.235 -24.569 36.333 1.00 41.47 354 SER A C 1
ATOM 2838 O O . SER A 1 354 ? 27.668 -25.700 36.124 1.00 41.47 354 SER A O 1
ATOM 2840 N N . SER A 1 355 ? 25.952 -24.264 36.151 1.00 35.34 355 SER A N 1
ATOM 2841 C CA . SER A 1 355 ? 24.981 -25.100 35.457 1.00 35.34 355 SER A CA 1
ATOM 2842 C C . SER A 1 355 ? 24.783 -24.548 34.057 1.00 35.34 355 SER A C 1
ATOM 2844 O O . SER A 1 355 ? 24.102 -23.541 33.864 1.00 35.34 355 SER A O 1
ATOM 2846 N N . THR A 1 356 ? 25.391 -25.234 33.091 1.00 40.75 356 THR A N 1
ATOM 2847 C CA . THR A 1 356 ? 25.279 -25.011 31.647 1.00 40.75 356 THR A CA 1
ATOM 2848 C C . THR A 1 356 ? 23.862 -25.341 31.168 1.00 40.75 356 THR A C 1
ATOM 2850 O O . THR A 1 356 ? 23.627 -26.313 30.454 1.00 40.75 356 THR A O 1
ATOM 2853 N N . ALA A 1 357 ? 22.888 -24.545 31.602 1.00 36.75 357 ALA A N 1
ATOM 2854 C CA . ALA A 1 357 ? 21.526 -24.599 31.113 1.00 36.75 357 ALA A CA 1
ATOM 2855 C C . ALA A 1 357 ? 21.508 -24.003 29.703 1.00 36.75 357 ALA A C 1
ATOM 2857 O O . ALA A 1 357 ? 21.240 -22.818 29.514 1.00 36.75 357 ALA A O 1
ATOM 2858 N N . GLN A 1 358 ? 21.799 -24.844 28.706 1.00 40.53 358 GLN A N 1
ATOM 2859 C CA . GLN A 1 358 ? 21.312 -24.610 27.354 1.00 40.53 358 GLN A CA 1
ATOM 2860 C C . GLN A 1 358 ? 19.785 -24.540 27.439 1.00 40.53 358 GLN A C 1
ATOM 2862 O O . GLN A 1 358 ? 19.105 -25.567 27.438 1.00 40.53 358 GLN A O 1
ATOM 2867 N N . VAL A 1 359 ? 19.247 -23.325 27.543 1.00 41.44 359 VAL A N 1
ATOM 2868 C CA . VAL A 1 359 ? 17.842 -23.073 27.240 1.00 41.44 359 VAL A CA 1
ATOM 2869 C C . VAL A 1 359 ? 17.713 -23.339 25.750 1.00 41.44 359 VAL A C 1
ATOM 2871 O O . VAL A 1 359 ? 18.111 -22.523 24.922 1.00 41.44 359 VAL A O 1
ATOM 2874 N N . GLY A 1 360 ? 17.262 -24.548 25.417 1.00 37.72 360 GLY A N 1
ATOM 2875 C CA . GLY A 1 360 ? 17.025 -24.944 24.042 1.00 37.72 360 GLY A CA 1
ATOM 2876 C C . GLY A 1 360 ? 15.995 -24.003 23.440 1.00 37.72 360 GLY A C 1
ATOM 2877 O O . GLY A 1 360 ? 14.829 -24.050 23.825 1.00 37.72 360 GLY A O 1
ATOM 2878 N N . SER A 1 361 ? 16.434 -23.155 22.510 1.00 36.44 361 SER A N 1
ATOM 2879 C CA . SER A 1 361 ? 15.539 -22.372 21.668 1.00 36.44 361 SER A CA 1
ATOM 2880 C C . SER A 1 361 ? 14.723 -23.338 20.812 1.00 36.44 361 SER A C 1
ATOM 2882 O O . SER A 1 361 ? 15.160 -23.774 19.752 1.00 36.44 361 SER A O 1
ATOM 2884 N N . THR A 1 362 ? 13.547 -23.719 21.304 1.00 37.50 362 THR A N 1
ATOM 2885 C CA . THR A 1 362 ? 12.566 -24.543 20.590 1.00 37.50 362 THR A CA 1
ATOM 2886 C C . THR A 1 362 ? 11.517 -23.647 19.939 1.00 37.50 362 THR A C 1
ATOM 2888 O O . THR A 1 362 ? 10.324 -23.757 20.219 1.00 37.50 362 THR A O 1
ATOM 2891 N N . LEU A 1 363 ? 11.985 -22.727 19.094 1.00 41.25 363 LEU A N 1
ATOM 2892 C CA . LEU A 1 363 ? 11.183 -21.902 18.194 1.00 41.25 363 LEU A CA 1
ATOM 2893 C C . LEU A 1 363 ? 11.913 -21.816 16.845 1.00 41.25 363 LEU A C 1
ATOM 2895 O O . LEU A 1 363 ? 13.123 -21.613 16.828 1.00 41.25 363 LEU A O 1
ATOM 2899 N N . ALA A 1 364 ? 11.147 -21.952 15.756 1.00 39.75 364 ALA A N 1
ATOM 2900 C CA . ALA A 1 364 ? 11.589 -21.993 14.355 1.00 39.75 364 ALA A CA 1
ATOM 2901 C C . ALA A 1 364 ? 12.409 -23.235 13.934 1.00 39.75 364 ALA A C 1
ATOM 2903 O O . ALA A 1 364 ? 13.588 -23.152 13.602 1.00 39.75 364 ALA A O 1
ATOM 2904 N N . ASP A 1 365 ? 11.720 -24.378 13.837 1.00 37.81 365 ASP A N 1
ATOM 2905 C CA . ASP A 1 365 ? 12.036 -25.412 12.837 1.00 37.81 365 ASP A CA 1
ATOM 2906 C C . ASP A 1 365 ? 11.542 -24.917 11.460 1.00 37.81 365 ASP A C 1
ATOM 2908 O O . ASP A 1 365 ? 10.497 -25.329 10.961 1.00 37.81 365 ASP A O 1
ATOM 2912 N N . ASP A 1 366 ? 12.242 -23.918 10.921 1.00 42.38 366 ASP A N 1
ATOM 2913 C CA . ASP A 1 366 ? 12.085 -23.419 9.553 1.00 42.38 366 ASP A CA 1
ATOM 2914 C C . ASP A 1 366 ? 13.481 -23.026 9.049 1.00 42.38 366 ASP A C 1
ATOM 2916 O O . ASP A 1 366 ? 13.857 -21.856 9.010 1.00 42.38 366 ASP A O 1
ATOM 2920 N N . ASP A 1 367 ? 14.286 -24.048 8.726 1.00 42.22 367 ASP A N 1
ATOM 2921 C CA . ASP A 1 367 ? 15.666 -23.961 8.202 1.00 42.22 367 ASP A CA 1
ATOM 2922 C C . ASP A 1 367 ? 15.694 -23.439 6.742 1.00 42.22 367 ASP A C 1
ATOM 2924 O O . ASP A 1 367 ? 16.476 -23.861 5.885 1.00 42.22 367 ASP A O 1
ATOM 2928 N N . ALA A 1 368 ? 14.765 -22.534 6.427 1.00 48.69 368 ALA A N 1
ATOM 2929 C CA . ALA A 1 368 ? 14.723 -21.781 5.194 1.00 48.69 368 ALA A CA 1
ATOM 2930 C C . ALA A 1 368 ? 15.827 -20.710 5.240 1.00 48.69 368 ALA A C 1
ATOM 2932 O O . ALA A 1 368 ? 15.897 -19.939 6.202 1.00 48.69 368 ALA A O 1
ATOM 2933 N N . PRO A 1 369 ? 16.690 -20.609 4.211 1.00 52.38 369 PRO A N 1
ATOM 2934 C CA . PRO A 1 369 ? 17.710 -19.570 4.182 1.00 52.38 369 PRO A CA 1
ATOM 2935 C C . PRO A 1 369 ? 17.047 -18.184 4.245 1.00 52.38 369 PRO A C 1
ATOM 2937 O O . PRO A 1 369 ? 15.982 -17.995 3.641 1.00 52.38 369 PRO A O 1
ATOM 2940 N N . PRO A 1 370 ? 17.665 -17.205 4.937 1.00 62.03 370 PRO A N 1
ATOM 2941 C CA . PRO A 1 370 ? 17.086 -15.878 5.114 1.00 62.03 370 PRO A CA 1
ATOM 2942 C C . PRO A 1 370 ? 16.709 -15.275 3.754 1.00 62.03 370 PRO A C 1
ATOM 2944 O O . PRO A 1 370 ? 17.459 -15.445 2.787 1.00 62.03 370 PRO A O 1
ATOM 2947 N N . PRO A 1 371 ? 15.559 -14.585 3.635 1.00 70.25 371 PRO A N 1
ATOM 2948 C CA . PRO A 1 371 ? 15.055 -14.123 2.350 1.00 70.25 371 PRO A CA 1
ATOM 2949 C C . PRO A 1 371 ? 15.957 -13.024 1.781 1.00 70.25 371 PRO A C 1
ATOM 2951 O O . PRO A 1 371 ? 15.790 -11.847 2.087 1.00 70.25 371 PRO A O 1
ATOM 2954 N N . VAL A 1 372 ? 16.899 -13.414 0.920 1.00 75.69 372 VAL A N 1
ATOM 2955 C CA . VAL A 1 372 ? 17.745 -12.487 0.165 1.00 75.69 372 VAL A CA 1
ATOM 2956 C C . VAL A 1 372 ? 16.988 -12.011 -1.073 1.00 75.69 372 VAL A C 1
ATOM 2958 O O . VAL A 1 372 ? 16.566 -12.817 -1.905 1.00 75.69 372 VAL A O 1
ATOM 2961 N N . TYR A 1 373 ? 16.825 -10.696 -1.220 1.00 78.12 373 TYR A N 1
ATOM 2962 C CA . TYR A 1 373 ? 16.420 -10.106 -2.493 1.00 78.12 373 TYR A CA 1
ATOM 2963 C C . TYR A 1 373 ? 17.619 -10.051 -3.440 1.00 78.12 373 TYR A C 1
ATOM 2965 O O . TYR A 1 373 ? 18.510 -9.213 -3.292 1.00 78.12 373 TYR A O 1
ATOM 2973 N N . GLU A 1 374 ? 17.627 -10.948 -4.423 1.00 77.75 374 GLU A N 1
ATOM 2974 C CA . GLU A 1 374 ? 18.574 -10.898 -5.530 1.00 77.75 374 GLU A CA 1
ATOM 2975 C C . GLU A 1 374 ? 18.023 -9.954 -6.621 1.00 77.75 374 GLU A C 1
ATOM 2977 O O . GLU A 1 374 ? 16.899 -10.157 -7.097 1.00 77.75 374 GLU A O 1
ATOM 2982 N N . PRO A 1 375 ? 18.761 -8.896 -7.014 1.00 70.50 375 PRO A N 1
ATOM 2983 C CA . PRO A 1 375 ? 18.356 -8.040 -8.125 1.00 70.50 375 PRO A CA 1
ATOM 2984 C C . PRO A 1 375 ? 18.375 -8.829 -9.448 1.00 70.50 375 PRO A C 1
ATOM 2986 O O . PRO A 1 375 ? 19.072 -9.841 -9.552 1.00 70.50 375 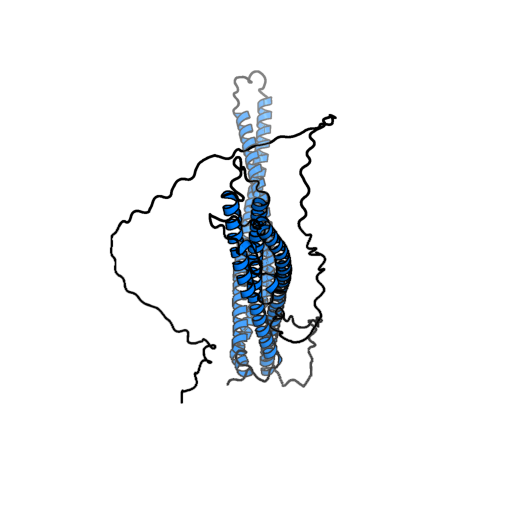PRO A O 1
ATOM 2989 N N . PRO A 1 376 ? 17.653 -8.383 -10.496 1.00 69.81 376 PRO A N 1
ATOM 2990 C CA . PRO A 1 376 ? 17.772 -8.996 -11.818 1.00 69.81 376 PRO A CA 1
ATOM 2991 C C . PRO A 1 376 ? 19.244 -9.009 -12.274 1.00 69.81 376 PRO A C 1
ATOM 2993 O O . PRO A 1 376 ? 19.976 -8.056 -11.992 1.00 69.81 376 PRO A O 1
ATOM 2996 N N . PRO A 1 377 ? 19.698 -10.052 -12.993 1.00 69.00 377 PRO A N 1
ATOM 2997 C CA . PRO A 1 377 ? 21.086 -10.143 -13.423 1.00 69.00 377 PRO A CA 1
ATOM 2998 C C . PRO A 1 377 ? 21.425 -8.978 -14.358 1.00 69.00 377 PRO A C 1
ATOM 3000 O O . PRO A 1 377 ? 20.880 -8.875 -15.460 1.00 69.00 377 PRO A O 1
ATOM 3003 N N . ASN A 1 378 ? 22.344 -8.111 -13.926 1.00 51.78 378 ASN A N 1
ATOM 3004 C CA . ASN A 1 378 ? 22.835 -7.010 -14.748 1.00 51.78 378 ASN A CA 1
ATOM 3005 C C . ASN A 1 378 ? 23.422 -7.572 -16.049 1.00 51.78 378 ASN A C 1
ATOM 3007 O O . ASN A 1 378 ? 24.343 -8.390 -16.030 1.00 51.78 378 ASN A O 1
ATOM 3011 N N . SER A 1 379 ? 22.942 -7.089 -17.193 1.00 51.38 379 SER A N 1
ATOM 3012 C CA . SER A 1 379 ? 23.401 -7.510 -18.523 1.00 51.38 379 SER A CA 1
ATOM 3013 C C . SER A 1 379 ? 24.806 -7.004 -18.899 1.00 51.38 379 SER A C 1
ATOM 3015 O O . SER A 1 379 ? 25.202 -7.096 -20.058 1.00 51.38 379 SER A O 1
ATOM 3017 N N . ASP A 1 380 ? 25.577 -6.506 -17.928 1.00 44.44 380 ASP A N 1
ATOM 3018 C CA . ASP A 1 380 ? 26.966 -6.050 -18.079 1.00 44.44 380 ASP A CA 1
ATOM 3019 C C . ASP A 1 380 ? 27.978 -7.206 -18.198 1.00 44.44 380 ASP A C 1
ATOM 3021 O O . ASP A 1 380 ? 29.183 -6.976 -18.337 1.00 44.44 380 ASP A O 1
ATOM 3025 N N . TYR A 1 381 ? 27.509 -8.460 -18.203 1.00 42.72 381 TYR A N 1
ATOM 3026 C CA . TYR A 1 381 ? 28.314 -9.634 -18.540 1.00 42.72 381 TYR A CA 1
ATOM 3027 C C . TYR A 1 381 ? 28.698 -9.657 -20.028 1.00 42.72 381 TYR A C 1
ATOM 3029 O O . TYR A 1 381 ? 28.257 -10.494 -20.816 1.00 42.72 381 TYR A O 1
ATOM 3037 N N . ASN A 1 382 ? 29.652 -8.796 -20.387 1.00 41.47 382 ASN A N 1
ATOM 3038 C CA . ASN A 1 382 ? 30.573 -9.007 -21.500 1.00 41.47 382 ASN A CA 1
ATOM 3039 C C . ASN A 1 382 ? 31.525 -10.171 -21.152 1.00 41.47 382 ASN A C 1
ATOM 3041 O O . ASN A 1 382 ? 32.731 -10.003 -20.968 1.00 41.47 382 ASN A O 1
ATOM 3045 N N . THR A 1 383 ? 30.957 -11.359 -20.942 1.00 41.22 383 THR A N 1
ATOM 3046 C CA . THR A 1 383 ? 31.661 -12.542 -20.450 1.00 41.22 383 THR A CA 1
ATOM 3047 C C . THR A 1 383 ? 31.378 -13.709 -21.375 1.00 41.22 383 THR A C 1
ATOM 3049 O O . THR A 1 383 ? 30.313 -14.309 -21.355 1.00 41.22 383 THR A O 1
ATOM 3052 N N . ASN A 1 384 ? 32.404 -13.956 -22.184 1.00 41.53 384 ASN A N 1
ATOM 3053 C CA . ASN A 1 384 ? 32.697 -14.927 -23.242 1.00 41.53 384 ASN A CA 1
ATOM 3054 C C . ASN A 1 384 ? 32.103 -16.364 -23.212 1.00 41.53 384 ASN A C 1
ATOM 3056 O O . ASN A 1 384 ? 32.696 -17.268 -23.802 1.00 41.53 384 ASN A O 1
ATOM 3060 N N . HIS A 1 385 ? 30.957 -16.626 -22.583 1.00 38.56 385 HIS A N 1
ATOM 3061 C CA . HIS A 1 385 ? 30.231 -17.881 -22.754 1.00 38.56 385 HIS A CA 1
ATOM 3062 C C . HIS A 1 385 ? 29.334 -17.821 -23.991 1.00 38.56 385 HIS A C 1
ATOM 3064 O O . HIS A 1 385 ? 28.200 -17.350 -23.957 1.00 38.56 385 HIS A O 1
ATOM 3070 N N . GLN A 1 386 ? 29.849 -18.385 -25.086 1.00 39.19 386 GLN A N 1
ATOM 3071 C CA . GLN A 1 386 ? 29.044 -18.842 -26.215 1.00 39.19 386 GLN A CA 1
ATOM 3072 C C . GLN A 1 386 ? 28.095 -19.968 -25.767 1.00 39.19 386 GLN A C 1
ATOM 3074 O O . GLN A 1 386 ? 28.349 -21.147 -26.004 1.00 39.19 386 GLN A O 1
ATOM 3079 N N . GLN A 1 387 ? 26.966 -19.613 -25.156 1.00 37.94 387 GLN A N 1
ATOM 3080 C CA . GLN A 1 387 ? 25.750 -20.383 -25.389 1.00 37.94 387 GLN A CA 1
ATOM 3081 C C . GLN A 1 387 ? 25.218 -19.955 -26.754 1.00 37.94 387 GLN A C 1
ATOM 3083 O O . GLN A 1 387 ? 24.965 -18.773 -26.991 1.00 37.94 387 GLN A O 1
ATOM 3088 N N . ALA A 1 388 ? 25.122 -20.912 -27.679 1.00 40.09 388 ALA A N 1
ATOM 3089 C CA . ALA A 1 388 ? 24.560 -20.656 -28.997 1.00 40.09 388 ALA A CA 1
ATOM 3090 C C . ALA A 1 388 ? 23.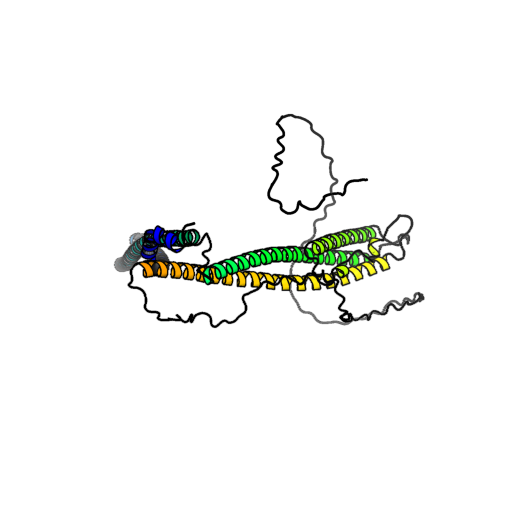135 -20.091 -28.837 1.00 40.09 388 ALA A C 1
ATOM 3092 O O . ALA A 1 388 ? 22.376 -20.610 -28.011 1.00 40.09 388 ALA A O 1
ATOM 3093 N N . PRO A 1 389 ? 22.761 -19.035 -29.582 1.00 38.81 389 PRO A N 1
ATOM 3094 C CA . PRO A 1 389 ? 21.420 -18.481 -29.485 1.00 38.81 389 PRO A CA 1
ATOM 3095 C C . PRO A 1 389 ? 20.393 -19.559 -29.864 1.00 38.81 389 PRO A C 1
ATOM 3097 O O . PRO A 1 389 ? 20.633 -20.299 -30.821 1.00 38.81 389 PRO A O 1
ATOM 3100 N N . PRO A 1 390 ? 19.244 -19.653 -29.168 1.00 36.78 390 PRO A N 1
ATOM 3101 C CA . PRO A 1 390 ? 18.158 -20.505 -29.630 1.00 36.78 390 PRO A CA 1
ATOM 3102 C C . PRO A 1 390 ? 17.728 -20.032 -31.022 1.00 36.78 390 PRO A C 1
ATOM 3104 O O . PRO A 1 390 ? 17.410 -18.855 -31.213 1.00 36.78 390 PRO A O 1
ATOM 3107 N N . GLU A 1 391 ? 17.751 -20.940 -32.000 1.00 33.94 391 GLU A N 1
ATOM 3108 C CA . GLU A 1 391 ? 17.430 -20.620 -33.389 1.00 33.94 391 GLU A CA 1
ATOM 3109 C C . GLU A 1 391 ? 15.999 -20.078 -33.497 1.00 33.94 391 GLU A C 1
ATOM 3111 O O . GLU A 1 391 ? 15.012 -20.795 -33.324 1.00 33.94 391 GLU A O 1
ATOM 3116 N N . VAL A 1 392 ? 15.880 -18.785 -33.802 1.00 37.75 392 VAL A N 1
ATOM 3117 C CA . VAL A 1 392 ? 14.603 -18.186 -34.192 1.00 37.75 392 VAL A CA 1
ATOM 3118 C C . VAL A 1 392 ? 14.248 -18.750 -35.572 1.00 37.75 392 VAL A C 1
ATOM 3120 O O . VAL A 1 392 ? 15.071 -18.607 -36.474 1.00 37.75 392 VAL A O 1
ATOM 3123 N N . PRO A 1 393 ? 13.063 -19.356 -35.792 1.00 30.95 393 PRO A N 1
ATOM 3124 C CA . PRO A 1 393 ? 12.734 -19.975 -37.077 1.00 30.95 393 PRO A CA 1
ATOM 3125 C C . PRO A 1 393 ? 12.723 -18.972 -38.242 1.00 30.95 393 PRO A C 1
ATOM 3127 O O . PRO A 1 393 ? 11.736 -18.272 -38.484 1.00 30.95 393 PRO A O 1
ATOM 3130 N N . THR A 1 394 ? 13.819 -18.916 -38.998 1.00 38.34 394 THR A N 1
ATOM 3131 C CA . THR A 1 394 ? 13.988 -18.060 -40.182 1.00 38.34 394 THR A CA 1
ATOM 3132 C C . THR A 1 394 ? 13.385 -18.710 -41.431 1.00 38.34 394 THR A C 1
ATOM 3134 O O . THR A 1 394 ? 14.057 -18.955 -42.428 1.00 38.34 394 THR A O 1
ATOM 3137 N N . THR A 1 395 ? 12.077 -18.970 -41.407 1.00 39.06 395 THR A N 1
ATOM 3138 C CA . THR A 1 395 ? 11.303 -19.438 -42.572 1.00 39.06 395 THR A CA 1
ATOM 3139 C C . THR A 1 395 ? 10.415 -18.336 -43.147 1.00 39.06 395 THR A C 1
ATOM 3141 O O . THR A 1 395 ? 9.194 -18.446 -43.222 1.00 39.06 395 THR A O 1
ATOM 3144 N N . ILE A 1 396 ? 11.060 -17.274 -43.634 1.00 41.06 396 ILE A N 1
ATOM 3145 C CA . ILE A 1 396 ? 10.518 -16.440 -44.713 1.00 41.06 396 ILE A CA 1
ATOM 3146 C C . ILE A 1 396 ? 11.598 -16.374 -45.790 1.00 41.06 396 ILE A C 1
ATOM 3148 O O . ILE A 1 396 ? 12.551 -15.604 -45.689 1.00 41.06 396 ILE A O 1
ATOM 3152 N N . GLY A 1 397 ? 11.466 -17.226 -46.807 1.00 33.16 397 GLY A N 1
ATOM 3153 C CA . GLY A 1 397 ? 12.341 -17.186 -47.970 1.00 33.16 397 GLY A CA 1
ATOM 3154 C C . GLY A 1 397 ? 12.088 -15.911 -48.766 1.00 33.16 397 GLY A C 1
ATOM 3155 O O . GLY A 1 397 ? 11.035 -15.770 -49.387 1.00 33.16 397 GLY A O 1
ATOM 3156 N N . SER A 1 398 ? 13.062 -15.003 -48.778 1.00 37.06 398 SER A N 1
ATOM 3157 C CA . SER A 1 398 ? 13.104 -13.866 -49.703 1.00 37.06 398 SER A CA 1
ATOM 3158 C C . SER A 1 398 ? 13.457 -14.349 -51.111 1.00 37.06 398 SER A C 1
ATOM 3160 O O . SER A 1 398 ? 14.534 -14.066 -51.631 1.00 37.06 398 SER A O 1
ATOM 3162 N N . SER A 1 399 ? 12.547 -15.104 -51.726 1.00 36.22 399 SER A N 1
ATOM 3163 C CA . SER A 1 399 ? 12.619 -15.454 -53.141 1.00 36.22 399 SER A CA 1
ATOM 3164 C C . SER A 1 399 ? 12.432 -14.183 -53.962 1.00 36.22 399 SER A C 1
ATOM 3166 O O . SER A 1 399 ? 11.334 -13.633 -54.032 1.00 36.22 399 SER A O 1
ATOM 3168 N N . SER A 1 400 ? 13.505 -13.704 -54.585 1.00 39.41 400 SER A N 1
ATOM 3169 C CA . SER A 1 400 ? 13.464 -12.585 -55.521 1.00 39.41 400 SER A CA 1
ATOM 3170 C C . SER A 1 400 ? 12.769 -13.004 -56.821 1.00 39.41 400 SER A C 1
ATOM 3172 O O . SER A 1 400 ? 13.433 -13.331 -57.806 1.00 39.41 400 SER A O 1
ATOM 3174 N N . THR A 1 401 ? 11.432 -13.014 -56.841 1.00 37.31 401 THR A N 1
ATOM 3175 C CA . THR A 1 401 ? 10.676 -13.158 -58.089 1.00 37.31 401 THR A CA 1
ATOM 3176 C C . THR A 1 401 ? 10.791 -11.885 -58.913 1.00 37.31 401 THR A C 1
ATOM 3178 O O . THR A 1 401 ? 10.163 -10.863 -58.640 1.00 37.31 401 THR A O 1
ATOM 3181 N N . GLN A 1 402 ? 11.640 -12.004 -59.927 1.00 36.41 402 GLN A N 1
ATOM 3182 C CA . GLN A 1 402 ? 11.717 -11.196 -61.133 1.00 36.41 402 GLN A CA 1
ATOM 3183 C C . GLN A 1 402 ? 10.320 -10.760 -61.611 1.00 36.41 402 GLN A C 1
ATOM 3185 O O . GLN A 1 402 ? 9.395 -11.570 -61.669 1.00 36.41 402 GLN A O 1
ATOM 3190 N N . LEU A 1 403 ? 10.173 -9.468 -61.923 1.00 34.88 403 LEU A N 1
ATOM 3191 C CA . LEU A 1 403 ? 8.938 -8.896 -62.456 1.00 34.88 403 LEU A CA 1
ATOM 3192 C C . LEU A 1 403 ? 8.656 -9.477 -63.843 1.00 34.88 403 LEU A C 1
ATOM 3194 O O . LEU A 1 403 ? 9.375 -9.164 -64.790 1.00 34.88 403 LEU A O 1
ATOM 3198 N N . ASP A 1 404 ? 7.585 -10.255 -63.952 1.00 30.00 404 ASP A N 1
ATOM 3199 C CA . ASP A 1 404 ? 6.981 -10.633 -65.226 1.00 30.00 404 ASP A CA 1
ATOM 3200 C C . ASP A 1 404 ? 5.509 -10.196 -65.207 1.00 30.00 404 ASP A C 1
ATOM 3202 O O . ASP A 1 404 ? 4.811 -10.379 -64.205 1.00 30.00 404 ASP A O 1
ATOM 3206 N N . ILE A 1 405 ? 5.058 -9.529 -66.272 1.00 43.25 405 ILE A N 1
ATOM 3207 C CA . ILE A 1 405 ? 3.773 -8.810 -66.314 1.00 43.25 405 ILE A CA 1
ATOM 3208 C C . ILE A 1 405 ? 2.770 -9.600 -67.167 1.00 43.25 405 ILE A C 1
ATOM 3210 O O . ILE A 1 405 ? 2.887 -9.589 -68.394 1.00 43.25 405 ILE A O 1
ATOM 3214 N N . PRO A 1 406 ? 1.726 -10.215 -66.580 1.00 40.06 406 PRO A N 1
ATOM 3215 C CA . PRO A 1 406 ? 0.639 -10.793 -67.355 1.00 40.06 406 PRO A CA 1
ATOM 3216 C C . PRO A 1 406 ? -0.472 -9.762 -67.616 1.00 40.06 406 PRO A C 1
ATOM 3218 O O . PRO A 1 406 ? -1.241 -9.387 -66.735 1.00 40.06 406 PRO A O 1
ATOM 3221 N N . HIS A 1 407 ? -0.508 -9.320 -68.871 1.00 35.59 407 HIS A N 1
ATOM 3222 C CA . HIS A 1 407 ? -1.675 -9.023 -69.713 1.00 35.59 407 HIS A CA 1
ATOM 3223 C C . HIS A 1 407 ? -3.079 -8.975 -69.055 1.00 35.59 407 HIS A C 1
ATOM 3225 O O . HIS A 1 407 ? -3.538 -9.940 -68.446 1.00 35.59 407 HIS A O 1
ATOM 3231 N N . LEU A 1 408 ? -3.841 -7.904 -69.333 1.00 40.81 408 LEU A N 1
ATOM 3232 C CA . LEU A 1 408 ? -5.283 -7.830 -69.044 1.00 40.81 408 LEU A CA 1
ATOM 3233 C C . LEU A 1 408 ? -6.056 -9.013 -69.647 1.00 40.81 408 LEU A C 1
ATOM 3235 O O . LEU A 1 408 ? -5.949 -9.257 -70.850 1.00 40.81 408 LEU A O 1
ATOM 3239 N N . GLN A 1 409 ? -6.976 -9.604 -68.882 1.00 31.86 409 GLN A N 1
ATOM 3240 C CA . GLN A 1 409 ? -8.157 -10.241 -69.465 1.00 31.86 409 GLN A CA 1
ATOM 3241 C C . GLN A 1 409 ? -9.371 -10.140 -68.531 1.00 31.86 409 GLN A C 1
ATOM 3243 O O . GLN A 1 409 ? -9.394 -10.697 -67.438 1.00 31.86 409 GLN A O 1
ATOM 3248 N N . VAL A 1 410 ? -10.385 -9.400 -68.984 1.00 40.84 410 VAL A N 1
ATOM 3249 C CA . VAL A 1 410 ? -11.702 -9.284 -68.341 1.00 40.84 410 VAL A CA 1
ATOM 3250 C C . VAL A 1 410 ? -12.612 -10.385 -68.885 1.00 40.84 410 VAL A C 1
ATOM 3252 O O . VAL A 1 410 ? -12.660 -10.583 -70.100 1.00 40.84 410 VAL A O 1
ATOM 3255 N N . PRO A 1 411 ? -13.393 -11.041 -68.016 1.00 40.00 411 PRO A N 1
ATOM 3256 C CA . PRO A 1 411 ? -14.780 -11.341 -68.363 1.00 40.00 411 PRO A CA 1
ATOM 3257 C C . PRO A 1 411 ? -15.762 -10.889 -67.271 1.00 40.00 411 PRO A C 1
ATOM 3259 O O . PRO A 1 411 ? -15.575 -11.153 -66.085 1.00 40.00 411 PRO A O 1
ATOM 3262 N N . SER A 1 412 ? -16.846 -10.247 -67.707 1.00 36.41 412 SER A N 1
ATOM 3263 C CA . SER A 1 412 ? -18.030 -9.939 -66.889 1.00 36.41 412 SER A CA 1
ATOM 3264 C C . SER A 1 412 ? -19.113 -11.035 -67.089 1.00 36.41 412 SER A C 1
ATOM 3266 O O . SER A 1 412 ? -18.785 -12.116 -67.576 1.00 36.41 412 SER A O 1
ATOM 3268 N N . PRO A 1 413 ? -20.370 -10.876 -66.634 1.00 53.91 413 PRO A N 1
ATOM 3269 C CA . PRO A 1 413 ? -20.839 -11.557 -65.433 1.00 53.91 413 PRO A CA 1
ATOM 3270 C C . PRO A 1 413 ? -21.950 -12.589 -65.699 1.00 53.91 413 PRO A C 1
ATOM 3272 O O . PRO A 1 413 ? -22.693 -12.485 -66.673 1.00 53.91 413 PRO A O 1
ATOM 3275 N N . THR A 1 414 ? -22.166 -13.509 -64.755 1.00 36.44 414 THR A N 1
ATOM 3276 C CA . THR A 1 414 ? -23.379 -14.344 -64.716 1.00 36.44 414 THR A CA 1
ATOM 3277 C C . THR A 1 414 ? -24.039 -14.333 -63.341 1.00 36.44 414 THR A C 1
ATOM 3279 O O . THR A 1 414 ? -23.507 -14.856 -62.365 1.00 36.44 414 THR A O 1
ATOM 3282 N N . THR A 1 415 ? -25.243 -13.761 -63.315 1.00 37.72 415 THR A N 1
ATOM 3283 C CA . THR A 1 415 ? -26.375 -14.126 -62.443 1.00 37.72 415 THR A CA 1
ATOM 3284 C C . THR A 1 415 ? -26.558 -15.657 -62.402 1.00 37.72 415 THR A C 1
ATOM 3286 O O . THR A 1 415 ? -26.320 -16.305 -63.417 1.00 37.72 415 THR A O 1
ATOM 3289 N N . ASP A 1 416 ? -26.993 -16.301 -61.312 1.00 31.61 416 ASP A N 1
ATOM 3290 C CA . ASP A 1 416 ? -28.399 -16.256 -60.881 1.00 31.61 416 ASP A CA 1
ATOM 3291 C C . ASP A 1 416 ? -28.668 -16.787 -59.439 1.00 31.61 416 ASP A C 1
ATOM 3293 O O . ASP A 1 416 ? -27.899 -17.539 -58.849 1.00 31.61 416 ASP A O 1
ATOM 3297 N N . SER A 1 417 ? -29.810 -16.328 -58.927 1.00 33.62 417 SER A N 1
ATOM 3298 C CA . SER A 1 417 ? -30.641 -16.550 -57.730 1.00 33.62 417 SER A CA 1
ATOM 3299 C C . SER A 1 417 ? -30.559 -17.804 -56.828 1.00 33.62 417 SER A C 1
ATOM 3301 O O . SER A 1 417 ? -30.488 -18.941 -57.279 1.00 33.62 417 SER A O 1
ATOM 3303 N N . GLY A 1 418 ? -30.891 -17.576 -55.540 1.00 33.41 418 GLY A N 1
ATOM 3304 C CA . GLY A 1 418 ? -31.593 -18.539 -54.656 1.00 33.41 418 GLY A CA 1
ATOM 3305 C C . GLY A 1 418 ? -31.238 -18.411 -53.159 1.00 33.41 418 GLY A C 1
ATOM 3306 O O . GLY A 1 418 ? -30.227 -18.945 -52.734 1.00 33.41 418 GLY A O 1
ATOM 3307 N N . ARG A 1 419 ? -31.929 -17.597 -52.333 1.00 35.34 419 ARG A N 1
ATOM 3308 C CA . ARG A 1 419 ? -33.118 -17.957 -51.497 1.00 35.34 419 ARG A CA 1
ATOM 3309 C C . ARG A 1 419 ? -32.935 -19.237 -50.652 1.00 35.34 419 ARG A C 1
ATOM 3311 O O . ARG A 1 419 ? -32.611 -20.265 -51.215 1.00 35.34 419 ARG A O 1
ATOM 3318 N N . HIS A 1 420 ? -33.235 -19.323 -49.350 1.00 32.72 420 HIS A N 1
ATOM 3319 C CA . HIS A 1 420 ? -33.771 -18.428 -48.301 1.00 32.72 420 HIS A CA 1
ATOM 3320 C C . HIS A 1 420 ? -33.234 -18.955 -46.938 1.00 32.72 420 HIS A C 1
ATOM 3322 O O . HIS A 1 420 ? -32.883 -20.124 -46.847 1.00 32.72 420 HIS A O 1
ATOM 3328 N N . LEU A 1 421 ? -33.170 -18.166 -45.857 1.00 36.62 421 LEU A N 1
ATOM 3329 C CA . LEU A 1 421 ? -34.188 -18.200 -44.786 1.00 36.62 421 LEU A CA 1
ATOM 3330 C C . LEU A 1 421 ? -34.035 -17.018 -43.809 1.00 36.62 421 LEU A C 1
ATOM 3332 O O . LEU A 1 421 ? -32.941 -16.514 -43.575 1.00 36.62 421 LEU A O 1
ATOM 3336 N N . ARG A 1 422 ? -35.169 -16.575 -43.253 1.00 34.31 422 ARG A N 1
ATOM 3337 C CA . ARG A 1 422 ? -35.303 -15.465 -42.293 1.00 34.31 422 ARG A CA 1
ATOM 3338 C C . ARG A 1 422 ? -35.456 -15.992 -40.863 1.00 34.31 422 ARG A C 1
ATOM 3340 O O . ARG A 1 422 ? -36.195 -16.953 -40.703 1.00 34.31 422 ARG A O 1
ATOM 3347 N N . THR A 1 423 ? -34.951 -15.234 -39.885 1.00 35.38 423 THR A N 1
ATOM 3348 C CA . THR A 1 423 ? -35.623 -14.771 -38.634 1.00 35.38 423 THR A CA 1
ATOM 3349 C C . THR A 1 423 ? -34.665 -13.765 -37.961 1.00 35.38 423 THR A C 1
ATOM 3351 O O . THR A 1 423 ? -33.495 -14.086 -37.814 1.00 35.38 423 THR A O 1
ATOM 3354 N N . ALA A 1 424 ? -35.001 -12.474 -37.793 1.00 35.00 424 ALA A N 1
ATOM 3355 C CA . ALA A 1 424 ? -35.807 -11.888 -36.697 1.00 35.00 424 ALA A CA 1
ATOM 3356 C C . ALA A 1 424 ? -35.122 -12.046 -35.315 1.00 35.00 424 ALA A C 1
ATOM 3358 O O . ALA A 1 424 ? -34.813 -13.174 -34.956 1.00 35.00 424 ALA A O 1
ATOM 3359 N N . SER A 1 425 ? -34.854 -11.036 -34.469 1.00 33.12 425 SER A N 1
ATOM 3360 C CA . SER A 1 425 ? -35.025 -9.553 -34.439 1.00 33.12 425 SER A CA 1
ATOM 3361 C C . SER A 1 425 ? -33.954 -9.002 -33.445 1.00 33.12 425 SER A C 1
ATOM 3363 O O . SER A 1 425 ? -33.408 -9.806 -32.701 1.00 33.12 425 SER A O 1
ATOM 3365 N N . GLN A 1 426 ? -33.518 -7.736 -33.342 1.00 35.00 426 GLN A N 1
ATOM 3366 C CA . GLN A 1 426 ? -34.158 -6.454 -32.953 1.00 35.00 426 GLN A CA 1
ATOM 3367 C C . GLN A 1 426 ? -33.080 -5.342 -33.186 1.00 35.00 426 GLN A C 1
ATOM 3369 O O . GLN A 1 426 ? -31.894 -5.636 -33.073 1.00 35.00 426 GLN A O 1
ATOM 3374 N N . SER A 1 427 ? -33.369 -4.133 -33.694 1.00 32.12 427 SER A N 1
ATOM 3375 C CA . SER A 1 427 ? -33.733 -2.907 -32.932 1.00 32.12 427 SER A CA 1
ATOM 3376 C C . SER A 1 427 ? -32.924 -2.701 -31.635 1.00 32.12 427 SER A C 1
ATOM 3378 O O . SER A 1 427 ? -32.964 -3.570 -30.777 1.00 32.12 427 SER A O 1
ATOM 3380 N N . SER A 1 428 ? -32.219 -1.600 -31.355 1.00 32.94 428 SER A N 1
ATOM 3381 C CA . SER A 1 428 ? -31.942 -0.325 -32.060 1.00 32.94 428 SER A CA 1
ATOM 3382 C C . SER A 1 428 ? -30.566 0.200 -31.547 1.00 32.94 428 SER A C 1
ATOM 3384 O O . SER A 1 428 ? -29.945 -0.478 -30.734 1.00 32.94 428 SER A O 1
ATOM 3386 N N . SER A 1 429 ? -29.955 1.329 -31.935 1.00 34.94 429 SER A N 1
ATOM 3387 C CA . SER A 1 429 ? -30.390 2.569 -32.611 1.00 34.94 429 SER A CA 1
ATOM 3388 C C . SER A 1 429 ? -29.248 3.157 -33.472 1.00 34.94 429 SER A C 1
ATOM 3390 O O . SER A 1 429 ? -28.160 2.592 -33.531 1.00 34.94 429 SER A O 1
ATOM 3392 N N . ILE A 1 430 ? -29.474 4.314 -34.110 1.00 33.97 430 ILE A N 1
ATOM 3393 C CA . ILE A 1 430 ? -28.477 5.074 -34.887 1.00 33.97 430 ILE A CA 1
ATOM 3394 C C . ILE A 1 430 ? -28.353 6.485 -34.295 1.00 33.97 430 ILE A C 1
ATOM 3396 O O . ILE A 1 430 ? -29.368 7.161 -34.136 1.00 33.97 430 ILE A O 1
ATOM 3400 N N . THR A 1 431 ? -27.126 6.951 -34.044 1.00 40.81 431 THR A N 1
ATOM 3401 C CA . THR A 1 431 ? -26.831 8.363 -33.739 1.00 40.81 431 THR A CA 1
ATOM 3402 C C . THR A 1 431 ? -25.938 8.921 -34.844 1.00 40.81 431 THR A C 1
ATOM 3404 O O . THR A 1 431 ? -24.850 8.400 -35.082 1.00 40.81 431 THR A O 1
ATOM 3407 N N . ALA A 1 432 ? -26.409 9.953 -35.544 1.00 43.06 432 ALA A N 1
ATOM 3408 C CA . ALA A 1 432 ? -25.670 10.594 -36.630 1.00 43.06 432 ALA A CA 1
ATOM 3409 C C . ALA A 1 432 ? -24.548 11.520 -36.102 1.00 43.06 432 ALA A C 1
ATOM 3411 O O . ALA A 1 432 ? -24.690 12.078 -35.011 1.00 43.06 432 ALA A O 1
ATOM 3412 N N . PRO A 1 433 ? -23.455 11.725 -36.862 1.00 47.59 433 PRO A N 1
ATOM 3413 C CA . PRO A 1 433 ? -22.418 12.694 -36.519 1.00 47.59 433 PRO A CA 1
ATOM 3414 C C . PRO A 1 433 ? -22.830 14.126 -36.921 1.00 47.59 433 PRO A C 1
ATOM 3416 O O . PRO A 1 433 ? -23.454 14.305 -37.971 1.00 47.59 433 PRO A O 1
ATOM 3419 N N . PRO A 1 434 ? -22.456 15.167 -36.155 1.00 50.34 434 PRO A N 1
ATOM 3420 C CA . PRO A 1 434 ? -22.633 16.551 -36.581 1.00 50.34 434 PRO A CA 1
ATOM 3421 C C . PRO A 1 434 ? -21.543 16.971 -37.582 1.00 50.34 434 PRO A C 1
ATOM 3423 O O . PRO A 1 434 ? -20.350 16.817 -37.317 1.00 50.34 434 PRO A O 1
ATOM 3426 N N . LEU A 1 435 ? -21.950 17.554 -38.714 1.00 40.62 435 LEU A N 1
ATOM 3427 C CA . LEU A 1 435 ? -21.054 18.308 -39.596 1.00 40.62 435 LEU A CA 1
ATOM 3428 C C . LEU A 1 435 ? -20.837 19.714 -39.025 1.00 40.62 435 LEU A C 1
ATOM 3430 O O . LEU A 1 435 ? -21.802 20.463 -38.919 1.00 40.62 435 LEU A O 1
ATOM 3434 N N . HIS A 1 436 ? -19.587 20.114 -38.787 1.00 43.75 436 HIS A N 1
ATOM 3435 C CA . HIS A 1 436 ? -19.174 21.523 -38.809 1.00 43.75 436 HIS A CA 1
ATOM 3436 C C . HIS A 1 436 ? -17.714 21.643 -39.296 1.00 43.75 436 HIS A C 1
ATOM 3438 O O . HIS A 1 436 ? -16.894 20.793 -38.944 1.00 43.75 436 HIS A O 1
ATOM 3444 N N . PRO A 1 437 ? -17.378 22.659 -40.116 1.00 46.78 437 PRO A N 1
ATOM 3445 C CA . PRO A 1 437 ? -16.014 22.892 -40.595 1.00 46.78 437 PRO A CA 1
ATOM 3446 C C . PRO A 1 437 ? -15.125 23.572 -39.528 1.00 46.78 437 PRO A C 1
ATOM 3448 O O . PRO A 1 437 ? -15.655 24.156 -38.578 1.00 46.78 437 PRO A O 1
ATOM 3451 N N . PRO A 1 438 ? -13.785 23.540 -39.672 1.00 42.66 438 PRO A N 1
ATOM 3452 C CA . PRO A 1 438 ? -12.865 24.180 -38.729 1.00 42.66 438 PRO A CA 1
ATOM 3453 C C . PRO A 1 438 ? -12.914 25.713 -38.820 1.00 42.66 438 PRO A C 1
ATOM 3455 O O . PRO A 1 438 ? -12.962 26.264 -39.918 1.00 42.66 438 PRO A O 1
ATOM 3458 N N . GLN A 1 439 ? -12.832 26.402 -37.678 1.00 42.72 439 GLN A N 1
ATOM 3459 C CA . GLN A 1 439 ? -12.557 27.844 -37.630 1.00 42.72 439 GLN A CA 1
ATOM 3460 C C . GLN A 1 439 ? -11.045 28.111 -37.623 1.00 42.72 439 GLN A C 1
ATOM 3462 O O . GLN A 1 439 ? -10.278 27.370 -37.004 1.00 42.72 439 GLN A O 1
ATOM 3467 N N . GLU A 1 440 ? -10.627 29.193 -38.280 1.00 43.66 440 GLU A N 1
ATOM 3468 C CA . GLU A 1 440 ? -9.245 29.682 -38.264 1.00 43.66 440 GLU A CA 1
ATOM 3469 C C . GLU A 1 440 ? -8.855 30.286 -36.897 1.00 43.66 440 GLU A C 1
ATOM 3471 O O . GLU A 1 440 ? -9.702 30.873 -36.215 1.00 43.66 440 GLU A O 1
ATOM 3476 N N . PRO A 1 441 ? -7.576 30.197 -36.485 1.00 43.91 441 PRO A N 1
ATOM 3477 C CA . PRO A 1 441 ? -7.097 30.809 -35.250 1.00 43.91 441 PRO A CA 1
ATOM 3478 C C . PRO A 1 441 ? -6.808 32.311 -35.421 1.00 43.91 441 PRO A C 1
ATOM 3480 O O . PRO A 1 441 ? -5.929 32.713 -36.182 1.00 43.91 441 PRO A O 1
ATOM 3483 N N . THR A 1 442 ? -7.490 33.152 -34.643 1.00 50.56 442 THR A N 1
ATOM 3484 C CA . THR A 1 442 ? -7.170 34.585 -34.516 1.00 50.56 442 THR A CA 1
ATOM 3485 C C . THR A 1 442 ? -5.862 34.818 -33.742 1.00 50.56 442 THR A C 1
ATOM 3487 O O . THR A 1 442 ? -5.639 34.145 -32.731 1.00 50.56 442 THR A O 1
ATOM 3490 N N . PRO A 1 443 ? -5.020 35.795 -34.133 1.00 49.94 443 PRO A N 1
ATOM 3491 C CA . PRO A 1 443 ? -3.785 36.116 -33.417 1.00 49.94 443 PRO A CA 1
ATOM 3492 C C . PRO A 1 443 ? -4.056 36.852 -32.087 1.00 49.94 443 PRO A C 1
ATOM 3494 O O . PRO A 1 443 ? -5.021 37.615 -31.997 1.00 49.94 443 PRO A O 1
ATOM 3497 N N . PRO A 1 444 ? -3.204 36.685 -31.056 1.00 49.62 444 PRO A N 1
ATOM 3498 C CA . PRO A 1 444 ? -3.332 37.424 -29.804 1.00 49.62 444 PRO A CA 1
ATOM 3499 C C . PRO A 1 444 ? -2.835 38.870 -29.946 1.00 49.62 444 PRO A C 1
ATOM 3501 O O . PRO A 1 444 ? -1.679 39.119 -30.290 1.00 49.62 444 PRO A O 1
ATOM 3504 N N . THR A 1 445 ? -3.702 39.831 -29.628 1.00 39.59 445 THR A N 1
ATOM 3505 C CA . THR A 1 445 ? -3.360 41.259 -29.581 1.00 39.59 445 THR A CA 1
ATOM 3506 C C . THR A 1 445 ? -2.502 41.583 -28.358 1.00 39.59 445 THR A C 1
ATOM 3508 O O . THR A 1 445 ? -2.878 41.295 -27.221 1.00 39.59 445 THR A O 1
ATOM 3511 N N . SER A 1 446 ? -1.373 42.250 -28.583 1.00 38.44 446 SER A N 1
ATOM 3512 C CA . SER A 1 446 ? -0.510 42.796 -27.534 1.00 38.44 446 SER A CA 1
ATOM 3513 C C . SER A 1 446 ? -1.226 43.885 -26.729 1.00 38.44 446 SER A C 1
ATOM 3515 O O . SER A 1 446 ? -1.712 44.850 -27.316 1.00 38.44 446 SER A O 1
ATOM 3517 N N . THR A 1 447 ? -1.200 43.808 -25.394 1.00 35.84 447 THR A N 1
ATOM 3518 C CA . THR A 1 447 ? -1.463 44.988 -24.549 1.00 35.84 447 THR A CA 1
ATOM 3519 C C . THR A 1 447 ? -0.418 45.096 -23.442 1.00 35.84 447 THR A C 1
ATOM 3521 O O . THR A 1 447 ? -0.160 44.143 -22.712 1.00 35.84 447 THR A O 1
ATOM 3524 N N . THR A 1 448 ? 0.222 46.259 -23.382 1.00 35.06 448 THR A N 1
ATOM 3525 C CA . THR A 1 448 ? 1.359 46.607 -22.517 1.00 35.06 448 THR A CA 1
ATOM 3526 C C . THR A 1 448 ? 0.887 47.136 -21.150 1.00 35.06 448 THR A C 1
ATOM 3528 O O . THR A 1 448 ? -0.292 47.441 -20.996 1.00 35.06 448 THR A O 1
ATOM 3531 N N . SER A 1 449 ? 1.834 47.373 -20.225 1.00 32.91 449 SER A N 1
ATOM 3532 C CA . SER A 1 449 ? 1.707 48.009 -18.887 1.00 32.91 449 SER A CA 1
ATOM 3533 C C . SER A 1 449 ? 1.227 47.087 -17.744 1.00 32.91 449 SER A C 1
ATOM 3535 O O . SER A 1 449 ? 0.347 46.264 -17.950 1.00 32.91 449 SER A O 1
ATOM 3537 N N . SER A 1 450 ? 1.779 47.146 -16.521 1.00 34.62 450 SER A N 1
ATOM 3538 C CA . SER A 1 450 ? 2.953 47.900 -16.017 1.00 34.62 450 SER A CA 1
ATOM 3539 C C . SER A 1 450 ? 3.447 47.378 -14.654 1.00 34.62 450 SER A C 1
ATOM 3541 O O . SER A 1 450 ? 2.636 46.945 -13.849 1.00 34.62 450 SER A O 1
ATOM 3543 N N . ASN A 1 451 ? 4.754 47.541 -14.403 1.00 34.19 451 ASN A N 1
ATOM 3544 C CA . ASN A 1 451 ? 5.457 47.731 -13.117 1.00 34.19 451 ASN A CA 1
ATOM 3545 C C . ASN A 1 451 ? 4.998 46.991 -11.840 1.00 34.19 451 ASN A C 1
ATOM 3547 O O . ASN A 1 451 ? 3.992 47.359 -11.239 1.00 34.19 451 ASN A O 1
ATOM 3551 N N . ALA A 1 452 ? 5.909 46.186 -11.277 1.00 34.31 452 ALA A N 1
ATOM 3552 C CA . ALA A 1 452 ? 6.405 46.389 -9.906 1.00 34.31 452 ALA A CA 1
ATOM 3553 C C . ALA A 1 452 ? 7.768 45.695 -9.696 1.00 34.31 452 ALA A C 1
ATOM 3555 O O . ALA A 1 452 ? 7.972 44.571 -10.154 1.00 34.31 452 ALA A O 1
ATOM 3556 N N . ASP A 1 453 ? 8.685 46.359 -8.988 1.00 34.41 453 ASP A N 1
ATOM 3557 C CA . ASP A 1 453 ? 9.928 45.770 -8.476 1.00 34.41 453 ASP A CA 1
ATOM 3558 C C . ASP A 1 453 ? 9.664 44.653 -7.456 1.00 34.41 453 ASP A C 1
ATOM 3560 O O . ASP A 1 453 ? 8.819 44.831 -6.575 1.00 34.41 453 ASP A O 1
ATOM 3564 N N . GLN A 1 454 ? 10.497 43.600 -7.462 1.00 35.84 454 GLN A N 1
ATOM 3565 C CA . GLN A 1 454 ? 11.201 43.175 -6.238 1.00 35.84 454 GLN A CA 1
ATOM 3566 C C . GLN A 1 454 ? 12.318 42.137 -6.469 1.00 35.84 454 GLN A C 1
ATOM 3568 O O . GLN A 1 454 ? 12.085 41.003 -6.873 1.00 35.84 454 GLN A O 1
ATOM 3573 N N . THR A 1 455 ? 13.542 42.566 -6.140 1.00 36.84 455 THR A N 1
ATOM 3574 C CA . THR A 1 455 ? 14.606 41.806 -5.445 1.00 36.84 455 THR A CA 1
ATOM 3575 C C . THR A 1 455 ? 14.769 40.312 -5.753 1.00 36.84 455 THR A C 1
ATOM 3577 O O . THR A 1 455 ? 14.085 39.458 -5.190 1.00 36.84 455 THR A O 1
ATOM 3580 N N . GLY A 1 456 ? 15.803 39.976 -6.528 1.00 38.78 456 GLY A N 1
ATOM 3581 C CA . GLY A 1 456 ? 16.283 38.599 -6.632 1.00 38.78 456 GLY A CA 1
ATOM 3582 C C . GLY A 1 456 ? 17.081 38.155 -5.400 1.00 38.78 456 GLY A C 1
ATOM 3583 O O . GLY A 1 456 ? 18.010 38.841 -4.980 1.00 38.78 456 GLY A O 1
ATOM 3584 N N . HIS A 1 457 ? 16.792 36.952 -4.898 1.00 36.94 457 HIS A N 1
ATOM 3585 C CA . HIS A 1 457 ? 17.691 36.192 -4.029 1.00 36.94 457 HIS A CA 1
ATOM 3586 C C . HIS A 1 457 ? 17.846 34.766 -4.564 1.00 36.94 457 HIS A C 1
ATOM 3588 O O . HIS A 1 457 ? 16.926 33.953 -4.512 1.00 36.94 457 HIS A O 1
ATOM 3594 N N . SER A 1 458 ? 19.034 34.470 -5.095 1.00 32.69 458 SER A N 1
ATOM 3595 C CA . SER A 1 458 ? 19.408 33.129 -5.543 1.00 32.69 458 SER A CA 1
ATOM 3596 C C . SER A 1 458 ? 19.862 32.300 -4.342 1.00 32.69 458 SER A C 1
ATOM 3598 O O . SER A 1 458 ? 21.000 32.424 -3.888 1.00 32.69 458 SER A O 1
ATOM 3600 N N . TYR A 1 459 ? 18.973 31.460 -3.810 1.00 30.98 459 TYR A N 1
ATOM 3601 C CA . TYR A 1 459 ? 19.320 30.500 -2.761 1.00 30.98 459 TYR A CA 1
ATOM 3602 C C . TYR A 1 459 ? 19.967 29.248 -3.364 1.00 30.98 459 TYR A C 1
ATOM 3604 O O . TYR A 1 459 ? 19.345 28.201 -3.514 1.00 30.98 459 TYR A O 1
ATOM 3612 N N . SER A 1 460 ? 21.255 29.367 -3.687 1.00 31.16 460 SER A N 1
ATOM 3613 C CA . SER A 1 460 ? 22.135 28.218 -3.913 1.00 31.16 460 SER A CA 1
ATOM 3614 C C . SER A 1 460 ? 22.740 27.779 -2.578 1.00 31.16 460 SER A C 1
ATOM 3616 O O . SER A 1 460 ? 23.768 28.302 -2.149 1.00 31.16 460 SER A O 1
ATOM 3618 N N . THR A 1 461 ? 22.092 26.839 -1.887 1.00 35.00 461 THR A N 1
ATOM 3619 C CA . THR A 1 461 ? 22.667 26.196 -0.694 1.00 35.00 461 THR A CA 1
ATOM 3620 C C . THR A 1 461 ? 23.556 25.018 -1.111 1.00 35.00 461 THR A C 1
ATOM 3622 O O . THR A 1 461 ? 23.040 24.057 -1.690 1.00 35.00 461 THR A O 1
ATOM 3625 N N . PRO A 1 462 ? 24.872 25.032 -0.824 1.00 39.94 462 PRO A N 1
ATOM 3626 C CA . PRO A 1 462 ? 25.751 23.920 -1.165 1.00 39.94 462 PRO A CA 1
ATOM 3627 C C . PRO A 1 462 ? 25.511 22.736 -0.219 1.00 39.94 462 PRO A C 1
ATOM 3629 O O . PRO A 1 462 ? 25.848 22.790 0.963 1.00 39.94 462 PRO A O 1
ATOM 3632 N N . ASN A 1 463 ? 24.961 21.638 -0.742 1.00 35.62 463 ASN A N 1
ATOM 3633 C CA . ASN A 1 463 ? 24.898 20.373 -0.011 1.00 35.62 463 ASN A CA 1
ATOM 3634 C C . ASN A 1 463 ? 26.318 19.792 0.125 1.00 35.62 463 ASN A C 1
ATOM 3636 O O . ASN A 1 463 ? 26.888 19.293 -0.847 1.00 35.62 463 ASN A O 1
ATOM 3640 N N . MET A 1 464 ? 26.891 19.880 1.328 1.00 39.72 464 MET A N 1
ATOM 3641 C CA . MET A 1 464 ? 28.272 19.470 1.618 1.00 39.72 464 MET A CA 1
ATOM 3642 C C . MET A 1 464 ? 28.464 17.949 1.765 1.00 39.72 464 MET A C 1
ATOM 3644 O O . MET A 1 464 ? 29.601 17.510 1.896 1.00 39.72 464 MET A O 1
ATOM 3648 N N . ASN A 1 465 ? 27.398 17.139 1.707 1.00 43.25 465 ASN A N 1
ATOM 3649 C CA . ASN A 1 465 ? 27.443 15.698 1.997 1.00 43.25 465 ASN A CA 1
ATOM 3650 C C . ASN A 1 465 ? 27.233 14.804 0.755 1.00 43.25 465 ASN A C 1
ATOM 3652 O O . ASN A 1 465 ? 26.504 13.815 0.796 1.00 43.25 465 ASN A O 1
ATOM 3656 N N . ASN A 1 466 ? 27.871 15.144 -0.372 1.00 43.75 466 ASN A N 1
ATOM 3657 C CA . ASN A 1 466 ? 27.876 14.297 -1.572 1.00 43.75 466 ASN A CA 1
ATOM 3658 C C . ASN A 1 466 ? 29.230 13.564 -1.732 1.00 43.75 466 ASN A C 1
ATOM 3660 O O . ASN A 1 466 ? 30.213 14.210 -2.109 1.00 43.75 466 ASN A O 1
ATOM 3664 N N . PRO A 1 467 ? 29.302 12.234 -1.509 1.00 48.50 467 PRO A N 1
ATOM 3665 C CA . PRO A 1 467 ? 30.555 11.476 -1.584 1.00 48.50 467 PRO A CA 1
ATOM 3666 C C . PRO A 1 467 ? 31.088 11.269 -3.017 1.00 48.50 467 PRO A C 1
ATOM 3668 O O . PRO A 1 467 ? 32.216 10.816 -3.189 1.00 48.50 467 PRO A O 1
ATOM 3671 N N . PHE A 1 468 ? 30.330 11.628 -4.060 1.00 44.94 468 PHE A N 1
ATOM 3672 C CA . PHE A 1 468 ? 30.675 11.344 -5.462 1.00 44.94 468 PHE A CA 1
ATOM 3673 C C . PHE A 1 468 ? 31.468 12.453 -6.182 1.00 44.94 468 PHE A C 1
ATOM 3675 O O . PHE A 1 468 ? 31.488 12.494 -7.410 1.00 44.94 468 PHE A O 1
ATOM 3682 N N . ARG A 1 469 ? 32.128 13.373 -5.458 1.00 44.19 469 ARG A N 1
ATOM 3683 C CA . ARG A 1 469 ? 32.895 14.485 -6.072 1.00 44.19 469 ARG A CA 1
ATOM 3684 C C . ARG A 1 469 ? 34.419 14.291 -6.128 1.00 44.19 469 ARG A C 1
ATOM 3686 O O . ARG A 1 469 ? 35.121 15.191 -6.583 1.00 44.19 469 ARG A O 1
ATOM 3693 N N . SER A 1 470 ? 34.921 13.129 -5.715 1.00 43.22 470 SER A N 1
ATOM 3694 C CA . SER A 1 470 ? 36.355 12.850 -5.527 1.00 43.22 470 SER A CA 1
ATOM 3695 C C . SER A 1 470 ? 37.000 12.044 -6.667 1.00 43.22 470 SER A C 1
ATOM 3697 O O . SER A 1 470 ? 37.628 11.022 -6.409 1.00 43.22 470 SER A O 1
ATOM 3699 N N . SER A 1 471 ? 36.871 12.483 -7.926 1.00 44.44 471 SER A N 1
ATOM 3700 C CA . SER A 1 471 ? 37.608 11.875 -9.056 1.00 44.44 471 SER A CA 1
ATOM 3701 C C . SER A 1 471 ? 37.609 12.718 -10.343 1.00 44.44 471 SER A C 1
ATOM 3703 O O . SER A 1 471 ? 37.152 12.278 -11.393 1.00 44.44 471 SER A O 1
ATOM 3705 N N . LEU A 1 472 ? 38.167 13.935 -10.304 1.00 41.28 472 LEU A N 1
ATOM 3706 C CA . LEU A 1 472 ? 38.510 14.686 -11.528 1.00 41.28 472 LEU A CA 1
ATOM 3707 C C . LEU A 1 472 ? 39.712 15.617 -11.299 1.00 41.28 472 LEU A C 1
ATOM 3709 O O . LEU A 1 472 ? 39.617 16.842 -11.334 1.00 41.28 472 LEU A O 1
ATOM 3713 N N . GLN A 1 473 ? 40.868 15.008 -11.036 1.00 42.22 473 GLN A N 1
ATOM 3714 C CA . GLN A 1 473 ? 42.142 15.707 -10.892 1.00 42.22 473 GLN A CA 1
ATOM 3715 C C . GLN A 1 473 ? 42.935 15.556 -12.197 1.00 42.22 473 GLN A C 1
ATOM 3717 O O . GLN A 1 473 ? 43.490 14.495 -12.474 1.00 42.22 473 GLN A O 1
ATOM 3722 N N . LEU A 1 474 ? 42.938 16.603 -13.031 1.00 47.69 474 LEU A N 1
ATOM 3723 C CA . LEU A 1 474 ? 43.764 16.627 -14.241 1.00 47.69 474 LEU A CA 1
ATOM 3724 C C . LEU A 1 474 ? 45.260 16.627 -13.869 1.00 47.69 474 LEU A C 1
ATOM 3726 O O . LEU A 1 474 ? 45.640 17.299 -12.905 1.00 47.69 474 LEU A O 1
ATOM 3730 N N . PRO A 1 475 ? 46.120 15.936 -14.639 1.00 53.34 475 PRO A N 1
ATOM 3731 C CA . PRO A 1 475 ? 47.561 16.004 -14.442 1.00 53.34 475 PRO A CA 1
ATOM 3732 C C . PRO A 1 475 ? 48.104 17.395 -14.821 1.00 53.34 475 PRO A C 1
ATOM 3734 O O . PRO A 1 475 ? 47.546 18.061 -15.702 1.00 53.34 475 PRO A O 1
ATOM 3737 N N . PRO A 1 476 ? 49.205 17.847 -14.193 1.00 52.66 476 PRO A N 1
ATOM 3738 C CA . PRO A 1 476 ? 49.863 19.088 -14.577 1.00 52.66 476 PRO A CA 1
ATOM 3739 C C . PRO A 1 476 ? 50.476 18.959 -15.976 1.00 52.66 476 PRO A C 1
ATOM 3741 O O . PRO A 1 476 ? 51.042 17.924 -16.328 1.00 52.66 476 PRO A O 1
ATOM 3744 N N . LYS A 1 477 ? 50.401 20.038 -16.761 1.00 47.09 477 LYS A N 1
ATOM 3745 C CA . LYS A 1 477 ? 51.189 20.163 -17.992 1.00 47.09 477 LYS A CA 1
ATOM 3746 C C . LYS A 1 477 ? 52.668 20.326 -17.633 1.00 47.09 477 LYS A C 1
ATOM 3748 O O . LYS A 1 477 ? 52.990 21.160 -16.784 1.00 47.09 477 LYS A O 1
ATOM 3753 N N . GLN A 1 478 ? 53.523 19.563 -18.309 1.00 57.22 478 GLN A N 1
ATOM 3754 C CA . GLN A 1 478 ? 54.912 19.940 -18.585 1.00 57.22 478 GLN A CA 1
ATOM 3755 C C . GLN A 1 478 ? 54.964 20.631 -19.952 1.00 57.22 478 GLN A C 1
ATOM 3757 O O . GLN A 1 478 ? 54.102 20.288 -20.797 1.00 57.22 478 GLN A O 1
#

Radius of gyration: 43.13 Å; chains: 1; bounding box: 137×73×115 Å

Sequence (478 aa):
MATLDSRIQNNAQLYHRLIQDLANEHDVSMEYEDISSTRAAVSEKLKTLQVELNFLSQTAKKEYDDLHKARHFSVRSAAATLKGKKKALIAKEEAEYQQAFETEQQAKRKVDMVSSELATLSAKEKKLKDQKDHMINIRGQLEGLLDEVFAEPDGSQVLEPQLRAELLNYVDQTNLATRDLQRFRDTDHNLVQVLRSIAKAKEISKVALNYVPFDIFGTALIDDQQVMYIEACQRTTWECQRRLNIVRGILPEIPYPNTLDVVTGNHMLGLRFEGGYVDIAWKVKVQQGYNILVTAEKNVKSGMQWVRHYLGYTEGAIERLKVAQEATKASLYNERRQIFDQALSATYGPPPSSSTAQVGSTLADDDAPPPVYEPPPNSDYNTNHQQAPPEVPTTIGSSSTQLDIPHLQVPSPTTDSGRHLRTASQSSSITAPPLHPPQEPTPPTSTTSSNADQTGHSYSTPNMNNPFRSSLQLPPKQ